Protein 3TEJ (pdb70)

Organism: Escherichia coli (strain K12) (NCBI:txid83333)

B-factor: mean 33.8, std 14.75, range [12.01, 85.2]

Radius of gyration: 27.58 Å; Cα contacts (8 Å, |Δi|>4): 1176; chains: 2; bounding box: 66×70×68 Å

Foldseek 3Di:
DAAAQDPDQLVLLQVLLCVQLPHRGHQFDFSLLSPHALSLLLSQLVVCVVVVHRGHSLQCQQQRGSNSSSVCVVDDVVVCVCRNQDQKHFNFAAQAAEEEEEDALLQGDSLCNLLVNFADRRYTYIYGGAHPDPGCLNVPPAVLSNLVVVLVVVCVVPVADDYHYAYAALGLQSQLQSLQVCVVVVGHDLAREYQAYFQLVVVLVPALDDVVVVVVLVVVVCSSCVSPDDPDDSSSVSSVSSNRSSVVRSNRGDADAREDEYEYEHAVVADDPPDDRCNRCVRHYPHYHYDYFPHDSVCSSPSVSCVPVSNVVNVSPPD/DDAADPDQLVVLQVLLCVLLVHRGRDQFDFSLLSPHAVSLQVSQVVVCVVLVHRGHSLLCQQQRGSNSSSCVSPDDPDPCRQQDQKGFRFAAQAEEEEEEDALLFGPSLCSLLSNFADRRYTYMYGGAHPPPGCLNPPPALLSNLVVVLVVVCVVPVADDYHYEYAALGLQSLLSNQQVCVVVVGHDLAREYQAYFFLVVPVVSVVSSVVSNVSSVVRSNPDGHAAHAEEYEYEHAPVQHVDRCVRCVVHYNHYHYHYFPHDSVCSSPSVVCVPVNNVVNVSPPD

CATH classification: 3.40.50.1820

Secondary structure (DSSP, 8-state):
----PPTTHHHHHHHHHIIIII---STT-BTTTTT---HHHHHHHHHHHHHTS---HHHHHH--BHHHHHHHHHS-TTSSTTTTSSSEEEEE--SS-EEEEE--TTS--GGGGGGGGTS-TT-EEEEE---TTTSHHHH-SSHHHHHHHHHHHHHHH-SSS-EEEEEETHHHHHHHHHHHHHHHTT--EEEEEEES---THHHHT-----THHHHHHHHHHHHHHTT---S--HHHHHHHHHHHHHHHHHTT-----EEEEEEEEEEGGGPPTT--HHHHHTTTEEEEEEEEESS-GGGGGSTTTHHHHHHHHHHHH--/-PPPPTTHHHHHHHHHHHHHTS----TT-BTTTTT---HHHHHHHHHHHHSSS---HHHHHH--BHHHHHHHHH------TT-SSEEEEE--SS-EEEEE--TTS--GGGGGGGGTS-TT-EEEEE---TTTSHHHH-SSHHHHHHHHHHHHHHH-SSS-EEEEEETHHHHHHHHHHHHHHHTT--EEEEEEES---TT---HHHHHHHHHHHHHHHHHTT-----EEEEEEEEEEGGG---HHHHHGGGEEEEEEEEESS-GGGTTSHHHHHHHHHHHHHHH--

Sequence (604 aa):
PGRAPKAGSETIIAAAFSSLLGCVQDADADFFALGGHLLAMKLAAQLSRQVARQVTPGQVMVASTVAKLATIIDAEEDSTRRMGFETILPLREGNGPTLFCFHPASGFAWQFSVLSRYLDPQWSIIGIQSPRPNGPMQTAANLDEVCEAHLATLLEQQPHGPYYLLGYSLGGTLAQGIAARLRARGEQVAFLGLLDTWPPETQNWQGLDPEVLAEINREREAFLAAQQGSTSTELFTTIEGNYADAVRLLTTAHSVPFDGKATLFVAERTLQEGMSPERAWSPWIAELDIYRQDCAHVDIISPGTFEKIGPIIRATLNRGRAPKAGSETIIAAAFSSLLGCDVQDADADFFALGGHLLAMKLAAQLSRQVARQVTPGQVMVASTVAKLATIIDADSTRRMGFETILPLREGNGPTLFCFHPASGFAWQFSVLSRYLDPQWSIIGIQSPRPNGPMQTAANLDEVCEAHLATLLEQQPHGPYYLLGYSLGGTLAQGIAARLRARGEQVAFLGLLDTWPPETQTELFTTIEGNYADAVRLLTTAHSVPFDGKATLFVAERTLMSPERAWSPWIAELDIYRQDCAHVDIISPGTFEKIGPIIRATLNR

Nearest PDB structures (foldseek):
  3tej-assembly2_B  TM=1.004E+00  e=1.186E-63  Escherichia coli K-12
  3tej-assembly1_A  TM=9.853E-01  e=1.242E-55  Escherichia coli K-12
  5ja1-assembly1_A  TM=7.014E-01  e=6.648E-45  Escherichia coli K-12
  5ja2-assembly1_A  TM=6.973E-01  e=3.999E-43  Escherichia coli K-12
  4zxi-assembly1_A  TM=6.394E-01  e=4.876E-19  Acinetobacter baumannii AB307-0294

Solvent-accessible surface area: 24828 Å² total

InterPro domains:
  IPR000873 AMP-dependent synthetase/ligase domain [PF00501] (462-814)
  IPR001031 Thioesterase [PF00975] (1067-1284)
  IPR001242 Condensation domain [PF00668] (2-442)
  IPR006162 Phosphopantetheine attachment site [PS00012] (1001-1016)
  IPR009081 Phosphopantetheine binding ACP domain [PF00550] (980-1040)
  IPR009081 Phosphopantetheine binding ACP domain [PS50075] (971-1046)
  IPR010071 Amino acid adenylation domain [TIGR01733] (482-886)
  IPR020802 Thioesterase TesA-like [SM00824] (1069-1245)
  IPR020806 Polyketide synthase-like, phosphopantetheine-binding domain [SM00823] (977-1046)
  IPR020845 AMP-binding, conserved site [PS00455] (600-611)
  IPR023213 Chloramphenicol acetyltransferase-like domain superfamily [G3DSA:3.30.559.10] (7-205)
  IPR029058 Alpha/Beta hydrolase fold [G3DSA:3.40.50.1820] (966-1293)
  IPR029058 Alpha/Beta hydrolase fold [SSF53474] (1050-1291)
  IPR036736 ACP-like superfamily [SSF47336] (971-1042)
  IPR045851 AMP-binding enzyme domain superfamily [G3DSA:3.30.300.30] (857-965)

Structure (mmCIF, N/CA/C/O backbone):
data_3TEJ
#
_entry.id   3TEJ
#
_cell.length_a   69.400
_cell.length_b   90.360
_cell.length_c   97.530
_cell.angle_alpha   90.000
_cell.angle_beta   90.000
_cell.angle_gamma   90.000
#
_symmetry.space_group_name_H-M   'P 21 21 21'
#
loop_
_entity.id
_entity.type
_entity.pdbx_description
1 polymer 'Enterobactin synthase component F'
2 water water
#
loop_
_atom_site.group_PDB
_atom_site.id
_atom_site.type_symbol
_atom_site.label_atom_id
_atom_site.label_alt_id
_atom_site.label_comp_id
_atom_site.label_asym_id
_atom_site.label_entity_id
_atom_site.label_seq_id
_atom_site.pdbx_PDB_ins_code
_atom_site.Cartn_x
_atom_site.Cartn_y
_atom_site.Cartn_z
_atom_site.occupancy
_atom_site.B_iso_or_equiv
_atom_site.auth_seq_id
_atom_site.auth_comp_id
_atom_site.auth_asym_id
_atom_site.auth_atom_id
_atom_site.pdbx_PDB_model_num
ATOM 1 N N . PRO A 1 4 ? 31.304 96.596 62.949 1.00 71.10 968 PRO A N 1
ATOM 2 C CA . PRO A 1 4 ? 32.755 96.808 63.223 1.00 70.97 968 PRO A CA 1
ATOM 3 C C . PRO A 1 4 ? 33.530 96.950 61.918 1.00 70.77 968 PRO A C 1
ATOM 4 O O . PRO A 1 4 ? 32.943 96.945 60.835 1.00 70.84 968 PRO A O 1
ATOM 6 N N . GLY A 1 5 ? 34.850 97.075 62.030 1.00 70.36 969 GLY A N 1
ATOM 7 C CA . GLY A 1 5 ? 35.684 97.221 60.851 1.00 69.68 969 GLY A CA 1
ATOM 8 C C . GLY A 1 5 ? 35.221 98.370 59.977 1.00 69.22 969 GLY A C 1
ATOM 9 O O . GLY A 1 5 ? 34.517 99.268 60.444 1.00 69.50 969 GLY A O 1
ATOM 10 N N . ARG A 1 6 ? 35.610 98.345 58.706 1.00 68.36 970 ARG A N 1
ATOM 11 C CA . ARG A 1 6 ? 35.227 99.393 57.766 1.00 66.92 970 ARG A CA 1
ATOM 12 C C . ARG A 1 6 ? 34.334 98.826 56.674 1.00 65.36 970 ARG A C 1
ATOM 13 O O . ARG A 1 6 ? 33.799 97.727 56.793 1.00 65.83 970 ARG A O 1
ATOM 21 N N . ALA A 1 7 ? 34.187 99.599 55.606 1.00 63.72 971 ALA A N 1
ATOM 22 C CA . ALA A 1 7 ? 33.406 99.192 54.449 1.00 61.55 971 ALA A CA 1
ATOM 23 C C . ALA A 1 7 ? 34.417 99.127 53.316 1.00 60.44 971 ALA A C 1
ATOM 24 O O . ALA A 1 7 ? 35.464 99.774 53.379 1.00 59.49 971 ALA A O 1
ATOM 26 N N . PRO A 1 8 ? 34.132 98.338 52.270 1.00 59.81 972 PRO A N 1
ATOM 27 C CA . PRO A 1 8 ? 35.069 98.235 51.148 1.00 59.13 972 PRO A CA 1
ATOM 28 C C . PRO A 1 8 ? 35.579 99.600 50.684 1.00 58.12 972 PRO A C 1
ATOM 29 O O . PRO A 1 8 ? 34.818 100.561 50.595 1.00 58.43 972 PRO A O 1
ATOM 33 N N . LYS A 1 9 ? 36.875 99.680 50.405 1.00 57.32 973 LYS A N 1
ATOM 34 C CA . LYS A 1 9 ? 37.477 100.923 49.945 1.00 56.33 973 LYS A CA 1
ATOM 35 C C . LYS A 1 9 ? 37.338 101.000 48.431 1.00 55.31 973 LYS A C 1
ATOM 36 O O . LYS A 1 9 ? 37.057 99.996 47.773 1.00 54.42 973 LYS A O 1
ATOM 42 N N . ALA A 1 10 ? 37.538 102.192 47.881 1.00 53.88 974 ALA A N 1
ATOM 43 C CA . ALA A 1 10 ? 37.439 102.387 46.441 1.00 52.81 974 ALA A CA 1
ATOM 44 C C . ALA A 1 10 ? 38.457 101.510 45.725 1.00 51.96 974 ALA A C 1
ATOM 45 O O . ALA A 1 10 ? 39.555 101.280 46.233 1.00 51.66 974 ALA A O 1
ATOM 47 N N . GLY A 1 11 ? 38.084 101.013 44.549 1.00 50.79 975 GLY A N 1
ATOM 48 C CA . GLY A 1 11 ? 38.993 100.187 43.775 1.00 49.91 975 GLY A CA 1
ATOM 49 C C . GLY A 1 11 ? 38.965 98.697 44.056 1.00 48.79 975 GLY A C 1
ATOM 50 O O . GLY A 1 11 ? 37.913 98.058 43.986 1.00 48.53 975 GLY A O 1
ATOM 51 N N . SER A 1 12 ? 40.136 98.147 44.368 1.00 48.18 976 SER A N 1
ATOM 52 C CA . SER A 1 12 ? 40.290 96.722 44.649 1.00 47.77 976 SER A CA 1
ATOM 53 C C . SER A 1 12 ? 39.265 96.146 45.624 1.00 46.44 976 SER A C 1
ATOM 54 O O . SER A 1 12 ? 38.555 95.197 45.283 1.00 45.09 976 SER A O 1
ATOM 57 N N . GLU A 1 13 ? 39.183 96.708 46.828 1.00 45.12 977 GLU A N 1
ATOM 58 C CA . GLU A 1 13 ? 38.229 96.210 47.817 1.00 45.25 977 GLU A CA 1
ATOM 59 C C . GLU A 1 13 ? 36.787 96.245 47.330 1.00 44.59 977 GLU A C 1
ATOM 60 O O . GLU A 1 13 ? 36.019 95.320 47.595 1.00 43.24 977 GLU A O 1
ATOM 66 N N . THR A 1 14 ? 36.420 97.310 46.620 1.00 44.06 978 THR A N 1
ATOM 67 C CA . THR A 1 14 ? 35.066 97.440 46.090 1.00 44.09 978 THR A CA 1
ATOM 68 C C . THR A 1 14 ? 34.819 96.359 45.042 1.00 44.02 978 THR A C 1
ATOM 69 O O . THR A 1 14 ? 33.755 95.738 45.011 1.00 43.78 978 THR A O 1
ATOM 73 N N . ILE A 1 15 ? 35.810 96.141 44.184 1.00 43.52 979 ILE A N 1
ATOM 74 C CA . ILE A 1 15 ? 35.710 95.125 43.144 1.00 43.95 979 ILE A CA 1
ATOM 75 C C . ILE A 1 15 ? 35.597 93.736 43.770 1.00 42.85 979 ILE A C 1
ATOM 76 O O . ILE A 1 15 ? 34.873 92.879 43.259 1.00 43.06 979 ILE A O 1
ATOM 81 N N . ILE A 1 16 ? 36.311 93.522 44.875 1.00 41.64 980 ILE A N 1
ATOM 82 C CA . ILE A 1 16 ? 36.291 92.235 45.575 1.00 40.49 980 ILE A CA 1
ATOM 83 C C . ILE A 1 16 ? 34.946 91.996 46.254 1.00 39.43 980 ILE A C 1
ATOM 84 O O . ILE A 1 16 ? 34.403 90.889 46.201 1.00 36.42 980 ILE A O 1
ATOM 89 N N . ALA A 1 17 ? 34.425 93.033 46.907 1.00 38.54 981 ALA A N 1
ATOM 90 C CA . ALA A 1 17 ? 33.142 92.942 47.595 1.00 39.58 981 ALA A CA 1
ATOM 91 C C . ALA A 1 17 ? 32.027 92.618 46.590 1.00 39.06 981 ALA A C 1
ATOM 92 O O . ALA A 1 17 ? 31.172 91.761 46.842 1.00 39.04 981 ALA A O 1
ATOM 94 N N . ALA A 1 18 ? 32.044 93.292 45.445 1.00 39.15 982 ALA A N 1
ATOM 95 C CA . ALA A 1 18 ? 31.032 93.047 44.416 1.00 40.23 982 ALA A CA 1
ATOM 96 C C . ALA A 1 18 ? 31.104 91.589 43.958 1.00 41.44 982 ALA A C 1
ATOM 97 O O . ALA A 1 18 ? 30.079 90.954 43.710 1.00 42.71 982 ALA A O 1
ATOM 99 N N . ALA A 1 19 ? 32.320 91.064 43.848 1.00 41.82 983 ALA A N 1
ATOM 100 C CA . ALA A 1 19 ? 32.519 89.681 43.434 1.00 41.36 983 ALA A CA 1
ATOM 101 C C . ALA A 1 19 ? 31.910 88.753 44.480 1.00 41.06 983 ALA A C 1
ATOM 102 O O . ALA A 1 19 ? 31.202 87.801 44.143 1.00 41.94 983 ALA A O 1
ATOM 104 N N . PHE A 1 20 ? 32.197 89.033 45.750 1.00 39.84 984 PHE A N 1
ATOM 105 C CA . PHE A 1 20 ? 31.661 88.241 46.856 1.00 40.13 984 PHE A CA 1
ATOM 106 C C . PHE A 1 20 ? 30.141 88.196 46.750 1.00 40.41 984 PHE A C 1
ATOM 107 O O . PHE A 1 20 ? 29.544 87.126 46.658 1.00 38.71 984 PHE A O 1
ATOM 115 N N . SER A 1 21 ? 29.532 89.375 46.765 1.00 43.06 985 SER A N 1
ATOM 116 C CA . SER A 1 21 ? 28.079 89.518 46.682 1.00 45.31 985 SER A CA 1
ATOM 117 C C . SER A 1 21 ? 27.475 88.649 45.584 1.00 46.98 985 SER A C 1
ATOM 118 O O . SER A 1 21 ? 26.495 87.933 45.808 1.00 46.10 985 SER A O 1
ATOM 121 N N . SER A 1 22 ? 28.073 88.721 44.398 1.00 48.92 986 SER A N 1
ATOM 122 C CA . SER A 1 22 ? 27.614 87.959 43.244 1.00 52.05 986 SER A CA 1
ATOM 123 C C . SER A 1 22 ? 27.598 86.458 43.504 1.00 53.78 986 SER A C 1
ATOM 124 O O . SER A 1 22 ? 26.691 85.756 43.057 1.00 54.52 986 SER A O 1
ATOM 127 N N . LEU A 1 23 ? 28.599 85.974 44.233 1.00 55.04 987 LEU A N 1
ATOM 128 C CA . LEU A 1 23 ? 28.715 84.551 44.526 1.00 55.79 987 LEU A CA 1
ATOM 129 C C . LEU A 1 23 ? 27.953 84.079 45.764 1.00 56.77 987 LEU A C 1
ATOM 130 O O . LEU A 1 23 ? 27.091 83.208 45.663 1.00 57.39 987 LEU A O 1
ATOM 135 N N . LEU A 1 24 ? 28.268 84.643 46.926 1.00 58.71 988 LEU A N 1
ATOM 136 C CA . LEU A 1 24 ? 27.605 84.256 48.174 1.00 60.36 988 LEU A CA 1
ATOM 137 C C . LEU A 1 24 ? 26.152 84.702 48.262 1.00 61.05 988 LEU A C 1
ATOM 138 O O . LEU A 1 24 ? 25.362 84.118 49.006 1.00 60.15 988 LEU A O 1
ATOM 143 N N . GLY A 1 25 ? 25.810 85.748 47.518 1.00 62.88 989 GLY A N 1
ATOM 144 C CA . GLY A 1 25 ? 24.449 86.250 47.528 1.00 64.59 989 GLY A CA 1
ATOM 145 C C . GLY A 1 25 ? 24.151 87.209 48.666 1.00 65.72 989 GLY A C 1
ATOM 146 O O . GLY A 1 25 ? 23.325 86.912 49.531 1.00 66.56 989 GLY A O 1
ATOM 147 N N . CYS A 1 26 ? 24.822 88.358 48.668 1.00 66.23 990 CYS A N 1
ATOM 148 C CA . CYS A 1 26 ? 24.623 89.374 49.701 1.00 66.98 990 CYS A CA 1
ATOM 149 C C . CYS A 1 26 ? 25.588 90.540 49.524 1.00 66.45 990 CYS A C 1
ATOM 150 O O . CYS A 1 26 ? 26.798 90.384 49.673 1.00 66.27 990 CYS A O 1
ATOM 153 N N . VAL A 1 28 ? 29.177 91.467 49.960 1.00 66.56 992 VAL A N 1
ATOM 154 C CA . VAL A 1 28 ? 30.045 92.005 51.000 1.00 66.98 992 VAL A CA 1
ATOM 155 C C . VAL A 1 28 ? 29.573 93.384 51.449 1.00 67.08 992 VAL A C 1
ATOM 156 O O . VAL A 1 28 ? 29.280 94.252 50.627 1.00 66.90 992 VAL A O 1
ATOM 158 N N . GLN A 1 29 ? 29.501 93.573 52.762 1.00 67.26 993 GLN A N 1
ATOM 159 C CA . GLN A 1 29 ? 29.076 94.839 53.342 1.00 67.28 993 GLN A CA 1
ATOM 160 C C . GLN A 1 29 ? 30.248 95.553 54.021 1.00 67.23 993 GLN A C 1
ATOM 161 O O . GLN A 1 29 ? 30.278 96.784 54.097 1.00 66.98 993 GLN A O 1
ATOM 167 N N . ASP A 1 30 ? 31.209 94.776 54.516 1.00 66.20 994 ASP A N 1
ATOM 168 C CA . ASP A 1 30 ? 32.383 95.346 55.170 1.00 65.01 994 ASP A CA 1
ATOM 169 C C . ASP A 1 30 ? 33.659 94.632 54.727 1.00 63.21 994 ASP A C 1
ATOM 170 O O . ASP A 1 30 ? 33.621 93.493 54.259 1.00 62.79 994 ASP A O 1
ATOM 175 N N . ALA A 1 31 ? 34.788 95.316 54.880 1.00 61.23 995 ALA A N 1
ATOM 176 C CA . ALA A 1 31 ? 36.086 94.785 54.480 1.00 59.55 995 ALA A CA 1
ATOM 177 C C . ALA A 1 31 ? 36.545 93.552 55.258 1.00 58.32 995 ALA A C 1
ATOM 178 O O . ALA A 1 31 ? 37.458 92.851 54.823 1.00 57.87 995 ALA A O 1
ATOM 180 N N . ASP A 1 32 ? 35.912 93.283 56.397 1.00 56.79 996 ASP A N 1
ATOM 181 C CA . ASP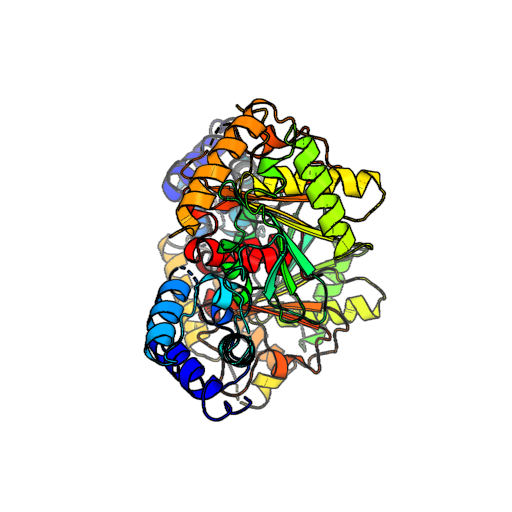 A 1 32 ? 36.294 92.147 57.227 1.00 55.39 996 ASP A CA 1
ATOM 182 C C . ASP A 1 32 ? 35.394 90.923 57.080 1.00 55.42 996 ASP A C 1
ATOM 183 O O . ASP A 1 32 ? 35.353 90.067 57.968 1.00 55.60 996 ASP A O 1
ATOM 185 N N . ALA A 1 33 ? 34.676 90.832 55.966 1.00 53.83 997 ALA A N 1
ATOM 186 C CA . ALA A 1 33 ? 33.786 89.696 55.731 1.00 52.66 997 ALA A CA 1
ATOM 187 C C . ALA A 1 33 ? 34.581 88.460 55.309 1.00 50.76 997 ALA A C 1
ATOM 188 O O . ALA A 1 33 ? 35.335 88.509 54.337 1.00 51.16 997 ALA A O 1
ATOM 190 N N . ASP A 1 34 ? 34.410 87.358 56.039 1.00 48.93 998 ASP A N 1
ATOM 191 C CA . ASP A 1 34 ? 35.121 86.115 55.730 1.00 47.07 998 ASP A CA 1
ATOM 192 C C . ASP A 1 34 ? 34.379 85.251 54.708 1.00 44.46 998 ASP A C 1
ATOM 193 O O . ASP A 1 34 ? 33.278 84.767 54.967 1.00 44.07 998 ASP A O 1
ATOM 198 N N . PHE A 1 35 ? 34.970 85.010 53.563 1.00 41.81 999 PHE A N 1
ATOM 199 C CA . PHE A 1 35 ? 34.415 84.237 52.456 1.00 38.80 999 PHE A CA 1
ATOM 200 C C . PHE A 1 35 ? 33.891 82.856 52.874 1.00 37.72 999 PHE A C 1
ATOM 201 O O . PHE A 1 35 ? 32.796 82.454 52.479 1.00 37.91 999 PHE A O 1
ATOM 209 N N . PHE A 1 36 ? 34.666 82.140 53.683 1.00 36.28 1000 PHE A N 1
ATOM 210 C CA . PHE A 1 36 ? 34.291 80.795 54.114 1.00 37.53 1000 PHE A CA 1
ATOM 211 C C . PHE A 1 36 ? 33.330 80.693 55.290 1.00 40.16 1000 PHE A C 1
ATOM 212 O O . PHE A 1 36 ? 32.427 79.851 55.287 1.00 40.19 1000 PHE A O 1
ATOM 220 N N . ALA A 1 37 ? 33.486 81.521 56.280 1.00 42.12 1001 ALA A N 1
ATOM 221 C CA . ALA A 1 37 ? 32.593 81.461 57.429 1.00 43.51 1001 ALA A CA 1
ATOM 222 C C . ALA A 1 37 ? 31.145 81.698 56.989 1.00 44.24 1001 ALA A C 1
ATOM 223 O O . ALA A 1 37 ? 30.203 81.205 57.616 1.00 44.71 1001 ALA A O 1
ATOM 225 N N . LEU A 1 38 ? 30.977 82.443 55.900 1.00 44.46 1002 LEU A N 1
ATOM 226 C CA . LEU A 1 38 ? 29.649 82.752 55.375 1.00 44.73 1002 LEU A CA 1
ATOM 227 C C . LEU A 1 38 ? 29.034 81.649 54.510 1.00 44.58 1002 LEU A C 1
ATOM 228 O O . LEU A 1 38 ? 27.827 81.654 54.265 1.00 45.90 1002 LEU A O 1
ATOM 233 N N . GLY A 1 39 ? 29.854 80.716 54.037 1.00 42.08 1003 GLY A N 1
ATOM 234 C CA . GLY A 1 39 ? 29.325 79.641 53.215 1.00 37.82 1003 GLY A CA 1
ATOM 235 C C . GLY A 1 39 ? 30.160 79.311 51.993 1.00 35.56 1003 GLY A C 1
ATOM 236 O O . GLY A 1 39 ? 29.875 78.344 51.284 1.00 35.91 1003 GLY A O 1
ATOM 237 N N . GLY A 1 40 ? 31.193 80.107 51.738 1.00 31.62 1004 GLY A N 1
ATOM 238 C CA . GLY A 1 40 ? 32.041 79.853 50.587 1.00 29.63 1004 GLY A CA 1
ATOM 239 C C . GLY A 1 40 ? 32.874 78.590 50.735 1.00 27.47 1004 GLY A C 1
ATOM 240 O O . GLY A 1 40 ? 32.957 78.019 51.818 1.00 24.74 1004 GLY A O 1
ATOM 241 N N . HIS A 1 41 ? 33.470 78.154 49.638 1.00 26.76 1005 HIS A N 1
ATOM 242 C CA . HIS A 1 41 ? 34.330 76.973 49.619 1.00 25.06 1005 HIS A CA 1
ATOM 243 C C . HIS A 1 41 ? 35.276 77.083 48.420 1.00 25.22 1005 HIS A C 1
ATOM 244 O O . HIS A 1 41 ? 35.108 77.966 47.572 1.00 23.10 1005 HIS A O 1
ATOM 282 N N . LEU A 1 43 ? 35.602 75.681 45.539 1.00 25.42 1007 LEU A N 1
ATOM 283 C CA . LEU A 1 43 ? 35.071 75.782 44.180 1.00 28.85 1007 LEU A CA 1
ATOM 284 C C . LEU A 1 43 ? 34.531 77.181 43.937 1.00 28.26 1007 LEU A C 1
ATOM 285 O O . LEU A 1 43 ? 34.744 77.760 42.875 1.00 30.54 1007 LEU A O 1
ATOM 290 N N . LEU A 1 44 ? 33.826 77.729 44.926 1.00 27.62 1008 LEU A N 1
ATOM 291 C CA . LEU A 1 44 ? 33.268 79.065 44.792 1.00 29.20 1008 LEU A CA 1
ATOM 292 C C . LEU A 1 44 ? 34.414 80.080 44.737 1.00 31.05 1008 LEU A C 1
ATOM 293 O O . LEU A 1 44 ? 34.241 81.202 44.257 1.00 31.45 1008 LEU A O 1
ATOM 298 N N . ALA A 1 45 ? 35.585 79.670 45.221 1.00 29.61 1009 ALA A N 1
ATOM 299 C CA . ALA A 1 45 ? 36.766 80.528 45.218 1.00 32.00 1009 ALA A CA 1
ATOM 300 C C . ALA A 1 45 ? 37.421 80.482 43.840 1.00 34.12 1009 ALA A C 1
ATOM 301 O O . ALA A 1 45 ? 37.996 81.473 43.380 1.00 34.74 1009 ALA A O 1
ATOM 303 N N . MET A 1 46 ? 37.312 79.330 43.162 1.00 34.93 1010 MET A N 1
ATOM 304 C CA . MET A 1 46 ? 37.891 79.176 41.834 1.00 37.88 1010 MET A CA 1
ATOM 305 C C . MET A 1 46 ? 37.153 80.104 40.887 1.00 38.41 1010 MET A C 1
ATOM 306 O O . MET A 1 46 ? 37.724 80.603 39.913 1.00 39.61 1010 MET A O 1
ATOM 311 N N . LYS A 1 47 ? 35.880 80.341 41.193 1.00 38.19 1011 LYS A N 1
ATOM 312 C CA . LYS A 1 47 ? 35.042 81.215 40.382 1.00 38.71 1011 LYS A CA 1
ATOM 313 C C . LYS A 1 47 ? 35.439 82.659 40.635 1.00 38.54 1011 LYS A C 1
ATOM 314 O O . LYS A 1 47 ? 35.541 83.458 39.706 1.00 39.23 1011 LYS A O 1
ATOM 316 N N . LEU A 1 48 ? 35.656 82.985 41.905 1.00 37.49 1012 LEU A N 1
ATOM 317 C CA . LEU A 1 48 ? 36.051 84.327 42.306 1.00 36.46 1012 LEU A CA 1
ATOM 318 C C . LEU A 1 48 ? 37.366 84.692 41.619 1.00 36.68 1012 LEU A C 1
ATOM 319 O O . LEU A 1 48 ? 37.461 85.711 40.935 1.00 35.47 1012 LEU A O 1
ATOM 324 N N . ALA A 1 49 ? 38.372 83.841 41.789 1.00 35.89 1013 ALA A N 1
ATOM 325 C CA . ALA A 1 49 ? 39.688 84.073 41.196 1.00 37.81 1013 ALA A CA 1
ATOM 326 C C . ALA A 1 49 ? 39.636 84.297 39.684 1.00 38.21 1013 ALA A C 1
ATOM 327 O O . ALA A 1 49 ? 40.241 85.239 39.171 1.00 38.30 1013 ALA A O 1
ATOM 329 N N . ALA A 1 50 ? 38.954 83.435 39.002 1.00 39.37 1014 ALA A N 1
ATOM 330 C CA . ALA A 1 50 ? 38.859 83.589 37.556 1.00 40.05 1014 ALA A CA 1
ATOM 331 C C . ALA A 1 50 ? 38.078 84.858 37.220 1.00 39.80 1014 ALA A C 1
ATOM 332 O O . ALA A 1 50 ? 38.405 85.559 36.259 1.00 40.72 1014 ALA A O 1
ATOM 334 N N . GLN A 1 51 ? 37.053 85.153 38.017 1.00 38.95 1015 GLN A N 1
ATOM 335 C CA . GLN A 1 51 ? 36.238 86.342 37.807 1.00 38.94 1015 GLN A CA 1
ATOM 336 C C . GLN A 1 51 ? 37.095 87.597 37.914 1.00 39.22 1015 GLN A C 1
ATOM 337 O O . GLN A 1 51 ? 37.228 88.354 36.949 1.00 40.33 1015 GLN A O 1
ATOM 343 N N . LEU A 1 52 ? 37.678 87.810 39.091 1.00 39.63 1016 LEU A N 1
ATOM 344 C CA . LEU A 1 52 ? 38.526 88.972 39.336 1.00 38.88 1016 LEU A CA 1
ATOM 345 C C . LEU A 1 52 ? 39.683 89.054 38.338 1.00 40.24 1016 LEU A C 1
ATOM 346 O O . LEU A 1 52 ? 40.045 90.144 37.896 1.00 40.54 1016 LEU A O 1
ATOM 351 N N . SER A 1 53 ? 40.259 87.904 37.988 1.00 41.44 1017 SER A N 1
ATOM 352 C CA . SER A 1 53 ? 41.366 87.852 37.031 1.00 42.89 1017 SER A CA 1
ATOM 353 C C . SER A 1 53 ? 40.999 88.549 35.721 1.00 44.58 1017 SER A C 1
ATOM 354 O O . SER A 1 53 ? 41.714 89.444 35.264 1.00 45.29 1017 SER A O 1
ATOM 357 N N . ARG A 1 54 ? 39.889 88.131 35.118 1.00 45.94 1018 ARG A N 1
ATOM 358 C CA . ARG A 1 54 ? 39.423 88.726 33.867 1.00 47.25 1018 ARG A CA 1
ATOM 359 C C . ARG A 1 54 ? 38.997 90.169 34.096 1.00 47.70 1018 ARG A C 1
ATOM 360 O O . ARG A 1 54 ? 38.979 90.976 33.168 1.00 46.80 1018 ARG A O 1
ATOM 368 N N . GLN A 1 55 ? 38.659 90.484 35.342 1.00 48.98 1019 GLN A N 1
ATOM 369 C CA . GLN A 1 55 ? 38.188 91.814 35.709 1.00 50.04 1019 GLN A CA 1
ATOM 370 C C . GLN A 1 55 ? 39.281 92.863 35.920 1.00 50.86 1019 GLN A C 1
ATOM 371 O O . GLN A 1 55 ? 39.140 94.001 35.469 1.00 50.99 1019 GLN A O 1
ATOM 377 N N . VAL A 1 56 ? 40.360 92.496 36.606 1.00 50.01 1020 VAL A N 1
ATOM 378 C CA . VAL A 1 56 ? 41.445 93.447 36.851 1.00 49.39 1020 VAL A CA 1
ATOM 379 C C . VAL A 1 56 ? 42.673 93.203 35.977 1.00 48.85 1020 VAL A C 1
ATOM 380 O O . VAL A 1 56 ? 43.712 93.835 36.164 1.00 48.71 1020 VAL A O 1
ATOM 384 N N . ALA A 1 57 ? 42.546 92.287 35.021 1.00 48.87 1021 ALA A N 1
ATOM 385 C CA . ALA A 1 57 ? 43.644 91.968 34.114 1.00 48.57 1021 ALA A CA 1
ATOM 386 C C . ALA A 1 57 ? 44.899 91.567 34.883 1.00 47.74 1021 ALA A C 1
ATOM 387 O O . ALA A 1 57 ? 45.987 92.091 34.639 1.00 47.81 1021 ALA A O 1
ATOM 389 N N . ARG A 1 58 ? 44.741 90.639 35.817 1.00 47.17 1022 ARG A N 1
ATOM 390 C CA . ARG A 1 58 ? 45.860 90.164 36.618 1.00 46.54 1022 ARG A CA 1
ATOM 391 C C . ARG A 1 58 ? 45.603 88.730 37.053 1.00 46.61 1022 ARG A C 1
ATOM 392 O O . ARG A 1 58 ? 44.453 88.318 37.219 1.00 46.24 1022 ARG A O 1
ATOM 394 N N . GLN A 1 59 ? 46.679 87.970 37.230 1.00 45.88 1023 GLN A N 1
ATOM 395 C CA . GLN A 1 59 ? 46.560 86.582 37.650 1.00 46.05 1023 GLN A CA 1
ATOM 396 C C . GLN A 1 59 ? 46.141 86.470 39.113 1.00 44.52 1023 GLN A C 1
ATOM 397 O O . GLN A 1 59 ? 46.946 86.667 40.024 1.00 44.98 1023 GLN A O 1
ATOM 403 N N . VAL A 1 60 ? 44.865 86.175 39.326 1.00 42.99 1024 VAL A N 1
ATOM 404 C CA . VAL A 1 60 ? 44.331 85.996 40.667 1.00 41.56 1024 VAL A CA 1
ATOM 405 C C . VAL A 1 60 ? 44.117 84.493 40.777 1.00 41.27 1024 VAL A C 1
ATOM 406 O O . VAL A 1 60 ? 43.521 83.884 39.889 1.00 40.89 1024 VAL A O 1
ATOM 410 N N . THR A 1 61 ? 44.615 83.891 41.852 1.00 40.17 1025 THR A N 1
ATOM 411 C CA . THR A 1 61 ? 44.483 82.454 42.022 1.00 38.66 1025 THR A CA 1
ATOM 412 C C . THR A 1 61 ? 43.517 82.071 43.135 1.00 37.89 1025 THR A C 1
ATOM 413 O O . THR A 1 61 ? 43.275 82.850 44.060 1.00 37.60 1025 THR A O 1
ATOM 417 N N . PRO A 1 62 ? 42.930 80.867 43.044 1.00 36.54 1026 PRO A N 1
ATOM 418 C CA . PRO A 1 62 ? 41.992 80.396 44.067 1.00 34.47 1026 PRO A CA 1
ATOM 419 C C . PRO A 1 62 ? 42.774 80.288 45.373 1.00 31.32 1026 PRO A C 1
ATOM 420 O O . PRO A 1 62 ? 42.242 80.504 46.459 1.00 31.98 1026 PRO A O 1
ATOM 424 N N . GLY A 1 63 ? 44.049 79.937 45.240 1.00 29.44 1027 GLY A N 1
ATOM 425 C CA . GLY A 1 63 ? 44.913 79.806 46.394 1.00 27.97 1027 GLY A CA 1
ATOM 426 C C . GLY A 1 63 ? 45.000 81.107 47.166 1.00 27.36 1027 GLY A C 1
ATOM 427 O O . GLY A 1 63 ? 45.089 81.105 48.392 1.00 24.46 1027 GLY A O 1
ATOM 428 N N . GLN A 1 64 ? 44.976 82.227 46.452 1.00 26.25 1028 GLN A N 1
ATOM 429 C CA . GLN A 1 64 ? 45.047 83.526 47.104 1.00 27.70 1028 GLN A CA 1
ATOM 430 C C . GLN A 1 64 ? 43.804 83.747 47.960 1.00 27.41 1028 GLN A C 1
ATOM 431 O O . GLN A 1 64 ? 43.871 84.341 49.039 1.00 25.86 1028 GLN A O 1
ATOM 437 N N . VAL A 1 65 ? 42.667 83.250 47.489 1.00 24.92 1029 VAL A N 1
ATOM 438 C CA . VAL A 1 65 ? 41.424 83.402 48.238 1.00 23.25 1029 VAL A CA 1
ATOM 439 C C . VAL A 1 65 ? 41.423 82.512 49.483 1.00 22.55 1029 VAL A C 1
ATOM 440 O O . VAL A 1 65 ? 40.890 82.877 50.534 1.00 21.26 1029 VAL A O 1
ATOM 444 N N . MET A 1 66 ? 42.013 81.332 49.351 1.00 21.92 1030 MET A N 1
ATOM 445 C CA . MET A 1 66 ? 42.060 80.401 50.460 1.00 21.20 1030 MET A CA 1
ATOM 446 C C . MET A 1 66 ? 42.810 80.997 51.643 1.00 21.86 1030 MET A C 1
ATOM 447 O O . MET A 1 66 ? 42.427 80.787 52.791 1.00 19.84 1030 MET A O 1
ATOM 452 N N . VAL A 1 67 ? 43.872 81.748 51.370 1.00 22.30 1031 VAL A N 1
ATOM 453 C CA . VAL A 1 67 ? 44.661 82.321 52.456 1.00 23.73 1031 VAL A CA 1
ATOM 454 C C . VAL A 1 67 ? 44.348 83.777 52.778 1.00 25.40 1031 VAL A C 1
ATOM 455 O O . VAL A 1 67 ? 44.884 84.338 53.727 1.00 25.35 1031 VAL A O 1
ATOM 459 N N . ALA A 1 68 ? 43.468 84.387 51.996 1.00 27.68 1032 ALA A N 1
ATOM 460 C CA . ALA A 1 68 ? 43.083 85.775 52.228 1.00 31.00 1032 ALA A CA 1
ATOM 461 C C . ALA A 1 68 ? 41.575 85.823 52.064 1.00 32.53 1032 ALA A C 1
ATOM 462 O O . ALA A 1 68 ? 41.056 86.508 51.189 1.00 36.65 1032 ALA A O 1
ATOM 464 N N . SER A 1 69 ? 40.886 85.082 52.922 1.00 33.85 1033 SER A N 1
ATOM 465 C CA . SER A 1 69 ? 39.435 84.963 52.886 1.00 36.37 1033 SER A CA 1
ATOM 466 C C . SER A 1 69 ? 38.661 86.246 53.164 1.00 36.60 1033 SER A C 1
ATOM 467 O O . SER A 1 69 ? 37.428 86.251 53.139 1.00 35.81 1033 SER A O 1
ATOM 470 N N . THR A 1 70 ? 39.391 87.327 53.419 1.00 36.80 1034 THR A N 1
ATOM 471 C CA . THR A 1 70 ? 38.800 88.631 53.708 1.00 35.32 1034 THR A CA 1
ATOM 472 C C . THR A 1 70 ? 38.920 89.566 52.500 1.00 35.35 1034 THR A C 1
ATOM 473 O O . THR A 1 70 ? 39.875 89.470 51.714 1.00 34.32 1034 THR A O 1
ATOM 477 N N . VAL A 1 71 ? 37.943 90.461 52.348 1.00 35.82 1035 VAL A N 1
ATOM 478 C CA . VAL A 1 71 ? 37.962 91.436 51.262 1.00 35.36 1035 VAL A CA 1
ATOM 479 C C . VAL A 1 71 ? 39.264 92.220 51.405 1.00 33.83 1035 VAL A C 1
ATOM 480 O O . VAL A 1 71 ? 40.010 92.410 50.446 1.00 32.01 1035 VAL A O 1
ATOM 484 N N . ALA A 1 72 ? 39.532 92.654 52.631 1.00 35.05 1036 ALA A N 1
ATOM 485 C CA . ALA A 1 72 ? 40.735 93.418 52.948 1.00 36.55 1036 ALA A CA 1
ATOM 486 C C . ALA A 1 72 ? 42.005 92.677 52.542 1.00 37.19 1036 ALA A C 1
ATOM 487 O O . ALA A 1 72 ? 42.817 93.186 51.765 1.00 37.33 1036 ALA A O 1
ATOM 489 N N . LYS A 1 73 ? 42.161 91.470 53.077 1.00 38.03 1037 LYS A N 1
ATOM 490 C CA . LYS A 1 73 ? 43.328 90.642 52.809 1.00 37.55 1037 LYS A CA 1
ATOM 491 C C . LYS A 1 73 ? 43.511 90.299 51.336 1.00 37.69 1037 LYS A C 1
ATOM 492 O O . LYS A 1 73 ? 44.622 90.384 50.813 1.00 37.75 1037 LYS A O 1
ATOM 498 N N . LEU A 1 74 ? 42.429 89.913 50.662 1.00 37.08 1038 LEU A N 1
ATOM 499 C CA . LEU A 1 74 ? 42.530 89.566 49.249 1.00 37.20 1038 LEU A CA 1
ATOM 500 C C . LEU A 1 74 ? 42.858 90.805 48.422 1.00 37.55 1038 LEU A C 1
ATOM 501 O O . LEU A 1 74 ? 43.573 90.726 47.420 1.00 37.47 1038 LEU A O 1
ATOM 506 N N . ALA A 1 75 ? 42.338 91.951 48.846 1.00 38.61 1039 ALA A N 1
ATOM 507 C CA . ALA A 1 75 ? 42.597 93.209 48.144 1.00 41.77 1039 ALA A CA 1
ATOM 508 C C . ALA A 1 75 ? 44.090 93.533 48.207 1.00 42.88 1039 ALA A C 1
ATOM 509 O O . ALA A 1 75 ? 44.685 94.007 47.233 1.00 42.62 1039 ALA A O 1
ATOM 511 N N . THR A 1 76 ? 44.684 93.272 49.367 1.00 45.10 1040 THR A N 1
ATOM 512 C CA . THR A 1 76 ? 46.100 93.523 49.588 1.00 46.28 1040 THR A CA 1
ATOM 513 C C . THR A 1 76 ? 46.940 92.623 48.691 1.00 48.00 1040 THR A C 1
ATOM 514 O O . THR A 1 76 ? 47.996 93.027 48.199 1.00 47.88 1040 THR A O 1
ATOM 518 N N . ILE A 1 77 ? 46.467 91.400 48.481 1.00 48.62 1041 ILE A N 1
ATOM 519 C CA . ILE A 1 77 ? 47.178 90.443 47.641 1.00 50.43 1041 ILE A CA 1
ATOM 520 C C . ILE A 1 77 ? 47.211 90.929 46.197 1.00 51.29 1041 ILE A C 1
ATOM 521 O O . ILE A 1 77 ? 48.231 90.829 45.517 1.00 51.22 1041 ILE A O 1
ATOM 526 N N . ILE A 1 78 ? 46.083 91.455 45.739 1.00 53.19 1042 ILE A N 1
ATOM 527 C CA . ILE A 1 78 ? 45.968 91.961 44.379 1.00 56.31 1042 ILE A CA 1
ATOM 528 C C . ILE A 1 78 ? 46.742 93.271 44.218 1.00 57.95 1042 ILE A C 1
ATOM 529 O O . ILE A 1 78 ? 47.294 93.545 43.154 1.00 57.86 1042 ILE A O 1
ATOM 534 N N . ASP A 1 79 ? 46.785 94.068 45.284 1.00 60.72 1043 ASP A N 1
ATOM 535 C CA . ASP A 1 79 ? 47.487 95.352 45.265 1.00 63.30 1043 ASP A CA 1
ATOM 536 C C . ASP A 1 79 ? 49.006 95.205 45.367 1.00 64.80 1043 ASP A C 1
ATOM 537 O O . ASP A 1 79 ? 49.753 96.054 44.881 1.00 64.83 1043 ASP A O 1
ATOM 542 N N . ALA A 1 80 ? 49.459 94.129 46.001 1.00 66.37 1044 ALA A N 1
ATOM 543 C CA . ALA A 1 80 ? 50.889 93.888 46.173 1.00 67.92 1044 ALA A CA 1
ATOM 544 C C . ALA A 1 80 ? 51.552 93.403 44.889 1.00 68.90 1044 ALA A C 1
ATOM 545 O O . ALA A 1 80 ? 50.875 93.023 43.933 1.00 68.88 1044 ALA A O 1
ATOM 547 N N . GLU A 1 81 ? 52.882 93.424 44.872 1.00 70.15 1045 GLU A N 1
ATOM 548 C CA . GLU A 1 81 ? 53.632 92.962 43.712 1.00 71.59 1045 GLU A CA 1
ATOM 549 C C . GLU A 1 81 ? 53.281 91.496 43.469 1.00 71.50 1045 GLU A C 1
ATOM 550 O O . GLU A 1 81 ? 53.601 90.623 44.277 1.00 71.48 1045 GLU A O 1
ATOM 556 N N . GLU A 1 82 ? 52.615 91.242 42.347 1.00 71.38 1046 GLU A N 1
ATOM 557 C CA . GLU A 1 82 ? 52.169 89.902 41.977 1.00 71.63 1046 GLU A CA 1
ATOM 558 C C . GLU A 1 82 ? 53.287 88.868 41.882 1.00 70.79 1046 GLU A C 1
ATOM 559 O O . GLU A 1 82 ? 53.032 87.692 41.616 1.00 71.32 1046 GLU A O 1
ATOM 565 N N . ASP A 1 83 ? 54.521 89.305 42.106 1.00 69.17 1047 ASP A N 1
ATOM 566 C CA . ASP A 1 83 ? 55.668 88.408 42.048 1.00 67.67 1047 ASP A CA 1
ATOM 567 C C . ASP A 1 83 ? 55.907 87.751 43.405 1.00 66.39 1047 ASP A C 1
ATOM 568 O O . ASP A 1 83 ? 56.686 86.805 43.518 1.00 66.52 1047 ASP A O 1
ATOM 570 N N . SER A 1 84 ? 55.228 88.255 44.431 1.00 63.91 1048 SER A N 1
ATOM 571 C CA . SER A 1 84 ? 55.374 87.725 45.782 1.00 61.10 1048 SER A CA 1
ATOM 572 C C . SER A 1 84 ? 54.140 86.950 46.243 1.00 58.65 1048 SER A C 1
ATOM 573 O O . SER A 1 84 ? 54.129 86.382 47.337 1.00 58.53 1048 SER A O 1
ATOM 576 N N . THR A 1 85 ? 53.109 86.917 45.404 1.00 55.21 1049 THR A N 1
ATOM 577 C CA . THR A 1 85 ? 51.865 86.231 45.746 1.00 50.97 1049 THR A CA 1
ATOM 578 C C . THR A 1 85 ? 51.569 85.047 44.837 1.00 48.02 1049 THR A C 1
ATOM 579 O O . THR A 1 85 ? 50.515 84.422 44.949 1.00 47.00 1049 THR A O 1
ATOM 583 N N . ARG A 1 86 ? 52.500 84.736 43.942 1.00 44.62 1050 ARG A N 1
ATOM 584 C CA . ARG A 1 86 ? 52.315 83.639 42.999 1.00 42.89 1050 ARG A CA 1
ATOM 585 C C . ARG A 1 86 ? 52.059 82.266 43.629 1.00 40.40 1050 ARG A C 1
ATOM 586 O O . ARG A 1 86 ? 51.249 81.486 43.123 1.00 38.18 1050 ARG A O 1
ATOM 588 N N . ARG A 1 87 ? 52.739 81.966 44.729 1.00 38.06 1051 ARG A N 1
ATOM 589 C CA . ARG A 1 87 ? 52.577 80.661 45.363 1.00 36.66 1051 ARG A CA 1
ATOM 590 C C . ARG A 1 87 ? 51.603 80.609 46.539 1.00 34.18 1051 ARG A C 1
ATOM 591 O O . ARG A 1 87 ? 51.514 79.591 47.225 1.00 31.59 1051 ARG A O 1
ATOM 599 N N . MET A 1 88 ? 50.864 81.687 46.776 1.00 32.74 1052 MET A N 1
ATOM 600 C CA . MET A 1 88 ? 49.931 81.701 47.901 1.00 32.03 1052 MET A CA 1
ATOM 601 C C . MET A 1 88 ? 48.825 80.661 47.778 1.00 29.93 1052 MET A C 1
ATOM 602 O O . MET A 1 88 ? 48.099 80.606 46.780 1.00 28.04 1052 MET A O 1
ATOM 607 N N . GLY A 1 89 ? 48.721 79.832 48.812 1.00 28.10 1053 GLY A N 1
ATOM 608 C CA . GLY A 1 89 ? 47.732 78.774 48.834 1.00 25.36 1053 GLY A CA 1
ATOM 609 C C . GLY A 1 89 ? 48.337 77.477 48.335 1.00 24.38 1053 GLY A C 1
ATOM 610 O O . GLY A 1 89 ? 47.717 76.418 48.427 1.00 20.97 1053 GLY A O 1
ATOM 611 N N . PHE A 1 90 ? 49.564 77.560 47.820 1.00 24.28 1054 PHE A N 1
ATOM 612 C CA . PHE A 1 90 ? 50.260 76.396 47.273 1.00 23.56 1054 PHE A CA 1
ATOM 613 C C . PHE A 1 90 ? 51.515 76.023 48.047 1.00 23.77 1054 PHE A C 1
ATOM 614 O O . PHE A 1 90 ? 52.332 75.237 47.571 1.00 25.49 1054 PHE A O 1
ATOM 622 N N . GLU A 1 91 ? 51.673 76.577 49.242 1.00 22.47 1055 GLU A N 1
ATOM 623 C CA . GLU A 1 91 ? 52.855 76.292 50.029 1.00 23.08 1055 GLU A CA 1
ATOM 624 C C . GLU A 1 91 ? 52.605 75.255 51.121 1.00 23.38 1055 GLU A C 1
ATOM 625 O O . GLU A 1 91 ? 51.453 74.889 51.409 1.00 24.13 1055 GLU A O 1
ATOM 631 N N . THR A 1 92 ? 53.690 74.778 51.720 1.00 21.93 1056 THR A N 1
ATOM 632 C CA . THR A 1 92 ? 53.610 73.781 52.778 1.00 21.71 1056 THR A CA 1
ATOM 633 C C . THR A 1 92 ? 52.596 74.182 53.851 1.00 21.33 1056 THR A C 1
ATOM 634 O O . THR A 1 92 ? 51.737 73.385 54.240 1.00 19.77 1056 THR A O 1
ATOM 638 N N . ILE A 1 93 ? 52.707 75.421 54.321 1.00 19.63 1057 ILE A N 1
ATOM 639 C CA . ILE A 1 93 ? 51.809 75.960 55.345 1.00 19.62 1057 ILE A CA 1
ATOM 640 C C . ILE A 1 93 ? 50.648 76.703 54.685 1.00 19.35 1057 ILE A C 1
ATOM 641 O O . ILE A 1 93 ? 50.852 77.584 53.846 1.00 18.85 1057 ILE A O 1
ATOM 646 N N . LEU A 1 94 ? 49.429 76.346 55.070 1.00 18.69 1058 LEU A N 1
ATOM 647 C CA . LEU A 1 94 ? 48.235 76.971 54.517 1.00 18.59 1058 LEU A CA 1
ATOM 648 C C . LEU A 1 94 ? 47.461 77.623 55.654 1.00 20.13 1058 LEU A C 1
ATOM 649 O O . LEU A 1 94 ? 46.731 76.951 56.384 1.00 20.54 1058 LEU A O 1
ATOM 654 N N . PRO A 1 95 ? 47.610 78.945 55.823 1.00 21.00 1059 PRO A N 1
ATOM 655 C CA . PRO A 1 95 ? 46.905 79.649 56.894 1.00 20.19 1059 PRO A CA 1
ATOM 656 C C . PRO A 1 95 ? 45.446 79.948 56.567 1.00 22.09 1059 PRO A C 1
ATOM 657 O O . PRO A 1 95 ? 45.116 81.035 56.095 1.00 21.68 1059 PRO A O 1
ATOM 661 N N . LEU A 1 96 ? 44.576 78.971 56.813 1.00 20.13 1060 LEU A N 1
ATOM 662 C CA . LEU A 1 96 ? 43.153 79.130 56.543 1.00 22.03 1060 LEU A CA 1
ATOM 663 C C . LEU A 1 96 ? 42.541 80.177 57.461 1.00 23.20 1060 LEU A C 1
ATOM 664 O O . LEU A 1 96 ? 41.655 80.934 57.051 1.00 23.31 1060 LEU A O 1
ATOM 669 N N . ARG A 1 97 ? 43.015 80.209 58.704 1.00 22.13 1061 ARG A N 1
ATOM 670 C CA . ARG A 1 97 ? 42.536 81.176 59.678 1.00 25.37 1061 ARG A CA 1
ATOM 671 C C . ARG A 1 97 ? 43.567 81.341 60.793 1.00 26.39 1061 ARG A C 1
ATOM 672 O O . ARG A 1 97 ? 44.086 80.361 61.329 1.00 26.23 1061 ARG A O 1
ATOM 680 N N . GLU A 1 98 ? 43.871 82.586 61.132 1.00 28.41 1062 GLU A N 1
ATOM 681 C CA . GLU A 1 98 ? 44.833 82.860 62.189 1.00 31.36 1062 GLU A CA 1
ATOM 682 C C . GLU A 1 98 ? 44.084 83.341 63.431 1.00 31.02 1062 GLU A C 1
ATOM 683 O O . GLU A 1 98 ? 43.270 84.255 63.356 1.00 32.32 1062 GLU A O 1
ATOM 689 N N . GLY A 1 99 ? 44.345 82.702 64.566 1.00 30.43 1063 GLY A N 1
ATOM 690 C CA . GLY A 1 99 ? 43.694 83.092 65.804 1.00 29.51 1063 GLY A CA 1
ATOM 691 C C . GLY A 1 99 ? 44.733 83.479 66.842 1.00 29.63 1063 GLY A C 1
ATOM 692 O O . GLY A 1 99 ? 45.930 83.406 66.578 1.00 29.15 1063 GLY A O 1
ATOM 693 N N . ASN A 1 100 ? 44.288 83.884 68.025 1.00 29.98 1064 ASN A N 1
ATOM 694 C CA . ASN A 1 100 ? 45.220 84.274 69.080 1.00 31.14 1064 ASN A CA 1
ATOM 695 C C . ASN A 1 100 ? 45.188 83.250 70.201 1.00 29.32 1064 ASN A C 1
ATOM 696 O O . ASN A 1 100 ? 45.306 83.589 71.370 1.00 30.40 1064 ASN A O 1
ATOM 701 N N . GLY A 1 101 ? 45.022 81.988 69.829 1.00 27.44 1065 GLY A N 1
ATOM 702 C CA . GLY A 1 101 ? 44.981 80.926 70.811 1.00 23.86 1065 GLY A CA 1
ATOM 703 C C . GLY A 1 101 ? 45.629 79.671 70.267 1.00 21.50 1065 GLY A C 1
ATOM 704 O O . GLY A 1 101 ? 46.632 79.750 69.554 1.00 22.31 1065 GLY A O 1
ATOM 705 N N . PRO A 1 102 ? 45.078 78.491 70.579 1.00 21.76 1066 PRO A N 1
ATOM 706 C CA . PRO A 1 102 ? 45.657 77.239 70.087 1.00 20.40 1066 PRO A CA 1
ATOM 707 C C . PRO A 1 102 ? 45.519 77.096 68.579 1.00 18.04 1066 PRO A C 1
ATOM 708 O O . PRO A 1 102 ? 44.810 77.864 67.936 1.00 17.53 1066 PRO A O 1
ATOM 712 N N . THR A 1 103 ? 46.204 76.105 68.024 1.00 19.23 1067 THR A N 1
ATOM 713 C CA . THR A 1 103 ? 46.179 75.862 66.588 1.00 17.23 1067 THR A CA 1
ATOM 714 C C . THR A 1 103 ? 45.746 74.432 66.282 1.00 17.00 1067 THR A C 1
ATOM 715 O O . THR A 1 103 ? 46.192 73.486 66.932 1.00 16.07 1067 THR A O 1
ATOM 719 N N . LEU A 1 104 ? 44.859 74.282 65.306 1.00 17.77 1068 LEU A N 1
ATOM 720 C CA . LEU A 1 104 ? 44.439 72.959 64.876 1.00 15.98 1068 LEU A CA 1
ATOM 721 C C . LEU A 1 104 ? 45.166 72.735 63.558 1.00 16.43 1068 LEU A C 1
ATOM 722 O O . LEU A 1 104 ? 44.892 73.411 62.566 1.00 17.01 1068 LEU A O 1
ATOM 727 N N . PHE A 1 105 ? 46.110 71.804 63.553 1.00 15.10 1069 PHE A N 1
ATOM 728 C CA . PHE A 1 105 ? 46.846 71.504 62.338 1.00 15.22 1069 PHE A CA 1
ATOM 729 C C . PHE A 1 105 ? 46.088 70.425 61.578 1.00 13.73 1069 PHE A C 1
ATOM 730 O O . PHE A 1 105 ? 45.779 69.365 62.122 1.00 12.73 1069 PHE A O 1
ATOM 738 N N . CYS A 1 106 ? 45.791 70.713 60.315 1.00 13.87 1070 CYS A N 1
ATOM 739 C CA . CYS A 1 106 ? 45.040 69.811 59.457 1.00 13.41 1070 CYS A CA 1
ATOM 740 C C . CYS A 1 106 ? 45.908 69.265 58.335 1.00 14.84 1070 CYS A C 1
ATOM 741 O O . CYS A 1 106 ? 46.462 70.032 57.549 1.00 15.39 1070 CYS A O 1
ATOM 744 N N . PHE A 1 107 ? 45.986 67.940 58.242 1.00 13.64 1071 PHE A N 1
ATOM 745 C CA . PHE A 1 107 ? 46.813 67.294 57.230 1.00 15.23 1071 PHE A CA 1
ATOM 746 C C . PHE A 1 107 ? 46.080 66.913 55.945 1.00 15.34 1071 PHE A C 1
ATOM 747 O O . PHE A 1 107 ? 44.997 66.326 55.965 1.00 16.00 1071 PHE A O 1
ATOM 755 N N . HIS A 1 108 ? 46.713 67.255 54.827 1.00 16.17 1072 HIS A N 1
ATOM 756 C CA . HIS A 1 108 ? 46.203 67.020 53.481 1.00 15.41 1072 HIS A CA 1
ATOM 757 C C . HIS A 1 108 ? 45.923 65.569 53.104 1.00 16.12 1072 HIS A C 1
ATOM 758 O O . HIS A 1 108 ? 46.556 64.643 53.629 1.00 15.57 1072 HIS A O 1
ATOM 765 N N . PRO A 1 109 ? 44.940 65.356 52.204 1.00 15.40 1073 PRO A N 1
ATOM 766 C CA . PRO A 1 109 ? 44.581 64.021 51.715 1.00 15.38 1073 PRO A CA 1
ATOM 767 C C . PRO A 1 109 ? 45.568 63.741 50.558 1.00 16.01 1073 PRO A C 1
ATOM 768 O O . PRO A 1 109 ? 46.535 64.475 50.386 1.00 16.56 1073 PRO A O 1
ATOM 772 N N . ALA A 1 110 ? 45.315 62.716 49.757 1.00 15.04 1074 ALA A N 1
ATOM 773 C CA . ALA A 1 110 ? 46.215 62.351 48.664 1.00 18.21 1074 ALA A CA 1
ATOM 774 C C . ALA A 1 110 ? 46.547 63.453 47.651 1.00 17.26 1074 ALA A C 1
ATOM 775 O O . ALA A 1 110 ? 47.583 63.396 46.991 1.00 18.50 1074 ALA A O 1
ATOM 777 N N . SER A 1 111 ? 45.672 64.449 47.528 1.00 16.23 1075 SER A N 1
ATOM 778 C CA . SER A 1 111 ? 45.883 65.547 46.582 1.00 15.55 1075 SER A CA 1
ATOM 779 C C . SER A 1 111 ? 47.059 66.422 46.998 1.00 17.62 1075 SER A C 1
ATOM 780 O O . SER A 1 111 ? 47.642 67.122 46.170 1.00 16.17 1075 SER A O 1
ATOM 783 N N . GLY A 1 112 ? 47.404 66.377 48.281 1.00 15.06 1076 GLY A N 1
ATOM 784 C CA . GLY A 1 112 ? 48.496 67.198 48.774 1.00 16.36 1076 GLY A CA 1
ATOM 785 C C . GLY A 1 112 ? 48.043 68.597 49.178 1.00 16.07 1076 GLY A C 1
ATOM 786 O O . GLY A 1 112 ? 48.836 69.395 49.690 1.00 17.44 1076 GLY A O 1
ATOM 787 N N . PHE A 1 113 ? 46.771 68.905 48.941 1.00 14.67 1077 PHE A N 1
ATOM 788 C CA . PHE A 1 113 ? 46.209 70.208 49.302 1.00 14.36 1077 PHE A CA 1
ATOM 789 C C . PHE A 1 113 ? 45.327 70.116 50.546 1.00 15.91 1077 PHE A C 1
ATOM 790 O O . PHE A 1 113 ? 44.670 69.105 50.765 1.00 17.60 1077 PHE A O 1
ATOM 798 N N . ALA A 1 114 ? 45.305 71.169 51.357 1.00 15.04 1078 ALA A N 1
ATOM 799 C CA . ALA A 1 114 ? 44.475 71.163 52.565 1.00 15.51 1078 ALA A CA 1
ATOM 800 C C . ALA A 1 114 ? 43.345 72.196 52.484 1.00 15.79 1078 ALA A C 1
ATOM 801 O O . ALA A 1 114 ? 42.775 72.594 53.509 1.00 15.34 1078 ALA A O 1
ATOM 803 N N . TRP A 1 115 ? 43.004 72.607 51.263 1.00 15.48 1079 TRP A N 1
ATOM 804 C CA . TRP A 1 115 ? 41.952 73.606 51.043 1.00 15.45 1079 TRP A CA 1
ATOM 805 C C . TRP A 1 115 ? 40.586 73.192 51.582 1.00 16.36 1079 TRP A C 1
ATOM 806 O O . TRP A 1 115 ? 39.797 74.040 52.008 1.00 16.60 1079 TRP A O 1
ATOM 817 N N . GLN A 1 116 ? 40.302 71.895 51.549 1.00 15.56 1080 GLN A N 1
ATOM 818 C CA . GLN A 1 116 ? 39.013 71.383 52.020 1.00 16.30 1080 GLN A CA 1
ATOM 819 C C . GLN A 1 116 ? 38.747 71.636 53.495 1.00 15.35 1080 GLN A C 1
ATOM 820 O O . GLN A 1 116 ? 37.595 71.613 53.943 1.00 14.30 1080 GLN A O 1
ATOM 826 N N . PHE A 1 117 ? 39.806 71.877 54.253 1.00 13.63 1081 PHE A N 1
ATOM 827 C CA . PHE A 1 117 ? 39.633 72.148 55.677 1.00 16.09 1081 PHE A CA 1
ATOM 828 C C . PHE A 1 117 ? 39.054 73.538 55.960 1.00 16.83 1081 PHE A C 1
ATOM 829 O O . PHE A 1 117 ? 38.821 73.893 57.116 1.00 16.78 1081 PHE A O 1
ATOM 837 N N . SER A 1 118 ? 38.807 74.320 54.909 1.00 17.61 1082 SER A N 1
ATOM 838 C CA . SER A 1 118 ? 38.222 75.649 55.095 1.00 17.99 1082 SER A CA 1
ATOM 839 C C . SER A 1 118 ? 36.843 75.507 55.752 1.00 18.54 1082 SER A C 1
ATOM 840 O O . SER A 1 118 ? 36.331 76.442 56.360 1.00 19.09 1082 SER A O 1
ATOM 843 N N . VAL A 1 119 ? 36.248 74.328 55.628 1.00 18.52 1083 VAL A N 1
ATOM 844 C CA . VAL A 1 119 ? 34.931 74.069 56.207 1.00 21.17 1083 VAL A CA 1
ATOM 845 C C . VAL A 1 119 ? 34.914 74.230 57.735 1.00 21.16 1083 VAL A C 1
ATOM 846 O O . VAL A 1 119 ? 33.854 74.417 58.336 1.00 22.97 1083 VAL A O 1
ATOM 850 N N . LEU A 1 120 ? 36.088 74.178 58.359 1.00 20.54 1084 LEU A N 1
ATOM 851 C CA . LEU A 1 120 ? 36.198 74.330 59.812 1.00 19.05 1084 LEU A CA 1
ATOM 852 C C . LEU A 1 120 ? 36.019 75.776 60.281 1.00 20.17 1084 LEU A C 1
ATOM 853 O O . LEU A 1 120 ? 35.690 76.029 61.442 1.00 19.26 1084 LEU A O 1
ATOM 858 N N . SER A 1 121 ? 36.231 76.719 59.373 1.00 19.26 1085 SER A N 1
ATOM 859 C CA . SER A 1 121 ? 36.125 78.138 59.695 1.00 22.57 1085 SER A CA 1
ATOM 860 C C . SER A 1 121 ? 34.818 78.549 60.363 1.00 22.50 1085 SER A C 1
ATOM 861 O O . SER A 1 121 ? 34.819 79.381 61.269 1.00 24.04 1085 SER A O 1
ATOM 864 N N . ARG A 1 122 ? 33.710 77.971 59.916 1.00 22.25 1086 ARG A N 1
ATOM 865 C CA . ARG A 1 122 ? 32.399 78.293 60.462 1.00 23.36 1086 ARG A CA 1
ATOM 866 C C . ARG A 1 122 ? 32.097 77.660 61.821 1.00 24.54 1086 ARG A C 1
ATOM 867 O O . ARG A 1 122 ? 31.124 78.037 62.474 1.00 25.54 1086 ARG A O 1
ATOM 869 N N . TYR A 1 123 ? 32.936 76.726 62.261 1.00 21.23 1087 TYR A N 1
ATOM 870 C CA . TYR A 1 123 ? 32.688 76.021 63.517 1.00 22.26 1087 TYR A CA 1
ATOM 871 C C . TYR A 1 123 ? 33.586 76.301 64.711 1.00 22.56 1087 TYR A C 1
ATOM 872 O O . TYR A 1 123 ? 33.114 76.333 65.853 1.00 22.26 1087 TYR A O 1
ATOM 881 N N . LEU A 1 124 ? 34.877 76.483 64.466 1.00 22.63 1088 LEU A N 1
ATOM 882 C CA . LEU A 1 124 ? 35.811 76.720 65.562 1.00 22.13 1088 LEU A CA 1
ATOM 883 C C . LEU A 1 124 ? 35.721 78.109 66.156 1.00 22.63 1088 LEU A C 1
ATOM 884 O O . LEU A 1 124 ? 35.609 79.099 65.430 1.00 22.20 1088 LEU A O 1
ATOM 889 N N . ASP A 1 125 ? 35.778 78.171 67.485 1.00 23.13 1089 ASP A N 1
ATOM 890 C CA . ASP A 1 125 ? 35.732 79.440 68.195 1.00 25.74 1089 ASP A CA 1
ATOM 891 C C . ASP A 1 125 ? 36.843 80.322 67.635 1.00 25.45 1089 ASP A C 1
ATOM 892 O O . ASP A 1 125 ? 37.852 79.819 67.144 1.00 21.80 1089 ASP A O 1
ATOM 897 N N . PRO A 1 126 ? 36.667 81.648 67.702 1.00 27.24 1090 PRO A N 1
ATOM 898 C CA . PRO A 1 126 ? 37.611 82.658 67.208 1.00 27.80 1090 PRO A CA 1
ATOM 899 C C . PRO A 1 126 ? 39.084 82.500 67.579 1.00 27.11 1090 PRO A C 1
ATOM 900 O O . PRO A 1 126 ? 39.962 82.726 66.747 1.00 26.69 1090 PRO A O 1
ATOM 904 N N . GLN A 1 127 ? 39.354 82.125 68.822 1.00 25.54 1091 GLN A N 1
ATOM 905 C CA . GLN A 1 127 ? 40.731 81.987 69.279 1.00 27.09 1091 GLN A CA 1
ATOM 906 C C . GLN A 1 127 ? 41.548 80.971 68.484 1.00 25.10 1091 GLN A C 1
ATOM 907 O O . GLN A 1 127 ? 42.773 81.052 68.446 1.00 26.07 1091 GLN A O 1
ATOM 913 N N . TRP A 1 128 ? 40.874 80.021 67.845 1.00 22.74 1092 TRP A N 1
ATOM 914 C CA . TRP A 1 128 ? 41.575 78.988 67.088 1.00 20.80 1092 TRP A CA 1
ATOM 915 C C . TRP A 1 128 ? 42.149 79.353 65.730 1.00 20.26 1092 TRP A C 1
ATOM 916 O O . TRP A 1 128 ? 41.491 79.998 64.909 1.00 21.28 1092 TRP A O 1
ATOM 927 N N . SER A 1 129 ? 43.387 78.928 65.503 1.00 19.51 1093 SER A N 1
ATOM 928 C CA . SER A 1 129 ? 44.019 79.100 64.202 1.00 18.20 1093 SER A CA 1
ATOM 929 C C . SER A 1 129 ? 43.727 77.758 63.530 1.00 18.22 1093 SER A C 1
ATOM 930 O O . SER A 1 129 ? 43.666 76.716 64.196 1.00 17.06 1093 SER A O 1
ATOM 933 N N . ILE A 1 130 ? 43.497 77.796 62.226 1.00 17.88 1094 ILE A N 1
ATOM 934 C CA . ILE A 1 130 ? 43.239 76.595 61.446 1.00 17.81 1094 ILE A CA 1
ATOM 935 C C . ILE A 1 130 ? 44.351 76.621 60.408 1.00 16.80 1094 ILE A C 1
ATOM 936 O O . ILE A 1 130 ? 44.337 77.443 59.496 1.00 16.90 1094 ILE A O 1
ATOM 941 N N . ILE A 1 131 ? 45.328 75.739 60.585 1.00 17.93 1095 ILE A N 1
ATOM 942 C CA . ILE A 1 131 ? 46.493 75.681 59.708 1.00 18.92 1095 ILE A CA 1
ATOM 943 C C . ILE A 1 131 ? 46.584 74.358 58.973 1.00 18.32 1095 ILE A C 1
ATOM 944 O O . ILE A 1 131 ? 46.687 73.294 59.588 1.00 18.52 1095 ILE A O 1
ATOM 949 N N . GLY A 1 132 ? 46.551 74.433 57.649 1.00 19.58 1096 GLY A N 1
ATOM 950 C CA . GLY A 1 132 ? 46.647 73.232 56.845 1.00 17.64 1096 GLY A CA 1
ATOM 951 C C . GLY A 1 132 ? 48.094 72.934 56.515 1.00 18.39 1096 GLY A C 1
ATOM 952 O O . GLY A 1 132 ? 48.916 73.839 56.371 1.00 18.53 1096 GLY A O 1
ATOM 953 N N . ILE A 1 133 ? 48.406 71.652 56.400 1.00 17.89 1097 ILE A N 1
ATOM 954 C CA . ILE A 1 133 ? 49.750 71.214 56.069 1.00 18.35 1097 ILE A CA 1
ATOM 955 C C . ILE A 1 133 ? 49.619 70.571 54.686 1.00 17.88 1097 ILE A C 1
ATOM 956 O O . ILE A 1 133 ? 48.835 69.640 54.501 1.00 17.06 1097 ILE A O 1
ATOM 961 N N . GLN A 1 134 ? 50.376 71.087 53.722 1.00 16.52 1098 GLN A N 1
ATOM 962 C CA . GLN A 1 134 ? 50.301 70.600 52.347 1.00 17.58 1098 GLN A CA 1
ATOM 963 C C . GLN A 1 134 ? 51.614 70.013 51.837 1.00 19.30 1098 GLN A C 1
ATOM 964 O O . GLN A 1 134 ? 52.638 70.060 52.518 1.00 19.31 1098 GLN A O 1
ATOM 970 N N . SER A 1 135 ? 51.565 69.458 50.629 1.00 19.51 1099 SER A N 1
ATOM 971 C CA . SER A 1 135 ? 52.733 68.862 49.985 1.00 19.90 1099 SER A CA 1
ATOM 972 C C . SER A 1 135 ? 52.773 69.436 48.573 1.00 20.77 1099 SER A C 1
ATOM 973 O O . SER A 1 135 ? 52.213 68.869 47.631 1.00 21.74 1099 SER A O 1
ATOM 976 N N . PRO A 1 136 ? 53.420 70.588 48.412 1.00 21.55 1100 PRO A N 1
ATOM 977 C CA . PRO A 1 136 ? 53.489 71.193 47.084 1.00 22.01 1100 PRO A CA 1
ATOM 978 C C . PRO A 1 136 ? 54.440 70.456 46.148 1.00 20.56 1100 PRO A C 1
ATOM 979 O O . PRO A 1 136 ? 55.145 69.532 46.556 1.00 19.81 1100 PRO A O 1
ATOM 983 N N . ARG A 1 137 ? 54.419 70.858 44.884 1.00 21.75 1101 ARG A N 1
ATOM 984 C CA . ARG A 1 137 ? 55.294 70.292 43.866 1.00 21.58 1101 ARG A CA 1
ATOM 985 C C . ARG A 1 137 ? 55.950 71.468 43.153 1.00 23.55 1101 ARG A C 1
ATOM 986 O O . ARG A 1 137 ? 55.295 72.456 42.841 1.00 25.56 1101 ARG A O 1
ATOM 994 N N . PRO A 1 138 ? 57.258 71.376 42.892 1.00 23.96 1102 PRO A N 1
ATOM 995 C CA . PRO A 1 138 ? 58.051 70.207 43.264 1.00 25.15 1102 PRO A CA 1
ATOM 996 C C . PRO A 1 138 ? 58.580 70.321 44.692 1.00 25.86 1102 PRO A C 1
ATOM 997 O O . PRO A 1 138 ? 58.351 71.313 45.380 1.00 28.83 1102 PRO A O 1
ATOM 1001 N N . ASN A 1 139 ? 59.269 69.282 45.134 1.00 25.77 1103 ASN A N 1
ATOM 1002 C CA . ASN A 1 139 ? 59.891 69.271 46.442 1.00 25.29 1103 ASN A CA 1
ATOM 1003 C C . ASN A 1 139 ? 59.034 69.129 47.695 1.00 24.50 1103 ASN A C 1
ATOM 1004 O O . ASN A 1 139 ? 59.557 69.225 48.796 1.00 25.28 1103 ASN A O 1
ATOM 1009 N N . GLY A 1 140 ? 57.731 68.912 47.540 1.00 25.13 1104 GLY A N 1
ATOM 1010 C CA . GLY A 1 140 ? 56.900 68.683 48.714 1.00 21.76 1104 GLY A CA 1
ATOM 1011 C C . GLY A 1 140 ? 57.302 67.278 49.137 1.00 21.79 1104 GLY A C 1
ATOM 1012 O O . GLY A 1 140 ? 57.836 66.530 48.303 1.00 22.13 1104 GLY A O 1
ATOM 1013 N N . PRO A 1 141 ? 57.071 66.865 50.393 1.00 21.76 1105 PRO A N 1
ATOM 1014 C CA . PRO A 1 141 ? 57.472 65.513 50.797 1.00 21.40 1105 PRO A CA 1
ATOM 1015 C C . PRO A 1 141 ? 56.883 64.329 50.035 1.00 22.02 1105 PRO A C 1
ATOM 1016 O O . PRO A 1 141 ? 57.552 63.305 49.893 1.00 21.82 1105 PRO A O 1
ATOM 1020 N N . MET A 1 142 ? 55.648 64.451 49.553 1.00 19.77 1106 MET A N 1
ATOM 1021 C CA . MET A 1 142 ? 55.031 63.343 48.817 1.00 22.39 1106 MET A CA 1
ATOM 1022 C C . MET A 1 142 ? 55.817 63.019 47.550 1.00 21.03 1106 MET A C 1
ATOM 1023 O O . MET A 1 142 ? 55.935 61.860 47.166 1.00 21.35 1106 MET A O 1
ATOM 1028 N N . GLN A 1 143 ? 56.350 64.051 46.908 1.00 21.79 1107 GLN A N 1
ATOM 1029 C CA . GLN A 1 143 ? 57.119 63.873 45.679 1.00 24.61 1107 GLN A CA 1
ATOM 1030 C C . GLN A 1 143 ? 58.533 63.342 45.921 1.00 25.83 1107 GLN A C 1
ATOM 1031 O O . GLN A 1 143 ? 59.024 62.503 45.165 1.00 27.40 1107 GLN A O 1
ATOM 1037 N N . THR A 1 144 ? 59.184 63.826 46.976 1.00 25.79 1108 THR A N 1
ATOM 1038 C CA . THR A 1 144 ? 60.558 63.419 47.282 1.00 28.56 1108 THR A CA 1
ATOM 1039 C C . THR A 1 144 ? 60.734 62.215 48.217 1.00 28.77 1108 THR A C 1
ATOM 1040 O O . THR A 1 144 ? 61.806 61.602 48.246 1.00 28.66 1108 THR A O 1
ATOM 1044 N N . ALA A 1 145 ? 59.698 61.870 48.976 1.00 27.00 1109 ALA A N 1
ATOM 1045 C CA . ALA A 1 145 ? 59.784 60.744 49.910 1.00 28.00 1109 ALA A CA 1
ATOM 1046 C C . ALA A 1 145 ? 59.897 59.383 49.245 1.00 27.54 1109 ALA A C 1
ATOM 1047 O O . ALA A 1 145 ? 59.221 59.103 48.257 1.00 30.52 1109 ALA A O 1
ATOM 1049 N N . ALA A 1 146 ? 60.754 58.535 49.804 1.00 27.33 1110 ALA A N 1
ATOM 1050 C CA . ALA A 1 146 ? 60.941 57.186 49.296 1.00 28.06 1110 ALA A CA 1
ATOM 1051 C C . ALA A 1 146 ? 59.867 56.291 49.914 1.00 27.13 1110 ALA A C 1
ATOM 1052 O O . ALA A 1 146 ? 59.427 55.320 49.304 1.00 28.64 1110 ALA A O 1
ATOM 1054 N N . ASN A 1 147 ? 59.455 56.623 51.135 1.00 27.13 1111 ASN A N 1
ATOM 1055 C CA . ASN A 1 147 ? 58.414 55.870 51.837 1.00 25.07 1111 ASN A CA 1
ATOM 1056 C C . ASN A 1 147 ? 57.558 56.838 52.653 1.00 24.72 1111 ASN A C 1
ATOM 1057 O O . ASN A 1 147 ? 57.924 58.005 52.822 1.00 20.14 1111 ASN A O 1
ATOM 1062 N N . LEU A 1 148 ? 56.422 56.364 53.159 1.00 25.17 1112 LEU A N 1
ATOM 1063 C CA . LEU A 1 148 ? 55.526 57.236 53.910 1.00 24.74 1112 LEU A CA 1
ATOM 1064 C C . LEU A 1 148 ? 56.145 57.729 55.210 1.00 25.39 1112 LEU A C 1
ATOM 1065 O O . LEU A 1 148 ? 55.827 58.824 55.677 1.00 22.27 1112 LEU A O 1
ATOM 1070 N N . ASP A 1 149 ? 57.025 56.924 55.799 1.00 26.10 1113 ASP A N 1
ATOM 1071 C CA . ASP A 1 149 ? 57.691 57.325 57.034 1.00 26.69 1113 ASP A CA 1
ATOM 1072 C C . ASP A 1 149 ? 58.419 58.647 56.813 1.00 25.78 1113 ASP A C 1
ATOM 1073 O O . ASP A 1 149 ? 58.438 59.506 57.695 1.00 24.91 1113 ASP A O 1
ATOM 1078 N N . GLU A 1 150 ? 59.018 58.805 55.632 1.00 25.42 1114 GLU A N 1
ATOM 1079 C CA . GLU A 1 150 ? 59.741 60.028 55.309 1.00 24.86 1114 GLU A CA 1
ATOM 1080 C C . GLU A 1 150 ? 58.806 61.226 55.283 1.00 22.78 1114 GLU A C 1
ATOM 1081 O O . GLU A 1 150 ? 59.199 62.331 55.652 1.00 21.99 1114 GLU A O 1
ATOM 1087 N N . VAL A 1 151 ? 57.573 61.009 54.835 1.00 20.13 1115 VAL A N 1
ATOM 1088 C CA . VAL A 1 151 ? 56.597 62.087 54.780 1.00 17.85 1115 VAL A CA 1
ATOM 1089 C C . VAL A 1 151 ? 56.157 62.468 56.192 1.00 19.14 1115 VAL A C 1
ATOM 1090 O O . VAL A 1 151 ? 55.964 63.650 56.484 1.00 18.43 1115 VAL A O 1
ATOM 1094 N N . CYS A 1 152 ? 55.989 61.475 57.064 1.00 18.80 1116 CYS A N 1
ATOM 1095 C CA . CYS A 1 152 ? 55.589 61.756 58.443 1.00 21.13 1116 CYS A CA 1
ATOM 1096 C C . CYS A 1 152 ? 56.695 62.540 59.137 1.00 22.49 1116 CYS A C 1
ATOM 1097 O O . CYS A 1 152 ? 56.431 63.484 59.882 1.00 20.76 1116 CYS A O 1
ATOM 1100 N N . GLU A 1 153 ? 57.939 62.142 58.891 1.00 22.17 1117 GLU A N 1
ATOM 1101 C CA . GLU A 1 153 ? 59.073 62.822 59.506 1.00 24.35 1117 GLU A CA 1
ATOM 1102 C C . GLU A 1 153 ? 59.194 64.260 59.016 1.00 24.18 1117 GLU A C 1
ATOM 1103 O O . GLU A 1 153 ? 59.519 65.155 59.790 1.00 22.36 1117 GLU A O 1
ATOM 1109 N N . ALA A 1 154 ? 58.928 64.482 57.730 1.00 22.21 1118 ALA A N 1
ATOM 1110 C CA . ALA A 1 154 ? 59.020 65.823 57.167 1.00 21.21 1118 ALA A CA 1
ATOM 1111 C C . ALA A 1 154 ? 57.922 66.727 57.736 1.00 19.90 1118 ALA A C 1
ATOM 1112 O O . ALA A 1 154 ? 58.177 67.873 58.109 1.00 18.48 1118 ALA A O 1
ATOM 1114 N N . HIS A 1 155 ? 56.699 66.215 57.804 1.00 19.59 1119 HIS A N 1
ATOM 1115 C CA . HIS A 1 155 ? 55.595 67.003 58.348 1.00 18.78 1119 HIS A CA 1
ATOM 1116 C C . HIS A 1 155 ? 55.793 67.253 59.846 1.00 19.09 1119 HIS A C 1
ATOM 1117 O O . HIS A 1 155 ? 55.411 68.304 60.356 1.00 19.31 1119 HIS A O 1
ATOM 1124 N N . LEU A 1 156 ? 56.379 66.288 60.547 1.00 17.74 1120 LEU A N 1
ATOM 1125 C CA . LEU A 1 156 ? 56.636 66.452 61.983 1.00 19.64 1120 LEU A CA 1
ATOM 1126 C C . LEU A 1 156 ? 57.572 67.634 62.189 1.00 20.52 1120 LEU A C 1
ATOM 1127 O O . LEU A 1 156 ? 57.350 68.470 63.071 1.00 19.50 1120 LEU A O 1
ATOM 1132 N N . ALA A 1 157 ? 58.619 67.701 61.371 1.00 18.31 1121 ALA A N 1
ATOM 1133 C CA . ALA A 1 157 ? 59.580 68.797 61.466 1.00 19.75 1121 ALA A CA 1
ATOM 1134 C C . ALA A 1 157 ? 58.873 70.123 61.172 1.00 18.51 1121 ALA A C 1
ATOM 1135 O O . ALA A 1 157 ? 59.136 71.132 61.820 1.00 19.49 1121 ALA A O 1
ATOM 1137 N N . THR A 1 158 ? 57.985 70.121 60.183 1.00 17.21 1122 THR A N 1
ATOM 1138 C CA . THR A 1 158 ? 57.231 71.321 59.847 1.00 16.43 1122 THR A CA 1
ATOM 1139 C C . THR A 1 158 ? 56.360 71.719 61.049 1.00 18.48 1122 THR A C 1
ATOM 1140 O O . THR A 1 158 ? 56.332 72.879 61.457 1.00 18.98 1122 THR A O 1
ATOM 1144 N N . LEU A 1 159 ? 55.663 70.745 61.620 1.00 17.97 1123 LEU A N 1
ATOM 1145 C CA . LEU A 1 159 ? 54.803 70.999 62.765 1.00 18.08 1123 LEU A CA 1
ATOM 1146 C C . LEU A 1 159 ? 55.575 71.589 63.943 1.00 16.91 1123 LEU A C 1
ATOM 1147 O O . LEU A 1 159 ? 55.145 72.580 64.545 1.00 15.15 1123 LEU A O 1
ATOM 1152 N N . LEU A 1 160 ? 56.713 70.987 64.268 1.00 17.57 1124 LEU A N 1
ATOM 1153 C CA . LEU A 1 160 ? 57.526 71.459 65.388 1.00 18.62 1124 LEU A CA 1
ATOM 1154 C C . LEU A 1 160 ? 58.059 72.873 65.173 1.00 19.34 1124 LEU A C 1
ATOM 1155 O O . LEU A 1 160 ? 58.338 73.591 66.136 1.00 20.76 1124 LEU A O 1
ATOM 1160 N N . GLU A 1 161 ? 58.201 73.277 63.913 1.00 20.34 1125 GLU A N 1
ATOM 1161 C CA . GLU A 1 161 ? 58.665 74.624 63.597 1.00 19.80 1125 GLU A CA 1
ATOM 1162 C C . GLU A 1 161 ? 57.526 75.611 63.859 1.00 20.65 1125 GLU A C 1
ATOM 1163 O O . GLU A 1 161 ? 57.731 76.713 64.397 1.00 18.91 1125 GLU A O 1
ATOM 1165 N N . GLN A 1 162 ? 56.317 75.201 63.486 1.00 20.95 1126 GLN A N 1
ATOM 1166 C CA . GLN A 1 162 ? 55.124 76.034 63.660 1.00 19.45 1126 GLN A CA 1
ATOM 1167 C C . GLN A 1 162 ? 54.703 76.165 65.123 1.00 19.41 1126 GLN A C 1
ATOM 1168 O O . GLN A 1 162 ? 54.178 77.207 65.544 1.00 19.09 1126 GLN A O 1
ATOM 1174 N N . GLN A 1 163 ? 54.926 75.103 65.886 1.00 19.18 1127 GLN A N 1
ATOM 1175 C CA . GLN A 1 163 ? 54.582 75.079 67.304 1.00 19.17 1127 GLN A CA 1
ATOM 1176 C C . GLN A 1 163 ? 55.559 74.140 68.006 1.00 18.23 1127 GLN A C 1
ATOM 1177 O O . GLN A 1 163 ? 55.337 72.933 68.078 1.00 19.50 1127 GLN A O 1
ATOM 1183 N N . PRO A 1 164 ? 56.652 74.692 68.547 1.00 20.08 1128 PRO A N 1
ATOM 1184 C CA . PRO A 1 164 ? 57.674 73.906 69.239 1.00 18.54 1128 PRO A CA 1
ATOM 1185 C C . PRO A 1 164 ? 57.268 73.080 70.459 1.00 20.32 1128 PRO A C 1
ATOM 1186 O O . PRO A 1 164 ? 57.916 72.077 70.754 1.00 21.58 1128 PRO A O 1
ATOM 1190 N N . HIS A 1 165 ? 56.215 73.486 71.166 1.00 20.32 1129 HIS A N 1
ATOM 1191 C CA . HIS A 1 165 ? 55.775 72.749 72.349 1.00 24.67 1129 HIS A CA 1
ATOM 1192 C C . HIS A 1 165 ? 54.292 72.410 72.308 1.00 23.73 1129 HIS A C 1
ATOM 1193 O O . HIS A 1 165 ? 53.498 73.124 71.698 1.00 22.88 1129 HIS A O 1
ATOM 1200 N N . GLY A 1 166 ? 53.928 71.324 72.979 1.00 24.42 1130 GLY A N 1
ATOM 1201 C CA . GLY A 1 166 ? 52.538 70.910 73.022 1.00 24.94 1130 GLY A CA 1
ATOM 1202 C C . GLY A 1 166 ? 51.736 71.728 74.017 1.00 25.20 1130 GLY A C 1
ATOM 1203 O O . GLY A 1 166 ? 52.245 72.700 74.576 1.00 24.96 1130 GLY A O 1
ATOM 1204 N N . PRO A 1 167 ? 50.472 71.356 74.264 1.00 23.49 1131 PRO A N 1
ATOM 1205 C CA . PRO A 1 167 ? 49.791 70.214 73.649 1.00 21.64 1131 PRO A CA 1
ATOM 1206 C C . PRO A 1 167 ? 49.456 70.443 72.177 1.00 19.09 1131 PRO A C 1
ATOM 1207 O O . PRO A 1 167 ? 49.351 71.583 71.726 1.00 17.77 1131 PRO A O 1
ATOM 1211 N N . TYR A 1 168 ? 49.270 69.351 71.443 1.00 18.67 1132 TYR A N 1
ATOM 1212 C CA . TYR A 1 168 ? 48.960 69.431 70.023 1.00 17.16 1132 TYR A CA 1
ATOM 1213 C C . TYR A 1 168 ? 47.551 68.977 69.697 1.00 16.13 1132 TYR A C 1
ATOM 1214 O O . TYR A 1 168 ? 46.995 68.100 70.359 1.00 16.55 1132 TYR A O 1
ATOM 1223 N N . TYR A 1 169 ? 46.990 69.593 68.660 1.00 17.13 1133 TYR A N 1
ATOM 1224 C CA . TYR A 1 169 ? 45.648 69.295 68.176 1.00 16.41 1133 TYR A CA 1
ATOM 1225 C C . TYR A 1 169 ? 45.840 69.022 66.698 1.00 16.05 1133 TYR A C 1
ATOM 1226 O O . TYR A 1 169 ? 46.247 69.915 65.950 1.00 15.22 1133 TYR A O 1
ATOM 1235 N N . LEU A 1 170 ? 45.542 67.792 66.293 1.00 15.94 1134 LEU A N 1
ATOM 1236 C CA . LEU A 1 170 ? 45.744 67.346 64.916 1.00 15.42 1134 LEU A CA 1
ATOM 1237 C C . LEU A 1 170 ? 44.487 66.776 64.266 1.00 15.24 1134 LEU A C 1
ATOM 1238 O O . LEU A 1 170 ? 43.703 66.072 64.909 1.00 14.88 1134 LEU A O 1
ATOM 1243 N N . LEU A 1 171 ? 44.311 67.060 62.979 1.00 14.85 1135 LEU A N 1
ATOM 1244 C CA . LEU A 1 171 ? 43.160 66.549 62.248 1.00 13.24 1135 LEU A CA 1
ATOM 1245 C C . LEU A 1 171 ? 43.634 66.074 60.882 1.00 13.46 1135 LEU A C 1
ATOM 1246 O O . LEU A 1 171 ? 44.381 66.775 60.211 1.00 14.14 1135 LEU A O 1
ATOM 1251 N N . GLY A 1 172 ? 43.201 64.887 60.477 1.00 15.13 1136 GLY A N 1
ATOM 1252 C CA . GLY A 1 172 ? 43.616 64.360 59.189 1.00 15.14 1136 GLY A CA 1
ATOM 1253 C C . GLY A 1 172 ? 42.456 63.772 58.417 1.00 17.53 1136 GLY A C 1
ATOM 1254 O O . GLY A 1 172 ? 41.503 63.251 58.999 1.00 16.90 1136 GLY A O 1
ATOM 1255 N N . TYR A 1 173 ? 42.537 63.855 57.096 1.00 17.51 1137 TYR A N 1
ATOM 1256 C CA . TYR A 1 173 ? 41.498 63.318 56.234 1.00 19.56 1137 TYR A CA 1
ATOM 1257 C C . TYR A 1 173 ? 42.138 62.302 55.294 1.00 20.92 1137 TYR A C 1
ATOM 1258 O O . TYR A 1 173 ? 43.053 62.637 54.547 1.00 18.49 1137 TYR A O 1
ATOM 1267 N N . SER A 1 174 ? 41.663 61.062 55.366 1.00 21.48 1138 SER A N 1
ATOM 1268 C CA . SER A 1 174 ? 42.163 59.968 54.530 1.00 24.17 1138 SER A CA 1
ATOM 1269 C C . SER A 1 174 ? 43.681 59.863 54.712 1.00 22.81 1138 SER A C 1
ATOM 1270 O O . SER A 1 174 ? 44.150 59.664 55.829 1.00 24.01 1138 SER A O 1
ATOM 1273 N N . LEU A 1 175 ? 44.449 59.995 53.633 1.00 22.68 1139 LEU A N 1
ATOM 1274 C CA . LEU A 1 175 ? 45.908 59.927 53.752 1.00 22.15 1139 LEU A CA 1
ATOM 1275 C C . LEU A 1 175 ? 46.417 60.862 54.856 1.00 20.81 1139 LEU A C 1
ATOM 1276 O O . LEU A 1 175 ? 47.384 60.548 55.568 1.00 18.93 1139 LEU A O 1
ATOM 1281 N N . GLY A 1 176 ? 45.774 62.019 54.970 1.00 18.89 1140 GLY A N 1
ATOM 1282 C CA . GLY A 1 176 ? 46.150 62.977 55.997 1.00 16.52 1140 GLY A CA 1
ATOM 1283 C C . GLY A 1 176 ? 45.917 62.376 57.373 1.00 15.49 1140 GLY A C 1
ATOM 1284 O O . GLY A 1 176 ? 46.613 62.701 58.334 1.00 17.63 1140 GLY A O 1
ATOM 1285 N N . GLY A 1 177 ? 44.933 61.486 57.464 1.00 15.86 1141 GLY A N 1
ATOM 1286 C CA . GLY A 1 177 ? 44.632 60.841 58.733 1.00 15.69 1141 GLY A CA 1
ATOM 1287 C C . GLY A 1 177 ? 45.770 59.906 59.097 1.00 17.76 1141 GLY A C 1
ATOM 1288 O O . GLY A 1 177 ? 46.198 59.828 60.247 1.00 15.62 1141 GLY A O 1
ATOM 1289 N N . THR A 1 178 ? 46.268 59.192 58.097 1.00 16.84 1142 THR A N 1
ATOM 1290 C CA . THR A 1 178 ? 47.372 58.267 58.299 1.00 16.99 1142 THR A CA 1
ATOM 1291 C C . THR A 1 178 ? 48.594 59.060 58.789 1.00 16.82 1142 THR A C 1
ATOM 1292 O O . THR A 1 178 ? 49.279 58.661 59.727 1.00 16.63 1142 THR A O 1
ATOM 1296 N N . LEU A 1 179 ? 48.842 60.205 58.163 1.00 16.39 1143 LEU A N 1
ATOM 1297 C CA . LEU A 1 179 ? 49.969 61.047 58.540 1.00 17.24 1143 LEU A CA 1
ATOM 1298 C C . LEU A 1 179 ? 49.791 61.617 59.942 1.00 18.66 1143 LEU A C 1
ATOM 1299 O O . LEU A 1 179 ? 50.723 61.606 60.750 1.00 17.79 1143 LEU A O 1
ATOM 1304 N N . ALA A 1 180 ? 48.591 62.113 60.227 1.00 16.77 1144 ALA A N 1
ATOM 1305 C CA . ALA A 1 180 ? 48.313 62.691 61.532 1.00 17.70 1144 ALA A CA 1
ATOM 1306 C C . ALA A 1 180 ? 48.524 61.665 62.636 1.00 15.34 1144 ALA A C 1
ATOM 1307 O O . ALA A 1 180 ? 49.120 61.981 63.661 1.00 15.38 1144 ALA A O 1
ATOM 1309 N N . GLN A 1 181 ? 48.053 60.439 62.418 1.00 16.59 1145 GLN A N 1
ATOM 1310 C CA . GLN A 1 181 ? 48.186 59.380 63.417 1.00 18.01 1145 GLN A CA 1
ATOM 1311 C C . GLN A 1 181 ? 49.651 58.986 63.616 1.00 17.94 1145 GLN A C 1
ATOM 1312 O O . GLN A 1 181 ? 50.070 58.684 64.734 1.00 17.22 1145 GLN A O 1
ATOM 1318 N N . GLY A 1 182 ? 50.421 59.004 62.528 1.00 17.44 1146 GLY A N 1
ATOM 1319 C CA . GLY A 1 182 ? 51.833 58.670 62.599 1.00 17.08 1146 GLY A CA 1
ATOM 1320 C C . GLY A 1 182 ? 52.594 59.782 63.298 1.00 19.70 1146 GLY A C 1
ATOM 1321 O O . GLY A 1 182 ? 53.560 59.535 64.018 1.00 20.17 1146 GLY A O 1
ATOM 1322 N N . ILE A 1 183 ? 52.159 61.018 63.082 1.00 18.69 1147 ILE A N 1
ATOM 1323 C CA . ILE A 1 183 ? 52.793 62.164 63.718 1.00 20.28 1147 ILE A CA 1
ATOM 1324 C C . ILE A 1 183 ? 52.463 62.163 65.209 1.00 20.34 1147 ILE A C 1
ATOM 1325 O O . ILE A 1 183 ? 53.322 62.472 66.038 1.00 18.95 1147 ILE A O 1
ATOM 1330 N N . ALA A 1 184 ? 51.226 61.796 65.547 1.00 18.88 1148 ALA A N 1
ATOM 1331 C CA . ALA A 1 184 ? 50.805 61.741 66.947 1.00 20.95 1148 ALA A CA 1
ATOM 1332 C C . ALA A 1 184 ? 51.669 60.715 67.688 1.00 20.81 1148 ALA A C 1
ATOM 1333 O O . ALA A 1 184 ? 52.134 60.955 68.810 1.00 19.55 1148 ALA A O 1
ATOM 1335 N N . ALA A 1 185 ? 51.888 59.569 67.053 1.00 21.26 1149 ALA A N 1
ATOM 1336 C CA . ALA A 1 185 ? 52.702 58.522 67.656 1.00 22.28 1149 ALA A CA 1
ATOM 1337 C C . ALA A 1 185 ? 54.107 59.052 67.931 1.00 23.00 1149 ALA A C 1
ATOM 1338 O O . ALA A 1 185 ? 54.660 58.837 69.009 1.00 23.23 1149 ALA A O 1
ATOM 1340 N N . ARG A 1 186 ? 54.679 59.753 66.957 1.00 23.40 1150 ARG A N 1
ATOM 1341 C CA . ARG A 1 186 ? 56.012 60.320 67.112 1.00 24.62 1150 ARG A CA 1
ATOM 1342 C C . ARG A 1 186 ? 56.066 61.390 68.201 1.00 25.28 1150 ARG A C 1
ATOM 1343 O O . ARG A 1 186 ? 57.044 61.467 68.949 1.00 26.03 1150 ARG A O 1
ATOM 1351 N N . LEU A 1 187 ? 55.025 62.213 68.301 1.00 23.94 1151 LEU A N 1
ATOM 1352 C CA . LEU A 1 187 ? 55.000 63.251 69.326 1.00 24.38 1151 LEU A CA 1
ATOM 1353 C C . LEU A 1 187 ? 54.979 62.616 70.707 1.00 27.13 1151 LEU A C 1
ATOM 1354 O O . LEU A 1 187 ? 55.658 63.085 71.618 1.00 27.28 1151 LEU A O 1
ATOM 1359 N N . ARG A 1 188 ? 54.202 61.548 70.862 1.00 25.67 1152 ARG A N 1
ATOM 1360 C CA . ARG A 1 188 ? 54.122 60.866 72.147 1.00 29.92 1152 ARG A CA 1
ATOM 1361 C C . ARG A 1 188 ? 55.488 60.280 72.530 1.00 31.88 1152 ARG A C 1
ATOM 1362 O O . ARG A 1 188 ? 55.869 60.292 73.698 1.00 31.47 1152 ARG A O 1
ATOM 1370 N N . ALA A 1 189 ? 56.221 59.771 71.542 1.00 32.93 1153 ALA A N 1
ATOM 1371 C CA . ALA A 1 189 ? 57.545 59.202 71.790 1.00 35.17 1153 ALA A CA 1
ATOM 1372 C C . ALA A 1 189 ? 58.506 60.295 72.248 1.00 36.45 1153 ALA A C 1
ATOM 1373 O O . ALA A 1 189 ? 59.558 60.014 72.825 1.00 37.60 1153 ALA A O 1
ATOM 1375 N N . ARG A 1 190 ? 58.140 61.543 71.979 1.00 36.57 1154 ARG A N 1
ATOM 1376 C CA . ARG A 1 190 ? 58.952 62.685 72.377 1.00 37.98 1154 ARG A CA 1
ATOM 1377 C C . ARG A 1 190 ? 58.458 63.235 73.709 1.00 37.09 1154 ARG A C 1
ATOM 1378 O O . ARG A 1 190 ? 58.877 64.309 74.144 1.00 38.16 1154 ARG A O 1
ATOM 1386 N N . GLY A 1 191 ? 57.558 62.497 74.349 1.00 35.27 1155 GLY A N 1
ATOM 1387 C CA . GLY A 1 191 ? 57.025 62.931 75.626 1.00 33.65 1155 GLY A CA 1
ATOM 1388 C C . GLY A 1 191 ? 56.098 64.128 75.527 1.00 33.24 1155 GLY A C 1
ATOM 1389 O O . GLY A 1 191 ? 55.872 64.823 76.517 1.00 32.53 1155 GLY A O 1
ATOM 1390 N N . GLU A 1 192 ? 55.558 64.377 74.336 1.00 31.01 1156 GLU A N 1
ATOM 1391 C CA . GLU A 1 192 ? 54.648 65.501 74.143 1.00 30.08 1156 GLU A CA 1
ATOM 1392 C C . GLU A 1 192 ? 53.203 65.045 74.267 1.00 28.37 1156 GLU A C 1
ATOM 1393 O O . GLU A 1 192 ? 52.884 63.877 74.038 1.00 29.70 1156 GLU A O 1
ATOM 1399 N N . GLN A 1 193 ? 52.322 65.969 74.623 1.00 26.50 1157 GLN A N 1
ATOM 1400 C CA . GLN A 1 193 ? 50.915 65.632 74.768 1.00 24.24 1157 GLN A CA 1
ATOM 1401 C C . GLN A 1 193 ? 50.125 65.912 73.486 1.00 23.01 1157 GLN A C 1
ATOM 1402 O O . GLN A 1 193 ? 50.285 66.964 72.868 1.00 22.23 1157 GLN A O 1
ATOM 1404 N N . VAL A 1 194 ? 49.291 64.956 73.088 1.00 20.78 1158 VAL A N 1
ATOM 1405 C CA . VAL A 1 194 ? 48.434 65.124 71.917 1.00 20.99 1158 VAL A CA 1
ATOM 1406 C C . VAL A 1 194 ? 47.023 65.222 72.477 1.00 20.74 1158 VAL A C 1
ATOM 1407 O O . VAL A 1 194 ? 46.391 64.212 72.773 1.00 21.49 1158 VAL A O 1
ATOM 1411 N N . ALA A 1 195 ? 46.540 66.450 72.627 1.00 20.79 1159 ALA A N 1
ATOM 1412 C CA . ALA A 1 195 ? 45.221 66.704 73.187 1.00 20.33 1159 ALA A CA 1
ATOM 1413 C C . ALA A 1 195 ? 44.076 66.301 72.266 1.00 20.17 1159 ALA A C 1
ATOM 1414 O O . ALA A 1 195 ? 42.979 65.997 72.741 1.00 18.89 1159 ALA A O 1
ATOM 1416 N N . PHE A 1 196 ? 44.323 66.300 70.957 1.00 16.93 1160 PHE A N 1
ATOM 1417 C CA . PHE A 1 196 ? 43.289 65.927 69.996 1.00 14.85 1160 PHE A CA 1
ATOM 1418 C C . PHE A 1 196 ? 43.857 65.299 68.731 1.00 16.11 1160 PHE A C 1
ATOM 1419 O O . PHE A 1 196 ? 44.769 65.847 68.108 1.00 16.33 1160 PHE A O 1
ATOM 1427 N N . LEU A 1 197 ? 43.334 64.135 68.369 1.00 14.84 1161 LEU A N 1
ATOM 1428 C CA . LEU A 1 197 ? 43.732 63.488 67.127 1.00 16.29 1161 LEU A CA 1
ATOM 1429 C C . LEU A 1 197 ? 42.430 63.136 66.432 1.00 16.50 1161 LEU A C 1
ATOM 1430 O O . LEU A 1 197 ? 41.761 62.173 66.804 1.00 20.06 1161 LEU A O 1
ATOM 1435 N N . GLY A 1 198 ? 42.064 63.941 65.441 1.00 16.26 1162 GLY A N 1
ATOM 1436 C CA . GLY A 1 198 ? 40.836 63.704 64.708 1.00 15.85 1162 GLY A CA 1
ATOM 1437 C C . GLY A 1 198 ? 41.138 62.994 63.407 1.00 17.28 1162 GLY A C 1
ATOM 1438 O O . GLY A 1 198 ? 42.055 63.378 62.678 1.00 12.12 1162 GLY A O 1
ATOM 1439 N N . LEU A 1 199 ? 40.367 61.948 63.128 1.00 15.30 1163 LEU A N 1
ATOM 1440 C CA . LEU A 1 199 ? 40.544 61.162 61.919 1.00 17.76 1163 LEU A CA 1
ATOM 1441 C C . LEU A 1 199 ? 39.249 61.165 61.112 1.00 17.11 1163 LEU A C 1
ATOM 1442 O O . LEU A 1 199 ? 38.206 60.719 61.596 1.00 16.33 1163 LEU A O 1
ATOM 1447 N N . LEU A 1 200 ? 39.312 61.680 59.889 1.00 15.71 1164 LEU A N 1
ATOM 1448 C CA . LEU A 1 200 ? 38.134 61.717 59.030 1.00 16.92 1164 LEU A CA 1
ATOM 1449 C C . LEU A 1 200 ? 38.179 60.491 58.134 1.00 18.54 1164 LEU A C 1
ATOM 1450 O O . LEU A 1 200 ? 38.921 60.465 57.152 1.00 18.91 1164 LEU A O 1
ATOM 1455 N N . ASP A 1 201 ? 37.375 59.491 58.502 1.00 20.04 1165 ASP A N 1
ATOM 1456 C CA . ASP A 1 201 ? 37.255 58.190 57.827 1.00 21.51 1165 ASP A CA 1
ATOM 1457 C C . ASP A 1 201 ? 38.597 57.636 57.369 1.00 21.61 1165 ASP A C 1
ATOM 1458 O O . ASP A 1 201 ? 38.780 57.301 56.204 1.00 22.02 1165 ASP A O 1
ATOM 1463 N N . THR A 1 202 ? 39.527 57.533 58.313 1.00 19.69 1166 THR A N 1
ATOM 1464 C CA . THR A 1 202 ? 40.866 57.033 58.042 1.00 20.94 1166 THR A CA 1
ATOM 1465 C C . THR A 1 202 ? 40.969 55.587 58.512 1.00 20.91 1166 THR A C 1
ATOM 1466 O O . THR A 1 202 ? 40.468 55.244 59.577 1.00 21.08 1166 THR A O 1
ATOM 1470 N N . TRP A 1 203 ? 41.623 54.745 57.722 1.00 22.46 1167 TRP A N 1
ATOM 1471 C CA . TRP A 1 203 ? 41.796 53.343 58.088 1.00 23.82 1167 TRP A CA 1
ATOM 1472 C C . TRP A 1 203 ? 43.270 52.952 58.045 1.00 22.81 1167 TRP A C 1
ATOM 1473 O O . TRP A 1 203 ? 44.043 53.524 57.279 1.00 22.90 1167 TRP A O 1
ATOM 1484 N N . PRO A 1 204 ? 43.682 51.973 58.873 1.00 22.77 1168 PRO A N 1
ATOM 1485 C CA . PRO A 1 204 ? 45.091 51.556 58.857 1.00 22.40 1168 PRO A CA 1
ATOM 1486 C C . PRO A 1 204 ? 45.399 51.013 57.465 1.00 23.03 1168 PRO A C 1
ATOM 1487 O O . PRO A 1 204 ? 44.625 50.223 56.928 1.00 24.09 1168 PRO A O 1
ATOM 1491 N N . PRO A 1 205 ? 46.521 51.434 56.855 1.00 23.10 1169 PRO A N 1
ATOM 1492 C CA . PRO A 1 205 ? 46.831 50.921 55.516 1.00 25.91 1169 PRO A CA 1
ATOM 1493 C C . PRO A 1 205 ? 46.885 49.397 55.466 1.00 27.26 1169 PRO A C 1
ATOM 1494 O O . PRO A 1 205 ? 46.620 48.797 54.424 1.00 28.04 1169 PRO A O 1
ATOM 1498 N N . GLU A 1 206 ? 47.206 48.781 56.602 1.00 27.97 1170 GLU A N 1
ATOM 1499 C CA . GLU A 1 206 ? 47.285 47.328 56.699 1.00 30.68 1170 GLU A CA 1
ATOM 1500 C C . GLU A 1 206 ? 45.959 46.651 56.379 1.00 32.73 1170 GLU A C 1
ATOM 1501 O O . GLU A 1 206 ? 45.939 45.533 55.869 1.00 33.18 1170 GLU A O 1
ATOM 1507 N N . THR A 1 207 ? 44.850 47.318 56.686 1.00 34.33 1171 THR A N 1
ATOM 1508 C CA . THR A 1 207 ? 43.540 46.737 56.421 1.00 38.90 1171 THR A CA 1
ATOM 1509 C C . THR A 1 207 ? 43.125 46.985 54.976 1.00 43.01 1171 THR A C 1
ATOM 1510 O O . THR A 1 207 ? 41.977 46.758 54.603 1.00 43.87 1171 THR A O 1
ATOM 1514 N N . GLN A 1 208 ? 44.076 47.442 54.166 1.00 48.56 1172 GLN A N 1
ATOM 1515 C CA . GLN A 1 208 ? 43.818 47.724 52.759 1.00 54.30 1172 GLN A CA 1
ATOM 1516 C C . GLN A 1 208 ? 44.943 47.216 51.852 1.00 57.57 1172 GLN A C 1
ATOM 1517 O O . GLN A 1 208 ? 44.706 46.887 50.690 1.00 58.53 1172 GLN A O 1
ATOM 1523 N N . ASN A 1 209 ? 46.164 47.154 52.381 1.00 61.39 1173 ASN A N 1
ATOM 1524 C CA . ASN A 1 209 ? 47.311 46.694 51.602 1.00 64.99 1173 ASN A CA 1
ATOM 1525 C C . ASN A 1 209 ? 47.373 45.183 51.410 1.00 66.54 1173 ASN A C 1
ATOM 1526 O O . ASN A 1 209 ? 47.996 44.706 50.461 1.00 66.56 1173 ASN A O 1
ATOM 1531 N N . TRP A 1 210 ? 46.739 44.428 52.302 1.00 68.32 1174 TRP A N 1
ATOM 1532 C CA . TRP A 1 210 ? 46.760 42.974 52.184 1.00 70.40 1174 TRP A CA 1
ATOM 1533 C C . TRP A 1 210 ? 46.184 42.528 50.844 1.00 71.46 1174 TRP A C 1
ATOM 1534 O O . TRP A 1 210 ? 46.438 41.412 50.392 1.00 72.04 1174 TRP A O 1
ATOM 1545 N N . GLN A 1 211 ? 45.412 43.408 50.213 1.00 72.57 1175 GLN A N 1
ATOM 1546 C CA . GLN A 1 211 ? 44.796 43.111 48.924 1.00 73.44 1175 GLN A CA 1
ATOM 1547 C C . GLN A 1 211 ? 45.861 42.860 47.862 1.00 73.72 1175 GLN A C 1
ATOM 1548 O O . GLN A 1 211 ? 45.928 41.777 47.280 1.00 73.71 1175 GLN A O 1
ATOM 1554 N N . GLY A 1 217 ? 48.665 50.258 41.969 1.00 79.20 1181 GLY A N 1
ATOM 1555 C CA . GLY A 1 217 ? 48.502 51.104 40.802 1.00 79.08 1181 GLY A CA 1
ATOM 1556 C C . GLY A 1 217 ? 47.430 52.155 41.009 1.00 79.40 1181 GLY A C 1
ATOM 1557 O O . GLY A 1 217 ? 46.656 52.076 41.964 1.00 79.37 1181 GLY A O 1
ATOM 1558 N N . LEU A 1 218 ? 47.385 53.142 40.117 1.00 79.53 1182 LEU A N 1
ATOM 1559 C CA . LEU A 1 218 ? 46.401 54.216 40.205 1.00 79.67 1182 LEU A CA 1
ATOM 1560 C C . LEU A 1 218 ? 45.004 53.611 40.194 1.00 79.95 1182 LEU A C 1
ATOM 1561 O O . LEU A 1 218 ? 44.492 53.209 39.147 1.00 80.02 1182 LEU A O 1
ATOM 1566 N N . ASP A 1 219 ? 44.394 53.548 41.371 1.00 79.94 1183 ASP A N 1
ATOM 1567 C CA . ASP A 1 219 ? 43.058 52.992 41.517 1.00 79.83 1183 ASP A CA 1
ATOM 1568 C C . ASP A 1 219 ? 42.460 53.440 42.843 1.00 79.69 1183 ASP A C 1
ATOM 1569 O O . ASP A 1 219 ? 43.183 53.696 43.804 1.00 80.23 1183 ASP A O 1
ATOM 1571 N N . PRO A 1 220 ? 41.125 53.533 42.911 1.00 79.07 1184 PRO A N 1
ATOM 1572 C CA . PRO A 1 220 ? 40.198 53.240 41.814 1.00 78.66 1184 PRO A CA 1
ATOM 1573 C C . PRO A 1 220 ? 40.235 54.293 40.710 1.00 78.23 1184 PRO A C 1
ATOM 1574 O O . PRO 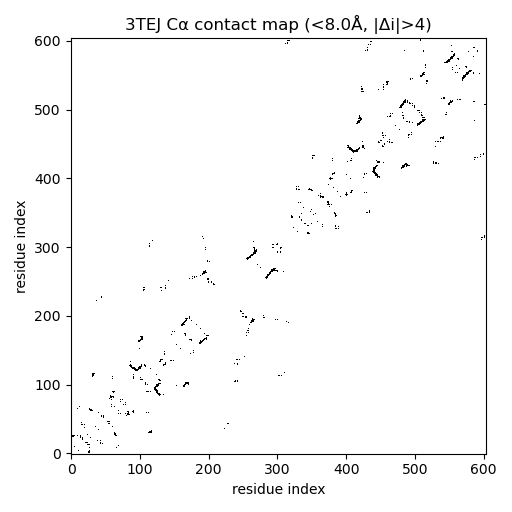A 1 220 ? 40.731 55.401 40.913 1.00 77.63 1184 PRO A O 1
ATOM 1578 N N . GLU A 1 221 ? 39.726 53.934 39.535 1.00 77.80 1185 GLU A N 1
ATOM 1579 C CA . GLU A 1 221 ? 39.685 54.868 38.420 1.00 77.15 1185 GLU A CA 1
ATOM 1580 C C . GLU A 1 221 ? 38.693 55.962 38.805 1.00 76.84 1185 GLU A C 1
ATOM 1581 O O . GLU A 1 221 ? 38.770 57.094 38.320 1.00 76.59 1185 GLU A O 1
ATOM 1583 N N . VAL A 1 222 ? 37.768 55.609 39.696 1.00 76.48 1186 VAL A N 1
ATOM 1584 C CA . VAL A 1 222 ? 36.760 56.550 40.173 1.00 75.96 1186 VAL A CA 1
ATOM 1585 C C . VAL A 1 222 ? 37.442 57.669 40.951 1.00 74.98 1186 VAL A C 1
ATOM 1586 O O . VAL A 1 222 ? 36.951 58.796 40.994 1.00 74.41 1186 VAL A O 1
ATOM 1590 N N . LEU A 1 223 ? 38.581 57.347 41.559 1.00 74.05 1187 LEU A N 1
ATOM 1591 C CA . LEU A 1 223 ? 39.346 58.321 42.331 1.00 73.04 1187 LEU A CA 1
ATOM 1592 C C . LEU A 1 223 ? 39.958 59.329 41.368 1.00 71.77 1187 LEU A C 1
ATOM 1593 O O . LEU A 1 223 ? 40.362 60.426 41.756 1.00 71.34 1187 LEU A O 1
ATOM 1598 N N . ALA A 1 224 ? 40.030 58.930 40.104 1.00 70.67 1188 ALA A N 1
ATOM 1599 C CA . ALA A 1 224 ? 40.565 59.775 39.050 1.00 69.73 1188 ALA A CA 1
ATOM 1600 C C . ALA A 1 224 ? 39.375 60.438 38.362 1.00 68.65 1188 ALA A C 1
ATOM 1601 O O . ALA A 1 224 ? 39.515 61.449 37.674 1.00 68.16 1188 ALA A O 1
ATOM 1603 N N . GLU A 1 225 ? 38.199 59.849 38.566 1.00 67.53 1189 GLU A N 1
ATOM 1604 C CA . GLU A 1 225 ? 36.960 60.353 37.986 1.00 66.71 1189 GLU A CA 1
ATOM 1605 C C . GLU A 1 225 ? 36.467 61.569 38.757 1.00 66.27 1189 GLU A C 1
ATOM 1606 O O . GLU A 1 225 ? 36.137 62.596 38.163 1.00 65.78 1189 GLU A O 1
ATOM 1608 N N . ILE A 1 226 ? 36.411 61.455 40.082 1.00 65.68 1190 ILE A N 1
ATOM 1609 C CA . ILE A 1 226 ? 35.956 62.572 40.899 1.00 65.36 1190 ILE A CA 1
ATOM 1610 C C . ILE A 1 226 ? 36.983 63.697 40.789 1.00 64.65 1190 ILE A C 1
ATOM 1611 O O . ILE A 1 226 ? 36.646 64.881 40.876 1.00 64.70 1190 ILE A O 1
ATOM 1616 N N . ASN A 1 227 ? 38.242 63.317 40.593 1.00 63.47 1191 ASN A N 1
ATOM 1617 C CA . ASN A 1 227 ? 39.304 64.298 40.449 1.00 63.34 1191 ASN A CA 1
ATOM 1618 C C . ASN A 1 227 ? 39.003 65.018 39.145 1.00 63.27 1191 ASN A C 1
ATOM 1619 O O . ASN A 1 227 ? 39.231 66.220 39.014 1.00 63.53 1191 ASN A O 1
ATOM 1621 N N . ARG A 1 228 ? 38.476 64.265 38.185 1.00 62.77 1192 ARG A N 1
ATOM 1622 C CA . ARG A 1 228 ? 38.120 64.813 36.885 1.00 62.61 1192 ARG A CA 1
ATOM 1623 C C . ARG A 1 228 ? 36.821 65.597 37.031 1.00 62.22 1192 ARG A C 1
ATOM 1624 O O . ARG A 1 228 ? 36.536 66.500 36.246 1.00 61.81 1192 ARG A O 1
ATOM 1626 N N . GLU A 1 229 ? 36.038 65.248 38.048 1.00 61.76 1193 GLU A N 1
ATOM 1627 C CA . GLU A 1 229 ? 34.776 65.930 38.292 1.00 61.73 1193 GLU A CA 1
ATOM 1628 C C . GLU A 1 229 ? 35.065 67.392 38.606 1.00 61.68 1193 GLU A C 1
ATOM 1629 O O . GLU A 1 229 ? 34.577 68.291 37.918 1.00 61.02 1193 GLU A O 1
ATOM 1631 N N . ARG A 1 230 ? 35.860 67.626 39.647 1.00 61.74 1194 ARG A N 1
ATOM 1632 C CA . ARG A 1 230 ? 36.228 68.986 40.027 1.00 62.11 1194 ARG A CA 1
ATOM 1633 C C . ARG A 1 230 ? 37.077 69.594 38.925 1.00 62.09 1194 ARG A C 1
ATOM 1634 O O . ARG A 1 230 ? 37.225 70.813 38.839 1.00 61.93 1194 ARG A O 1
ATOM 1636 N N . GLU A 1 231 ? 37.647 68.730 38.093 1.00 62.47 1195 GLU A N 1
ATOM 1637 C CA . GLU A 1 231 ? 38.465 69.169 36.973 1.00 63.02 1195 GLU A CA 1
ATOM 1638 C C . GLU A 1 231 ? 37.588 70.060 36.103 1.00 62.40 1195 GLU A C 1
ATOM 1639 O O . GLU A 1 231 ? 37.969 71.175 35.744 1.00 61.96 1195 GLU A O 1
ATOM 1645 N N . ALA A 1 232 ? 36.402 69.554 35.781 1.00 61.68 1196 ALA A N 1
ATOM 1646 C CA . ALA A 1 232 ? 35.453 70.283 34.958 1.00 62.13 1196 ALA A CA 1
ATOM 1647 C C . ALA A 1 232 ? 34.846 71.438 35.747 1.00 62.68 1196 ALA A C 1
ATOM 1648 O O . ALA A 1 232 ? 34.687 72.542 35.223 1.00 61.63 1196 ALA A O 1
ATOM 1650 N N . PHE A 1 233 ? 34.508 71.175 37.006 1.00 63.14 1197 PHE A N 1
ATOM 1651 C CA . PHE A 1 233 ? 33.922 72.193 37.869 1.00 64.34 1197 PHE A CA 1
ATOM 1652 C C . PHE A 1 233 ? 34.812 73.430 37.918 1.00 65.56 1197 PHE A C 1
ATOM 1653 O O . PHE A 1 233 ? 34.326 74.560 37.850 1.00 65.43 1197 PHE A O 1
ATOM 1655 N N . LEU A 1 234 ? 36.117 73.207 38.038 1.00 67.14 1198 LEU A N 1
ATOM 1656 C CA . LEU A 1 234 ? 37.086 74.296 38.091 1.00 69.44 1198 LEU A CA 1
ATOM 1657 C C . LEU A 1 234 ? 37.169 75.034 36.765 1.00 70.14 1198 LEU A C 1
ATOM 1658 O O . LEU A 1 234 ? 37.154 76.265 36.729 1.00 69.88 1198 LEU A O 1
ATOM 1663 N N . ALA A 1 235 ? 37.273 74.274 35.680 1.00 71.46 1199 ALA A N 1
ATOM 1664 C CA . ALA A 1 235 ? 37.369 74.853 34.348 1.00 73.54 1199 ALA A CA 1
ATOM 1665 C C . ALA A 1 235 ? 36.049 75.494 33.939 1.00 75.15 1199 ALA A C 1
ATOM 1666 O O . ALA A 1 235 ? 35.978 76.195 32.930 1.00 75.69 1199 ALA A O 1
ATOM 1668 N N . ALA A 1 236 ? 35.006 75.252 34.727 1.00 76.69 1200 ALA A N 1
ATOM 1669 C CA . ALA A 1 236 ? 33.689 75.814 34.445 1.00 78.58 1200 ALA A CA 1
ATOM 1670 C C . ALA A 1 236 ? 33.750 77.339 34.463 1.00 79.95 1200 ALA A C 1
ATOM 1671 O O . ALA A 1 236 ? 32.978 78.010 33.776 1.00 80.25 1200 ALA A O 1
ATOM 1673 N N . GLN A 1 237 ? 34.667 77.880 35.261 1.00 81.54 1201 GLN A N 1
ATOM 1674 C CA . GLN A 1 237 ? 34.845 79.325 35.360 1.00 83.03 1201 GLN A CA 1
ATOM 1675 C C . GLN A 1 237 ? 35.984 79.705 34.418 1.00 83.81 1201 GLN A C 1
ATOM 1676 O O . GLN A 1 237 ? 36.699 80.687 34.635 1.00 83.79 1201 GLN A O 1
ATOM 1682 N N . GLN A 1 238 ? 36.133 78.901 33.367 1.00 84.15 1202 GLN A N 1
ATOM 1683 C CA . GLN A 1 238 ? 37.158 79.090 32.348 1.00 84.37 1202 GLN A CA 1
ATOM 1684 C C . GLN A 1 238 ? 38.627 79.286 32.706 1.00 84.41 1202 GLN A C 1
ATOM 1685 O O . GLN A 1 238 ? 39.161 80.390 32.593 1.00 85.19 1202 GLN A O 1
ATOM 1687 N N . GLY A 1 239 ? 39.277 78.211 33.145 1.00 83.78 1203 GLY A N 1
ATOM 1688 C CA . GLY A 1 239 ? 40.667 78.294 33.497 1.00 82.28 1203 GLY A CA 1
ATOM 1689 C C . GLY A 1 239 ? 41.375 79.328 32.626 1.00 81.38 1203 GLY A C 1
ATOM 1690 O O . GLY A 1 239 ? 41.229 79.314 31.403 1.00 80.84 1203 GLY A O 1
ATOM 1691 N N . SER A 1 240 ? 42.127 80.227 33.253 1.00 80.33 1204 SER A N 1
ATOM 1692 C CA . SER A 1 240 ? 42.736 81.330 32.543 1.00 78.89 1204 SER A CA 1
ATOM 1693 C C . SER A 1 240 ? 44.262 81.114 32.542 1.00 77.98 1204 SER A C 1
ATOM 1694 O O . SER A 1 240 ? 44.967 81.609 33.422 1.00 78.57 1204 SER A O 1
ATOM 1697 N N . THR A 1 241 ? 44.746 80.363 31.556 1.00 76.13 1205 THR A N 1
ATOM 1698 C CA . THR A 1 241 ? 46.176 80.111 31.400 1.00 73.83 1205 THR A CA 1
ATOM 1699 C C . THR A 1 241 ? 46.913 79.271 32.443 1.00 71.65 1205 THR A C 1
ATOM 1700 O O . THR A 1 241 ? 48.082 78.931 32.249 1.00 71.57 1205 THR A O 1
ATOM 1704 N N . SER A 1 242 ? 46.245 78.931 33.543 1.00 68.33 1206 SER A N 1
ATOM 1705 C CA . SER A 1 242 ? 46.901 78.169 34.601 1.00 65.04 1206 SER A CA 1
ATOM 1706 C C . SER A 1 242 ? 46.296 76.774 34.735 1.00 62.71 1206 SER A C 1
ATOM 1707 O O . SER A 1 242 ? 45.081 76.589 34.637 1.00 63.03 1206 SER A O 1
ATOM 1710 N N . THR A 1 243 ? 47.172 75.799 34.962 1.00 59.29 1207 THR A N 1
ATOM 1711 C CA . THR A 1 243 ? 46.786 74.401 35.138 1.00 56.05 1207 THR A CA 1
ATOM 1712 C C . THR A 1 243 ? 47.657 73.795 36.236 1.00 52.83 1207 THR A C 1
ATOM 1713 O O . THR A 1 243 ? 47.708 72.576 36.402 1.00 51.61 1207 THR A O 1
ATOM 1717 N N . GLU A 1 244 ? 48.339 74.660 36.982 1.00 49.03 1208 GLU A N 1
ATOM 1718 C CA . GLU A 1 244 ? 49.223 74.225 38.059 1.00 45.39 1208 GLU A CA 1
ATOM 1719 C C . GLU A 1 244 ? 48.483 73.474 39.162 1.00 42.22 1208 GLU A C 1
ATOM 1720 O O . GLU A 1 244 ? 49.031 72.559 39.781 1.00 41.87 1208 GLU A O 1
ATOM 1722 N N . LEU A 1 245 ? 47.238 73.862 39.410 1.00 37.42 1209 LEU A N 1
ATOM 1723 C CA . LEU A 1 245 ? 46.457 73.217 40.450 1.00 33.91 1209 LEU A CA 1
ATOM 1724 C C . LEU A 1 245 ? 46.234 71.735 40.169 1.00 32.35 1209 LEU A C 1
ATOM 1725 O O . LEU A 1 245 ? 46.666 70.878 40.939 1.00 30.35 1209 LEU A O 1
ATOM 1730 N N . PHE A 1 246 ? 45.590 71.415 39.055 1.00 31.71 1210 PHE A N 1
ATOM 1731 C CA . PHE A 1 246 ? 45.323 70.012 38.779 1.00 32.07 1210 PHE A CA 1
ATOM 1732 C C . PHE A 1 246 ? 46.507 69.142 38.359 1.00 29.95 1210 PHE A C 1
ATOM 1733 O O . PHE A 1 246 ? 46.452 67.925 38.521 1.00 26.39 1210 PHE A O 1
ATOM 1741 N N . THR A 1 247 ? 47.583 69.739 37.842 1.00 28.01 1211 THR A N 1
ATOM 1742 C CA . THR A 1 247 ? 48.744 68.922 37.494 1.00 28.03 1211 THR A CA 1
ATOM 1743 C C . THR A 1 247 ? 49.410 68.543 38.813 1.00 25.44 1211 THR A C 1
ATOM 1744 O O . THR A 1 247 ? 49.969 67.461 38.947 1.00 26.59 1211 THR A O 1
ATOM 1748 N N . THR A 1 248 ? 49.340 69.444 39.790 1.00 24.99 1212 THR A N 1
ATOM 1749 C CA . THR A 1 248 ? 49.915 69.181 41.104 1.00 25.57 1212 THR A CA 1
ATOM 1750 C C . THR A 1 248 ? 49.118 68.061 41.762 1.00 23.83 1212 THR A C 1
ATOM 1751 O O . THR A 1 248 ? 49.688 67.131 42.323 1.00 22.59 1212 THR A O 1
ATOM 1755 N N . ILE A 1 249 ? 47.793 68.161 41.688 1.00 23.70 1213 ILE A N 1
ATOM 1756 C CA . ILE A 1 249 ? 46.919 67.149 42.277 1.00 24.23 1213 ILE A CA 1
ATOM 1757 C C . ILE A 1 249 ? 47.155 65.765 41.668 1.00 24.11 1213 ILE A C 1
ATOM 1758 O O . ILE A 1 249 ? 47.278 64.769 42.384 1.00 23.05 1213 ILE A O 1
ATOM 1763 N N . GLU A 1 250 ? 47.220 65.700 40.355 1.00 25.25 1214 GLU A N 1
ATOM 1764 C CA . GLU A 1 250 ? 47.442 64.429 39.679 1.00 25.07 1214 GLU A CA 1
ATOM 1765 C C . GLU A 1 250 ? 48.787 63.833 40.057 1.00 24.78 1214 GLU A C 1
ATOM 1766 O O . GLU A 1 250 ? 48.906 62.622 40.273 1.00 23.27 1214 GLU A O 1
ATOM 1772 N N . GLY A 1 251 ? 49.803 64.688 40.128 1.00 22.61 1215 GLY A N 1
ATOM 1773 C CA . GLY A 1 251 ? 51.135 64.223 40.476 1.00 20.17 1215 GLY A CA 1
ATOM 1774 C C . GLY A 1 251 ? 51.183 63.677 41.890 1.00 19.62 1215 GLY A C 1
ATOM 1775 O O . GLY A 1 251 ? 51.800 62.636 42.139 1.00 17.99 1215 GLY A O 1
ATOM 1776 N N . ASN A 1 252 ? 50.536 64.376 42.821 1.00 17.94 1216 ASN A N 1
ATOM 1777 C CA . ASN A 1 252 ? 50.513 63.930 44.212 1.00 18.06 1216 ASN A CA 1
ATOM 1778 C C . ASN A 1 252 ? 49.703 62.644 44.395 1.00 17.78 1216 ASN A C 1
ATOM 1779 O O . ASN A 1 252 ? 50.062 61.795 45.221 1.00 16.94 1216 ASN A O 1
ATOM 1784 N N . TYR A 1 253 ? 48.614 62.510 43.638 1.00 18.28 1217 TYR A N 1
ATOM 1785 C CA . TYR A 1 253 ? 47.774 61.316 43.709 1.00 19.60 1217 TYR A CA 1
ATOM 1786 C C . TYR A 1 253 ? 48.619 60.096 43.388 1.00 21.60 1217 TYR A C 1
ATOM 1787 O O . TYR A 1 253 ? 48.546 59.070 44.066 1.00 20.97 1217 TYR A O 1
ATOM 1796 N N . ALA A 1 254 ? 49.408 60.213 42.325 1.00 20.79 1218 ALA A N 1
ATOM 1797 C CA . ALA A 1 254 ? 50.257 59.119 41.893 1.00 20.03 1218 ALA A CA 1
ATOM 1798 C C . ALA A 1 254 ? 51.242 58.756 42.987 1.00 19.54 1218 ALA A C 1
ATOM 1799 O O . ALA A 1 254 ? 51.491 57.578 43.240 1.00 22.14 1218 ALA A O 1
ATOM 1801 N N . ASP A 1 255 ? 51.800 59.768 43.642 1.00 19.47 1219 ASP A N 1
ATOM 1802 C CA . ASP A 1 255 ? 52.754 59.515 44.710 1.00 20.06 1219 ASP A CA 1
ATOM 1803 C C . ASP A 1 255 ? 52.056 58.945 45.940 1.00 20.16 1219 ASP A C 1
ATOM 1804 O O . ASP A 1 255 ? 52.623 58.113 46.646 1.00 19.10 1219 ASP A O 1
ATOM 1809 N N . ALA A 1 256 ? 50.827 59.380 46.196 1.00 21.52 1220 ALA A N 1
ATOM 1810 C CA . ALA A 1 256 ? 50.083 58.866 47.350 1.00 21.50 1220 ALA A CA 1
ATOM 1811 C C . ALA A 1 256 ? 49.907 57.355 47.202 1.00 22.67 1220 ALA A C 1
ATOM 1812 O O . ALA A 1 256 ? 50.112 56.596 48.156 1.00 22.04 1220 ALA A O 1
ATOM 1814 N N . VAL A 1 257 ? 49.519 56.931 46.002 1.00 22.99 1221 VAL A N 1
ATOM 1815 C CA . VAL A 1 257 ? 49.319 55.515 45.703 1.00 26.27 1221 VAL A CA 1
ATOM 1816 C C . VAL A 1 257 ? 50.631 54.788 45.982 1.00 25.79 1221 VAL A C 1
ATOM 1817 O O . VAL A 1 257 ? 50.661 53.783 46.682 1.00 26.22 1221 VAL A O 1
ATOM 1821 N N . ARG A 1 258 ? 51.714 55.322 45.429 1.00 25.75 1222 ARG A N 1
ATOM 1822 C CA . ARG A 1 258 ? 53.047 54.758 45.611 1.00 26.08 1222 ARG A CA 1
ATOM 1823 C C . ARG A 1 258 ? 53.387 54.609 47.095 1.00 25.76 1222 ARG A C 1
ATOM 1824 O O . ARG A 1 258 ? 53.733 53.527 47.565 1.00 25.65 1222 ARG A O 1
ATOM 1832 N N . LEU A 1 259 ? 53.268 55.710 47.828 1.00 25.10 1223 LEU A N 1
ATOM 1833 C CA . LEU A 1 259 ? 53.588 55.733 49.250 1.00 25.86 1223 LEU A CA 1
ATOM 1834 C C . LEU A 1 259 ? 52.732 54.840 50.144 1.00 25.65 1223 LEU A C 1
ATOM 1835 O O . LEU A 1 259 ? 53.241 54.244 51.093 1.00 25.56 1223 LEU A O 1
ATOM 1840 N N . LEU A 1 260 ? 51.442 54.738 49.852 1.00 25.68 1224 LEU A N 1
ATOM 1841 C CA . LEU A 1 260 ? 50.570 53.909 50.673 1.00 28.34 1224 LEU A CA 1
ATOM 1842 C C . LEU A 1 260 ? 51.011 52.446 50.712 1.00 30.96 1224 LEU A C 1
ATOM 1843 O O . LEU A 1 260 ? 50.749 51.743 51.692 1.00 29.86 1224 LEU A O 1
ATOM 1848 N N . THR A 1 261 ? 51.689 51.990 49.661 1.00 31.69 1225 THR A N 1
ATOM 1849 C CA . THR A 1 261 ? 52.172 50.609 49.627 1.00 34.51 1225 THR A CA 1
ATOM 1850 C C . THR A 1 261 ? 53.356 50.425 50.586 1.00 35.20 1225 THR A C 1
ATOM 1851 O O . THR A 1 261 ? 53.677 49.307 50.978 1.00 37.22 1225 THR A O 1
ATOM 1855 N N . THR A 1 262 ? 54.005 51.523 50.962 1.00 35.28 1226 THR A N 1
ATOM 1856 C CA . THR A 1 262 ? 55.143 51.463 51.879 1.00 35.05 1226 THR A CA 1
ATOM 1857 C C . THR A 1 262 ? 54.697 51.793 53.306 1.00 36.48 1226 THR A C 1
ATOM 1858 O O . THR A 1 262 ? 55.502 51.787 54.239 1.00 37.03 1226 THR A O 1
ATOM 1862 N N . ALA A 1 263 ? 53.408 52.072 53.465 1.00 35.81 1227 ALA A N 1
ATOM 1863 C CA . ALA A 1 263 ? 52.845 52.460 54.752 1.00 35.70 1227 ALA A CA 1
ATOM 1864 C C . ALA A 1 263 ? 52.636 51.368 55.792 1.00 35.29 1227 ALA A C 1
ATOM 1865 O O . ALA A 1 263 ? 52.062 50.319 55.512 1.00 34.13 1227 ALA A O 1
ATOM 1867 N N . HIS A 1 264 ? 53.101 51.648 57.003 1.00 35.44 1228 HIS A N 1
ATOM 1868 C CA . HIS A 1 264 ? 52.945 50.744 58.131 1.00 37.18 1228 HIS A CA 1
ATOM 1869 C C . HIS A 1 264 ? 52.573 51.615 59.335 1.00 35.66 1228 HIS A C 1
ATOM 1870 O O . HIS A 1 264 ? 53.202 52.643 59.589 1.00 36.29 1228 HIS A O 1
ATOM 1877 N N . SER A 1 265 ? 51.536 51.212 60.062 1.00 31.38 1229 SER A N 1
ATOM 1878 C CA . SER A 1 265 ? 51.082 51.972 61.218 1.00 28.21 1229 SER A CA 1
ATOM 1879 C C . SER A 1 265 ? 51.973 51.775 62.438 1.00 27.33 1229 SER A C 1
ATOM 1880 O O . SER A 1 265 ? 52.638 50.753 62.578 1.00 26.72 1229 SER A O 1
ATOM 1883 N N . VAL A 1 266 ? 51.965 52.765 63.323 1.00 26.29 1230 VAL A N 1
ATOM 1884 C CA . VAL A 1 266 ? 52.739 52.735 64.560 1.00 27.05 1230 VAL A CA 1
ATOM 1885 C C . VAL A 1 266 ? 51.734 52.939 65.695 1.00 26.18 1230 VAL A C 1
ATOM 1886 O O . VAL A 1 266 ? 50.726 53.615 65.513 1.00 27.28 1230 VAL A O 1
ATOM 1890 N N . PRO A 1 267 ? 51.986 52.352 66.875 1.00 26.19 1231 PRO A N 1
ATOM 1891 C CA . PRO A 1 267 ? 51.044 52.525 67.989 1.00 25.95 1231 PRO A CA 1
ATOM 1892 C C . PRO A 1 267 ? 50.979 53.943 68.557 1.00 25.21 1231 PRO A C 1
ATOM 1893 O O . PRO A 1 267 ? 52.008 54.575 68.792 1.00 26.10 1231 PRO A O 1
ATOM 1897 N N . PHE A 1 268 ? 49.762 54.443 68.765 1.00 25.53 1232 PHE A N 1
ATOM 1898 C CA . PHE A 1 268 ? 49.554 55.764 69.357 1.00 24.07 1232 PHE A CA 1
ATOM 1899 C C . PHE A 1 268 ? 48.888 55.522 70.703 1.00 24.69 1232 PHE A C 1
ATOM 1900 O O . PHE A 1 268 ? 47.747 55.058 70.760 1.00 21.18 1232 PHE A O 1
ATOM 1908 N N . ASP A 1 269 ? 49.607 55.804 71.785 1.00 26.42 1233 ASP A N 1
ATOM 1909 C CA . ASP A 1 269 ? 49.045 55.596 73.111 1.00 29.88 1233 ASP A CA 1
ATOM 1910 C C . ASP A 1 269 ? 48.318 56.870 73.524 1.00 30.20 1233 ASP A C 1
ATOM 1911 O O . ASP A 1 269 ? 48.800 57.666 74.337 1.00 34.03 1233 ASP A O 1
ATOM 1916 N N . GLY A 1 270 ? 47.154 57.065 72.925 1.00 26.84 1234 GLY A N 1
ATOM 1917 C CA . GLY A 1 270 ? 46.355 58.230 73.226 1.00 24.63 1234 GLY A CA 1
ATOM 1918 C C . GLY A 1 270 ? 44.954 57.980 72.717 1.00 23.12 1234 GLY A C 1
ATOM 1919 O O . GLY A 1 270 ? 44.647 56.884 72.252 1.00 22.66 1234 GLY A O 1
ATOM 1920 N N . LYS A 1 271 ? 44.106 58.997 72.799 1.00 22.72 1235 LYS A N 1
ATOM 1921 C CA . LYS A 1 271 ? 42.741 58.866 72.341 1.00 24.10 1235 LYS A CA 1
ATOM 1922 C C . LYS A 1 271 ? 42.554 59.560 71.008 1.00 22.17 1235 LYS A C 1
ATOM 1923 O O . LYS A 1 271 ? 43.024 60.679 70.803 1.00 23.22 1235 LYS A O 1
ATOM 1929 N N . ALA A 1 272 ? 41.862 58.885 70.105 1.00 21.20 1236 ALA A N 1
ATOM 1930 C CA . ALA A 1 272 ? 41.579 59.441 68.791 1.00 21.86 1236 ALA A CA 1
ATOM 1931 C C . ALA A 1 272 ? 40.072 59.593 68.632 1.00 21.20 1236 ALA A C 1
ATOM 1932 O O . ALA A 1 272 ? 39.288 58.842 69.228 1.00 21.09 1236 ALA A O 1
ATOM 1934 N N . THR A 1 273 ? 39.679 60.581 67.838 1.00 19.65 1237 THR A N 1
ATOM 1935 C CA . THR A 1 273 ? 38.278 60.848 67.550 1.00 20.00 1237 THR A CA 1
ATOM 1936 C C . THR A 1 273 ? 38.113 60.511 66.073 1.00 20.14 1237 THR A C 1
ATOM 1937 O O . THR A 1 273 ? 38.644 61.208 65.216 1.00 20.41 1237 THR A O 1
ATOM 1941 N N . LEU A 1 274 ? 37.386 59.437 65.786 1.00 19.96 1238 LEU A N 1
ATOM 1942 C CA . LEU A 1 274 ? 37.175 58.985 64.414 1.00 20.16 1238 LEU A CA 1
ATOM 1943 C C . LEU A 1 274 ? 35.771 59.234 63.877 1.00 20.26 1238 LEU A C 1
ATOM 1944 O O . LEU A 1 274 ? 34.768 58.902 64.515 1.00 19.14 1238 LEU A O 1
ATOM 1949 N N . PHE A 1 275 ? 35.710 59.821 62.690 1.00 19.07 1239 PHE A N 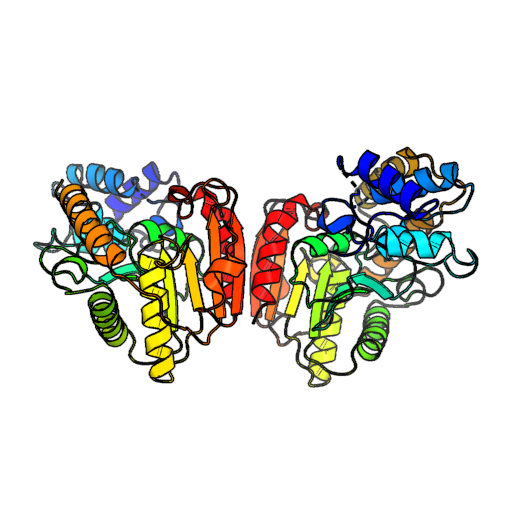1
ATOM 1950 C CA . PHE A 1 275 ? 34.435 60.091 62.048 1.00 18.65 1239 PHE A CA 1
ATOM 1951 C C . PHE A 1 275 ? 34.349 59.082 60.919 1.00 19.25 1239 PHE A C 1
ATOM 1952 O O . PHE A 1 275 ? 35.145 59.113 59.981 1.00 18.65 1239 PHE A O 1
ATOM 1960 N N . VAL A 1 276 ? 33.383 58.176 61.028 1.00 18.57 1240 VAL A N 1
ATOM 1961 C CA . VAL A 1 276 ? 33.207 57.108 60.056 1.00 19.59 1240 VAL A CA 1
ATOM 1962 C C . VAL A 1 276 ? 32.143 57.338 58.985 1.00 19.98 1240 VAL A C 1
ATOM 1963 O O . VAL A 1 276 ? 31.019 57.746 59.285 1.00 20.59 1240 VAL A O 1
ATOM 1967 N N . ALA A 1 277 ? 32.502 57.066 57.733 1.00 18.15 1241 ALA A N 1
ATOM 1968 C CA . ALA A 1 277 ? 31.555 57.200 56.632 1.00 20.66 1241 ALA A CA 1
ATOM 1969 C C . ALA A 1 277 ? 30.806 55.861 56.582 1.00 21.74 1241 ALA A C 1
ATOM 1970 O O . ALA A 1 277 ? 31.298 54.886 56.020 1.00 24.60 1241 ALA A O 1
ATOM 1972 N N . GLU A 1 278 ? 29.628 55.813 57.194 1.00 24.66 1242 GLU A N 1
ATOM 1973 C CA . GLU A 1 278 ? 28.832 54.585 57.251 1.00 28.38 1242 GLU A CA 1
ATOM 1974 C C . GLU A 1 278 ? 28.537 53.914 55.913 1.00 29.24 1242 GLU A C 1
ATOM 1975 O O . GLU A 1 278 ? 28.623 52.691 55.791 1.00 29.67 1242 GLU A O 1
ATOM 1981 N N . ARG A 1 279 ? 28.187 54.710 54.910 1.00 30.54 1243 ARG A N 1
ATOM 1982 C CA . ARG A 1 279 ? 27.839 54.168 53.603 1.00 31.92 1243 ARG A CA 1
ATOM 1983 C C . ARG A 1 279 ? 28.920 53.355 52.902 1.00 34.04 1243 ARG A C 1
ATOM 1984 O O . ARG A 1 279 ? 28.608 52.498 52.075 1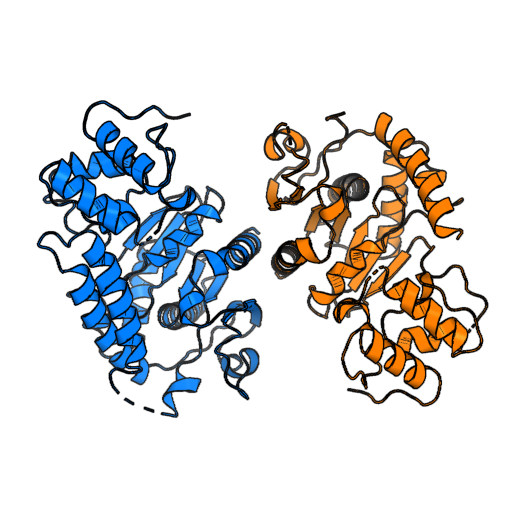.00 35.29 1243 ARG A O 1
ATOM 1992 N N . THR A 1 280 ? 30.184 53.602 53.226 1.00 34.51 1244 THR A N 1
ATOM 1993 C CA . THR A 1 280 ? 31.254 52.855 52.579 1.00 35.37 1244 THR A CA 1
ATOM 1994 C C . THR A 1 280 ? 31.987 51.883 53.505 1.00 37.46 1244 THR A C 1
ATOM 1995 O O . THR A 1 280 ? 33.117 51.482 53.229 1.00 37.89 1244 THR A O 1
ATOM 1999 N N . LEU A 1 281 ? 31.331 51.494 54.594 1.00 39.36 1245 LEU A N 1
ATOM 2000 C CA . LEU A 1 281 ? 31.911 50.552 55.547 1.00 43.16 1245 LEU A CA 1
ATOM 2001 C C . LEU A 1 281 ? 31.915 49.140 54.965 1.00 45.50 1245 LEU A C 1
ATOM 2002 O O . LEU A 1 281 ? 30.979 48.740 54.273 1.00 45.26 1245 LEU A O 1
ATOM 2007 N N . GLN A 1 282 ? 32.969 48.384 55.251 1.00 48.26 1246 GLN A N 1
ATOM 2008 C CA . GLN A 1 282 ? 33.072 47.019 54.751 1.00 51.16 1246 GLN A CA 1
ATOM 2009 C C . GLN A 1 282 ? 32.455 46.046 55.749 1.00 52.95 1246 GLN A C 1
ATOM 2010 O O . GLN A 1 282 ? 32.693 46.139 56.956 1.00 53.01 1246 GLN A O 1
ATOM 2012 N N . GLU A 1 283 ? 31.660 45.112 55.238 1.00 54.37 1247 GLU A N 1
ATOM 2013 C CA . GLU A 1 283 ? 31.008 44.116 56.079 1.00 55.31 1247 GLU A CA 1
ATOM 2014 C C . GLU A 1 283 ? 32.073 43.208 56.683 1.00 54.93 1247 GLU A C 1
ATOM 2015 O O . GLU A 1 283 ? 32.781 42.507 55.958 1.00 55.11 1247 GLU A O 1
ATOM 2021 N N . GLY A 1 284 ? 32.195 43.234 58.006 1.00 54.15 1248 GLY A N 1
ATOM 2022 C CA . GLY A 1 284 ? 33.175 42.390 58.663 1.00 53.43 1248 GLY A CA 1
ATOM 2023 C C . GLY A 1 284 ? 34.338 43.115 59.313 1.00 52.57 1248 GLY A C 1
ATOM 2024 O O . GLY A 1 284 ? 34.959 42.582 60.233 1.00 53.62 1248 GLY A O 1
ATOM 2025 N N . MET A 1 285 ? 34.642 44.322 58.842 1.00 50.75 1249 MET A N 1
ATOM 2026 C CA . MET A 1 285 ? 35.746 45.097 59.403 1.00 48.48 1249 MET A CA 1
ATOM 2027 C C . MET A 1 285 ? 35.250 46.394 60.028 1.00 46.06 1249 MET A C 1
ATOM 2028 O O . MET A 1 285 ? 35.152 47.418 59.355 1.00 46.72 1249 MET A O 1
ATOM 2033 N N . SER A 1 286 ? 34.939 46.343 61.319 1.00 43.30 1250 SER A N 1
ATOM 2034 C CA . SER A 1 286 ? 34.459 47.517 62.040 1.00 39.52 1250 SER A CA 1
ATOM 2035 C C . SER A 1 286 ? 35.635 48.446 62.321 1.00 38.12 1250 SER A C 1
ATOM 2036 O O . SER A 1 286 ? 36.792 48.027 62.287 1.00 37.80 1250 SER A O 1
ATOM 2039 N N . PRO A 1 287 ? 35.352 49.724 62.606 1.00 36.24 1251 PRO A N 1
ATOM 2040 C CA . PRO A 1 287 ? 36.427 50.679 62.890 1.00 32.99 1251 PRO A CA 1
ATOM 2041 C C . PRO A 1 287 ? 37.188 50.298 64.155 1.00 29.43 1251 PRO A C 1
ATOM 2042 O O . PRO A 1 287 ? 38.402 50.457 64.229 1.00 26.52 1251 PRO A O 1
ATOM 2046 N N . GLU A 1 288 ? 36.466 49.794 65.151 1.00 29.00 1252 GLU A N 1
ATOM 2047 C CA . GLU A 1 288 ? 37.086 49.404 66.413 1.00 28.98 1252 GLU A CA 1
ATOM 2048 C C . GLU A 1 288 ? 38.077 48.268 66.228 1.00 27.40 1252 GLU A C 1
ATOM 2049 O O . GLU A 1 288 ? 39.143 48.255 66.837 1.00 27.14 1252 GLU A O 1
ATOM 2055 N N . ARG A 1 289 ? 37.718 47.309 65.389 1.00 25.53 1253 ARG A N 1
ATOM 2056 C CA . ARG A 1 289 ? 38.583 46.166 65.142 1.00 27.93 1253 ARG A CA 1
ATOM 2057 C C . ARG A 1 289 ? 39.816 46.533 64.333 1.00 24.76 1253 ARG A C 1
ATOM 2058 O O . ARG A 1 289 ? 40.907 46.039 64.597 1.00 23.71 1253 ARG A O 1
ATOM 2066 N N . ALA A 1 290 ? 39.636 47.405 63.349 1.00 23.13 1254 ALA A N 1
ATOM 2067 C CA . ALA A 1 290 ? 40.736 47.810 62.490 1.00 19.45 1254 ALA A CA 1
ATOM 2068 C C . ALA A 1 290 ? 41.818 48.596 63.226 1.00 20.74 1254 ALA A C 1
ATOM 2069 O O . ALA A 1 290 ? 43.011 48.396 62.992 1.00 18.49 1254 ALA A O 1
ATOM 2071 N N . TRP A 1 291 ? 41.401 49.476 64.127 1.00 18.45 1255 TRP A N 1
ATOM 2072 C CA . TRP A 1 291 ? 42.341 50.327 64.855 1.00 19.01 1255 TRP A CA 1
ATOM 2073 C C . TRP A 1 291 ? 42.850 49.813 66.190 1.00 19.81 1255 TRP A C 1
ATOM 2074 O O . TRP A 1 291 ? 43.767 50.391 66.776 1.00 18.91 1255 TRP A O 1
ATOM 2085 N N . SER A 1 292 ? 42.272 48.722 66.663 1.00 20.53 1256 SER A N 1
ATOM 2086 C CA . SER A 1 292 ? 42.647 48.178 67.960 1.00 21.22 1256 SER A CA 1
ATOM 2087 C C . SER A 1 292 ? 44.153 48.115 68.266 1.00 21.02 1256 SER A C 1
ATOM 2088 O O . SER A 1 292 ? 44.585 48.533 69.337 1.00 21.98 1256 SER A O 1
ATOM 2091 N N . PRO A 1 293 ? 44.976 47.614 67.329 1.00 21.20 1257 PRO A N 1
ATOM 2092 C CA . PRO A 1 293 ? 46.418 47.532 67.596 1.00 22.61 1257 PRO A CA 1
ATOM 2093 C C . PRO A 1 293 ? 47.192 48.848 67.557 1.00 22.81 1257 PRO A C 1
ATOM 2094 O O . PRO A 1 293 ? 48.306 48.919 68.083 1.00 24.06 1257 PRO A O 1
ATOM 2098 N N . TRP A 1 294 ? 46.612 49.883 66.947 1.00 20.54 1258 TRP A N 1
ATOM 2099 C CA . TRP A 1 294 ? 47.321 51.152 66.783 1.00 19.95 1258 TRP A CA 1
ATOM 2100 C C . TRP A 1 294 ? 46.824 52.414 67.481 1.00 20.04 1258 TRP A C 1
ATOM 2101 O O . TRP A 1 294 ? 47.507 53.438 67.458 1.00 20.63 1258 TRP A O 1
ATOM 2112 N N . ILE A 1 295 ? 45.649 52.354 68.093 1.00 18.95 1259 ILE A N 1
ATOM 2113 C CA . ILE A 1 295 ? 45.124 53.497 68.829 1.00 19.47 1259 ILE A CA 1
ATOM 2114 C C . ILE A 1 295 ? 44.561 52.959 70.143 1.00 21.06 1259 ILE A C 1
ATOM 2115 O O . ILE A 1 295 ? 43.702 52.078 70.145 1.00 20.69 1259 ILE A O 1
ATOM 2120 N N . ALA A 1 296 ? 45.060 53.480 71.261 1.00 23.60 1260 ALA A N 1
ATOM 2121 C CA . ALA A 1 296 ? 44.630 53.013 72.581 1.00 24.08 1260 ALA A CA 1
ATOM 2122 C C . ALA A 1 296 ? 43.148 53.225 72.868 1.00 25.57 1260 ALA A C 1
ATOM 2123 O O . ALA A 1 296 ? 42.431 52.278 73.210 1.00 26.16 1260 ALA A O 1
ATOM 2125 N N . GLU A 1 297 ? 42.691 54.466 72.740 1.00 24.45 1261 GLU A N 1
ATOM 2126 C CA . GLU A 1 297 ? 41.295 54.792 72.995 1.00 24.61 1261 GLU A CA 1
ATOM 2127 C C . GLU A 1 297 ? 40.687 55.425 71.748 1.00 24.55 1261 GLU A C 1
ATOM 2128 O O . GLU A 1 297 ? 41.295 56.293 71.122 1.00 22.45 1261 GLU A O 1
ATOM 2130 N N . LEU A 1 298 ? 39.483 54.996 71.398 1.00 23.95 1262 LEU A N 1
ATOM 2131 C CA . LEU A 1 298 ? 38.829 55.499 70.205 1.00 26.14 1262 LEU A CA 1
ATOM 2132 C C . LEU A 1 298 ? 37.381 55.944 70.438 1.00 26.48 1262 LEU A C 1
ATOM 2133 O O . LEU A 1 298 ? 36.548 55.160 70.904 1.00 27.03 1262 LEU A O 1
ATOM 2138 N N . ASP A 1 299 ? 37.096 57.211 70.144 1.00 23.89 1263 ASP A N 1
ATOM 2139 C CA . ASP A 1 299 ? 35.739 57.743 70.248 1.00 25.18 1263 ASP A CA 1
ATOM 2140 C C . ASP A 1 299 ? 35.238 57.821 68.804 1.00 25.51 1263 ASP A C 1
ATOM 2141 O O . ASP A 1 299 ? 35.752 58.601 68.002 1.00 26.86 1263 ASP A O 1
ATOM 2146 N N . ILE A 1 300 ? 34.234 57.018 68.477 1.00 24.37 1264 ILE A N 1
ATOM 2147 C CA . ILE A 1 300 ? 33.712 56.973 67.115 1.00 24.07 1264 ILE A CA 1
ATOM 2148 C C . ILE A 1 300 ? 32.379 57.684 66.889 1.00 23.36 1264 ILE A C 1
ATOM 2149 O O . ILE A 1 300 ? 31.442 57.524 67.665 1.00 22.13 1264 ILE A O 1
ATOM 2154 N N . TYR A 1 301 ? 32.300 58.470 65.818 1.00 20.80 1265 TYR A N 1
ATOM 2155 C CA . TYR A 1 301 ? 31.068 59.167 65.463 1.00 19.22 1265 TYR A CA 1
ATOM 2156 C C . TYR A 1 301 ? 30.719 58.797 64.021 1.00 21.01 1265 TYR A C 1
ATOM 2157 O O . TYR A 1 301 ? 31.382 59.232 63.082 1.00 20.99 1265 TYR A O 1
ATOM 2166 N N . ARG A 1 302 ? 29.687 57.971 63.858 1.00 22.15 1266 ARG A N 1
ATOM 2167 C CA . ARG A 1 302 ? 29.257 57.517 62.539 1.00 22.83 1266 ARG A CA 1
ATOM 2168 C C . ARG A 1 302 ? 28.469 58.588 61.792 1.00 23.36 1266 ARG A C 1
ATOM 2169 O O . ARG A 1 302 ? 27.582 59.231 62.361 1.00 23.51 1266 ARG A O 1
ATOM 2177 N N . GLN A 1 303 ? 28.810 58.783 60.520 1.00 21.11 1267 GLN A N 1
ATOM 2178 C CA . GLN A 1 303 ? 28.142 59.772 59.677 1.00 22.45 1267 GLN A CA 1
ATOM 2179 C C . GLN A 1 303 ? 27.446 59.049 58.524 1.00 22.27 1267 GLN A C 1
ATOM 2180 O O . GLN A 1 303 ? 27.948 58.049 58.017 1.00 22.87 1267 GLN A O 1
ATOM 2186 N N . ASP A 1 304 ? 26.290 59.556 58.110 1.00 24.54 1268 ASP A N 1
ATOM 2187 C CA . ASP A 1 304 ? 25.548 58.929 57.021 1.00 25.52 1268 ASP A CA 1
ATOM 2188 C C . ASP A 1 304 ? 26.038 59.432 55.670 1.00 24.60 1268 ASP A C 1
ATOM 2189 O O . ASP A 1 304 ? 25.337 60.165 54.970 1.00 22.82 1268 ASP A O 1
ATOM 2194 N N . CYS A 1 305 ? 27.255 59.032 55.306 1.00 22.87 1269 CYS A N 1
ATOM 2195 C CA . CYS A 1 305 ? 27.847 59.455 54.042 1.00 22.13 1269 CYS A CA 1
ATOM 2196 C C . CYS A 1 305 ? 28.854 58.449 53.527 1.00 22.46 1269 CYS A C 1
ATOM 2197 O O . CYS A 1 305 ? 29.177 57.471 54.197 1.00 23.44 1269 CYS A O 1
ATOM 2200 N N . ALA A 1 306 ? 29.351 58.715 52.326 1.00 23.59 1270 ALA A N 1
ATOM 2201 C CA . ALA A 1 306 ? 30.365 57.889 51.698 1.00 24.94 1270 ALA A CA 1
ATOM 2202 C C . ALA A 1 306 ? 31.711 58.533 52.020 1.00 26.63 1270 ALA A C 1
ATOM 2203 O O . ALA A 1 306 ? 31.782 59.722 52.360 1.00 22.69 1270 ALA A O 1
ATOM 2205 N N . HIS A 1 307 ? 32.771 57.742 51.890 1.00 27.85 1271 HIS A N 1
ATOM 2206 C CA . HIS A 1 307 ? 34.136 58.190 52.156 1.00 30.12 1271 HIS A CA 1
ATOM 2207 C C . HIS A 1 307 ? 34.461 59.583 51.618 1.00 30.16 1271 HIS A C 1
ATOM 2208 O O . HIS A 1 307 ? 34.885 60.456 52.362 1.00 29.07 1271 HIS A O 1
ATOM 2215 N N . VAL A 1 308 ? 34.274 59.781 50.318 1.00 31.34 1272 VAL A N 1
ATOM 2216 C CA . VAL A 1 308 ? 34.571 61.062 49.687 1.00 33.07 1272 VAL A CA 1
ATOM 2217 C C . VAL A 1 308 ? 33.893 62.265 50.335 1.00 30.15 1272 VAL A C 1
ATOM 2218 O O . VAL A 1 308 ? 34.483 63.341 50.420 1.00 31.44 1272 VAL A O 1
ATOM 2222 N N . ASP A 1 309 ? 32.665 62.080 50.807 1.00 28.19 1273 ASP A N 1
ATOM 2223 C CA . ASP A 1 309 ? 31.913 63.174 51.419 1.00 25.49 1273 ASP A CA 1
ATOM 2224 C C . ASP A 1 309 ? 32.153 63.396 52.908 1.00 23.20 1273 ASP A C 1
ATOM 2225 O O . ASP A 1 309 ? 31.489 64.232 53.520 1.00 21.93 1273 ASP A O 1
ATOM 2230 N N . ILE A 1 310 ? 33.091 62.670 53.500 1.00 21.14 1274 ILE A N 1
ATOM 2231 C CA . ILE A 1 310 ? 33.337 62.842 54.931 1.00 18.35 1274 ILE A CA 1
ATOM 2232 C C . ILE A 1 310 ? 33.795 64.264 55.274 1.00 18.54 1274 ILE A C 1
ATOM 2233 O O . ILE A 1 310 ? 33.586 64.734 56.401 1.00 17.91 1274 ILE A O 1
ATOM 2238 N N . ILE A 1 311 ? 34.407 64.958 54.312 1.00 15.28 1275 ILE A N 1
ATOM 2239 C CA . ILE A 1 311 ? 34.879 66.314 54.571 1.00 18.08 1275 ILE A CA 1
ATOM 2240 C C . ILE A 1 311 ? 33.999 67.373 53.904 1.00 19.98 1275 ILE A C 1
ATOM 2241 O O . ILE A 1 311 ? 34.328 68.560 53.894 1.00 21.24 1275 ILE A O 1
ATOM 2246 N N . SER A 1 312 ? 32.864 66.935 53.368 1.00 20.41 1276 SER A N 1
ATOM 2247 C CA . SER A 1 312 ? 31.934 67.840 52.707 1.00 22.20 1276 SER A CA 1
ATOM 2248 C C . SER A 1 312 ? 31.220 68.759 53.700 1.00 21.40 1276 SER A C 1
ATOM 2249 O O . SER A 1 312 ? 30.960 68.373 54.838 1.00 18.74 1276 SER A O 1
ATOM 2252 N N . PRO A 1 313 ? 30.906 69.998 53.278 1.00 21.15 1277 PRO A N 1
ATOM 2253 C CA . PRO A 1 313 ? 30.212 70.966 54.139 1.00 21.12 1277 PRO A CA 1
ATOM 2254 C C . PRO A 1 313 ? 28.929 70.370 54.734 1.00 20.95 1277 PRO A C 1
ATOM 2255 O O . PRO A 1 313 ? 28.575 70.654 55.876 1.00 22.71 1277 PRO A O 1
ATOM 2259 N N . GLY A 1 314 ? 28.242 69.535 53.957 1.00 20.24 1278 GLY A N 1
ATOM 2260 C CA . GLY A 1 314 ? 27.013 68.918 54.431 1.00 19.22 1278 GLY A CA 1
ATOM 2261 C C . GLY A 1 314 ? 27.283 68.014 55.619 1.00 19.77 1278 GLY A C 1
ATOM 2262 O O . GLY A 1 314 ? 26.677 68.159 56.686 1.00 18.58 1278 GLY A O 1
ATOM 2263 N N . THR A 1 315 ? 28.198 67.069 55.433 1.00 16.49 1279 THR A N 1
ATOM 2264 C CA . THR A 1 315 ? 28.566 66.164 56.511 1.00 17.61 1279 THR A CA 1
ATOM 2265 C C . THR A 1 315 ? 29.047 66.968 57.714 1.00 16.68 1279 THR A C 1
ATOM 2266 O O . THR A 1 315 ? 28.756 66.616 58.860 1.00 16.93 1279 THR A O 1
ATOM 2270 N N . PHE A 1 316 ? 29.775 68.055 57.455 1.00 15.99 1280 PHE A N 1
ATOM 2271 C CA . PHE A 1 316 ? 30.308 68.869 58.536 1.00 17.77 1280 PHE A CA 1
ATOM 2272 C C . PHE A 1 316 ? 29.295 69.641 59.350 1.00 19.39 1280 PHE A C 1
ATOM 2273 O O . PHE A 1 316 ? 29.657 70.256 60.352 1.00 18.47 1280 PHE A O 1
ATOM 2281 N N . GLU A 1 317 ? 28.034 69.635 58.927 1.00 19.13 1281 GLU A N 1
ATOM 2282 C CA . GLU A 1 317 ? 27.023 70.328 59.711 1.00 20.37 1281 GLU A CA 1
ATOM 2283 C C . GLU A 1 317 ? 26.903 69.580 61.037 1.00 19.20 1281 GLU A C 1
ATOM 2284 O O . GLU A 1 317 ? 26.430 70.128 62.029 1.00 20.28 1281 GLU A O 1
ATOM 2290 N N . LYS A 1 318 ? 27.352 68.325 61.051 1.00 20.22 1282 LYS A N 1
ATOM 2291 C CA . LYS A 1 318 ? 27.334 67.515 62.270 1.00 18.81 1282 LYS A CA 1
ATOM 2292 C C . LYS A 1 318 ? 28.744 67.293 62.815 1.00 18.54 1282 LYS A C 1
ATOM 2293 O O . LYS A 1 318 ? 28.967 67.378 64.022 1.00 20.50 1282 LYS A O 1
ATOM 2299 N N . ILE A 1 319 ? 29.696 67.019 61.927 1.00 16.83 1283 ILE A N 1
ATOM 2300 C CA . ILE A 1 319 ? 31.075 66.819 62.348 1.00 15.65 1283 ILE A CA 1
ATOM 2301 C C . ILE A 1 319 ? 31.670 68.100 62.953 1.00 15.99 1283 ILE A C 1
ATOM 2302 O O . ILE A 1 319 ? 32.348 68.054 63.980 1.00 17.94 1283 ILE A O 1
ATOM 2307 N N . GLY A 1 320 ? 31.420 69.237 62.309 1.00 15.87 1284 GLY A N 1
ATOM 2308 C CA . GLY A 1 320 ? 31.955 70.503 62.789 1.00 16.89 1284 GLY A CA 1
ATOM 2309 C C . GLY A 1 320 ? 31.660 70.777 64.253 1.00 16.13 1284 GLY A C 1
ATOM 2310 O O . GLY A 1 320 ? 32.572 71.084 65.025 1.00 15.51 1284 GLY A O 1
ATOM 2311 N N . PRO A 1 321 ? 30.387 70.689 64.671 1.00 17.66 1285 PRO A N 1
ATOM 2312 C CA . PRO A 1 321 ? 30.060 70.942 66.076 1.00 17.03 1285 PRO A CA 1
ATOM 2313 C C . PRO A 1 321 ? 30.686 69.924 67.026 1.00 16.67 1285 PRO A C 1
ATOM 2314 O O . PRO A 1 321 ? 31.074 70.278 68.137 1.00 17.03 1285 PRO A O 1
ATOM 2318 N N . ILE A 1 322 ? 30.778 68.663 66.601 1.00 17.80 1286 ILE A N 1
ATOM 2319 C CA . ILE A 1 322 ? 31.383 67.631 67.448 1.00 18.11 1286 ILE A CA 1
ATOM 2320 C C . ILE A 1 322 ? 32.865 67.934 67.668 1.00 19.27 1286 ILE A C 1
ATOM 2321 O O . ILE A 1 322 ? 33.389 67.772 68.776 1.00 20.42 1286 ILE A O 1
ATOM 2326 N N . ILE A 1 323 ? 33.547 68.364 66.613 1.00 18.05 1287 ILE A N 1
ATOM 2327 C CA . ILE A 1 323 ? 34.962 68.718 66.730 1.00 15.34 1287 ILE A CA 1
ATOM 2328 C C . ILE A 1 323 ? 35.111 69.926 67.660 1.00 16.40 1287 ILE A C 1
ATOM 2329 O O . ILE A 1 323 ? 35.984 69.939 68.543 1.00 16.32 1287 ILE A O 1
ATOM 2334 N N . ARG A 1 324 ? 34.259 70.935 67.487 1.00 16.79 1288 ARG A N 1
ATOM 2335 C CA . ARG A 1 324 ? 34.350 72.106 68.347 1.00 17.92 1288 ARG A CA 1
ATOM 2336 C C . ARG A 1 324 ? 34.152 71.705 69.796 1.00 17.97 1288 ARG A C 1
ATOM 2337 O O . ARG A 1 324 ? 34.892 72.153 70.678 1.00 18.21 1288 ARG A O 1
ATOM 2345 N N . ALA A 1 325 ? 33.143 70.869 70.039 1.00 17.77 1289 ALA A N 1
ATOM 2346 C CA . ALA A 1 325 ? 32.837 70.407 71.387 1.00 17.95 1289 ALA A CA 1
ATOM 2347 C C . ALA A 1 325 ? 34.007 69.620 71.965 1.00 17.76 1289 ALA A C 1
ATOM 2348 O O . ALA A 1 325 ? 34.338 69.756 73.143 1.00 16.84 1289 ALA A O 1
ATOM 2350 N N . THR A 1 326 ? 34.631 68.793 71.131 1.00 16.68 1290 THR A N 1
ATOM 2351 C CA . THR A 1 326 ? 35.762 67.994 71.576 1.00 18.71 1290 THR A CA 1
ATOM 2352 C C . THR A 1 326 ? 36.958 68.889 71.913 1.00 19.72 1290 THR A C 1
ATOM 2353 O O . THR A 1 326 ? 37.639 68.670 72.915 1.00 19.89 1290 THR A O 1
ATOM 2357 N N . LEU A 1 327 ? 37.198 69.903 71.088 1.00 20.96 1291 LEU A N 1
ATOM 2358 C CA . LEU A 1 327 ? 38.321 70.807 71.308 1.00 23.63 1291 LEU A CA 1
ATOM 2359 C C . LEU A 1 327 ? 38.154 71.733 72.511 1.00 27.96 1291 LEU A C 1
ATOM 2360 O O . LEU A 1 327 ? 39.136 72.082 73.165 1.00 27.89 1291 LEU A O 1
ATOM 2365 N N . ASN A 1 328 ? 36.921 72.131 72.806 1.00 32.24 1292 ASN A N 1
ATOM 2366 C CA . ASN A 1 328 ? 36.672 73.023 73.933 1.00 39.13 1292 ASN A CA 1
ATOM 2367 C C . ASN A 1 328 ? 36.754 72.273 75.262 1.00 42.96 1292 ASN A C 1
ATOM 2368 O O . ASN A 1 328 ? 35.875 71.485 75.601 1.00 43.53 1292 ASN A O 1
ATOM 2373 N N . ARG A 1 329 ? 37.833 72.520 76.000 1.00 48.86 1293 ARG A N 1
ATOM 2374 C CA . ARG A 1 329 ? 38.076 71.886 77.296 1.00 53.13 1293 ARG A CA 1
ATOM 2375 C C . ARG A 1 329 ? 39.490 72.177 77.787 1.00 55.19 1293 ARG A C 1
ATOM 2376 O O . ARG A 1 329 ? 40.265 72.777 77.011 1.00 57.05 1293 ARG A O 1
ATOM 2385 N N . GLY B 1 5 ? 21.484 38.727 72.098 1.00 32.03 969 GLY B N 1
ATOM 2386 C CA . GLY B 1 5 ? 21.762 38.801 73.561 1.00 30.95 969 GLY B CA 1
ATOM 2387 C C . GLY B 1 5 ? 21.046 37.715 74.364 1.00 29.36 969 GLY B C 1
ATOM 2388 O O . GLY B 1 5 ? 20.737 36.656 73.832 1.00 30.57 969 GLY B O 1
ATOM 2389 N N . ARG B 1 6 ? 20.781 37.981 75.643 1.00 27.90 970 ARG B N 1
ATOM 2390 C CA . ARG B 1 6 ? 20.124 36.993 76.501 1.00 25.35 970 ARG B CA 1
ATOM 2391 C C . ARG B 1 6 ? 18.654 36.785 76.162 1.00 23.46 970 ARG B C 1
ATOM 2392 O O . ARG B 1 6 ? 17.872 37.735 76.135 1.00 23.87 970 ARG B O 1
ATOM 2400 N N . ALA B 1 7 ? 18.282 35.532 75.921 1.00 19.61 971 ALA B N 1
ATOM 2401 C CA . ALA B 1 7 ? 16.907 35.191 75.574 1.00 19.39 971 ALA B CA 1
ATOM 2402 C C . ALA B 1 7 ? 15.929 35.553 76.691 1.00 20.42 971 ALA B C 1
ATOM 2403 O O . ALA B 1 7 ? 16.197 35.312 77.870 1.00 19.46 971 ALA B O 1
ATOM 2405 N N . PRO B 1 8 ? 14.785 36.159 76.328 1.00 19.67 972 PRO B N 1
ATOM 2406 C CA . PRO B 1 8 ? 13.759 36.554 77.300 1.00 18.90 972 PRO B CA 1
ATOM 2407 C C . PRO B 1 8 ? 13.192 35.344 78.038 1.00 18.56 972 PRO B C 1
ATOM 2408 O O . PRO B 1 8 ? 12.999 34.277 77.445 1.00 18.44 972 PRO B O 1
ATOM 2412 N N . LYS B 1 9 ? 12.921 35.510 79.327 1.00 19.21 973 LYS B N 1
ATOM 2413 C CA . LYS B 1 9 ? 12.339 34.425 80.103 1.00 18.99 973 LYS B CA 1
ATOM 2414 C C . LYS B 1 9 ? 10.909 34.234 79.621 1.00 20.14 973 LYS B C 1
ATOM 2415 O O . LYS B 1 9 ? 10.341 35.110 78.958 1.00 19.36 973 LYS B O 1
ATOM 2421 N N . ALA B 1 10 ? 10.327 33.086 79.944 1.00 20.97 974 ALA B N 1
ATOM 2422 C CA . ALA B 1 10 ? 8.954 32.819 79.552 1.00 21.30 974 ALA B CA 1
ATOM 2423 C C . ALA B 1 10 ? 8.079 33.787 80.335 1.00 20.72 974 ALA B C 1
ATOM 2424 O O . ALA B 1 10 ? 8.484 34.278 81.390 1.00 20.45 974 ALA B O 1
ATOM 2426 N N . GLY B 1 11 ? 6.889 34.074 79.815 1.00 20.89 975 GLY B N 1
ATOM 2427 C CA . GLY B 1 11 ? 5.991 34.974 80.510 1.00 22.19 975 GLY B CA 1
ATOM 2428 C C . GLY B 1 11 ? 6.186 36.449 80.193 1.00 22.75 975 GLY B C 1
ATOM 2429 O O . GLY B 1 11 ? 6.222 36.845 79.024 1.00 22.19 975 GLY B O 1
ATOM 2430 N N . SER B 1 12 ? 6.330 37.255 81.241 1.00 22.65 976 SER B N 1
ATOM 2431 C CA . SER B 1 12 ? 6.487 38.700 81.098 1.00 23.58 976 SER B CA 1
ATOM 2432 C C . SER B 1 12 ? 7.594 39.201 80.179 1.00 22.49 976 SER B C 1
ATOM 2433 O O . SER B 1 12 ? 7.341 40.060 79.339 1.00 21.01 976 SER B O 1
ATOM 2436 N N . GLU B 1 13 ? 8.816 38.693 80.328 1.00 21.95 977 GLU B N 1
ATOM 2437 C CA . GLU B 1 13 ? 9.901 39.149 79.459 1.00 21.02 977 GLU B CA 1
ATOM 2438 C C . GLU B 1 13 ? 9.575 38.878 77.996 1.00 21.23 977 GLU B C 1
ATOM 2439 O O . GLU B 1 13 ? 9.845 39.714 77.129 1.00 22.19 977 GLU B O 1
ATOM 2445 N N . THR B 1 14 ? 8.985 37.717 77.719 1.00 19.43 978 THR B N 1
ATOM 2446 C CA . THR B 1 14 ? 8.626 37.359 76.348 1.00 18.52 978 THR B CA 1
ATOM 2447 C C . THR B 1 14 ? 7.516 38.265 75.787 1.00 19.51 978 THR B C 1
ATOM 2448 O O . THR B 1 14 ? 7.583 38.700 74.639 1.00 20.28 978 THR B O 1
ATOM 2452 N N . ILE B 1 15 ? 6.501 38.547 76.601 1.00 19.26 979 ILE B N 1
ATOM 2453 C CA . ILE B 1 15 ? 5.391 39.398 76.181 1.00 21.25 979 ILE B CA 1
ATOM 2454 C C . ILE B 1 15 ? 5.885 40.822 75.948 1.00 22.22 979 ILE B C 1
ATOM 2455 O O . ILE B 1 15 ? 5.509 41.476 74.973 1.00 22.53 979 ILE B O 1
ATOM 2460 N N . ILE B 1 16 ? 6.728 41.297 76.855 1.00 20.56 980 ILE B N 1
ATOM 2461 C CA . ILE B 1 16 ? 7.281 42.640 76.752 1.00 21.65 980 ILE B CA 1
ATOM 2462 C C . ILE B 1 16 ? 8.178 42.757 75.512 1.00 21.86 980 ILE B C 1
ATOM 2463 O O . ILE B 1 16 ? 8.086 43.734 74.761 1.00 21.59 980 ILE B O 1
ATOM 2468 N N . ALA B 1 17 ? 9.030 41.759 75.287 1.00 20.16 981 ALA B N 1
ATOM 2469 C CA . ALA B 1 17 ? 9.922 41.776 74.128 1.00 21.06 981 ALA B CA 1
ATOM 2470 C C . ALA B 1 17 ? 9.127 41.850 72.827 1.00 21.40 981 ALA B C 1
ATOM 2471 O O . ALA B 1 17 ? 9.533 42.531 71.881 1.00 23.70 981 ALA B O 1
ATOM 2473 N N . ALA B 1 18 ? 7.997 41.148 72.779 1.00 21.59 982 ALA B N 1
ATOM 2474 C CA . ALA B 1 18 ? 7.144 41.144 71.585 1.00 22.38 982 ALA B CA 1
ATOM 2475 C C . ALA B 1 18 ? 6.494 42.516 71.386 1.00 23.17 982 ALA B C 1
ATOM 2476 O O . ALA B 1 18 ? 6.317 42.969 70.253 1.00 24.39 982 ALA B O 1
ATOM 2478 N N . ALA B 1 19 ? 6.126 43.167 72.488 1.00 23.17 983 ALA B N 1
ATOM 2479 C CA . ALA B 1 19 ? 5.517 44.492 72.419 1.00 24.89 983 ALA B CA 1
ATOM 2480 C C . ALA B 1 19 ? 6.578 45.502 71.963 1.00 25.47 983 ALA B C 1
ATOM 2481 O O . ALA B 1 19 ? 6.285 46.412 71.183 1.00 25.60 983 ALA B O 1
ATOM 2483 N N . PHE B 1 20 ? 7.807 45.338 72.449 1.00 23.18 984 PHE B N 1
ATOM 2484 C CA . PHE B 1 20 ? 8.918 46.208 72.055 1.00 23.33 984 PHE B CA 1
ATOM 2485 C C . PHE B 1 20 ? 9.118 46.070 70.551 1.00 24.48 984 PHE B C 1
ATOM 2486 O O . PHE B 1 20 ? 9.310 47.058 69.842 1.00 26.75 984 PHE B O 1
ATOM 2494 N N . SER B 1 21 ? 9.071 44.828 70.082 1.00 25.34 985 SER B N 1
ATOM 2495 C CA . SER B 1 21 ? 9.272 44.502 68.672 1.00 27.85 985 SER B CA 1
ATOM 2496 C C . SER B 1 21 ? 8.310 45.172 67.696 1.00 28.70 985 SER B C 1
ATOM 2497 O O . SER B 1 21 ? 8.735 45.682 66.660 1.00 29.36 985 SER B O 1
ATOM 2500 N N . SER B 1 22 ? 7.020 45.166 68.013 1.00 28.86 986 SER B N 1
ATOM 2501 C CA . SER B 1 22 ? 6.040 45.774 67.123 1.00 31.36 986 SER B CA 1
ATOM 2502 C C . SER B 1 22 ? 6.101 47.298 67.144 1.00 31.48 986 SER B C 1
ATOM 2503 O O . SER B 1 22 ? 6.071 47.940 66.093 1.00 31.49 986 SER B O 1
ATOM 2506 N N . LEU B 1 23 ? 6.191 47.875 68.338 1.00 29.75 987 LEU B N 1
ATOM 2507 C CA . LEU B 1 23 ? 6.246 49.328 68.479 1.00 30.27 987 LEU B CA 1
ATOM 2508 C C . LEU B 1 23 ? 7.553 49.945 67.990 1.00 30.12 987 LEU B C 1
ATOM 2509 O O . LEU B 1 23 ? 7.552 51.033 67.407 1.00 28.09 987 LEU B O 1
ATOM 2514 N N . LEU B 1 24 ? 8.665 49.256 68.225 1.00 28.81 988 LEU B N 1
ATOM 2515 C CA . LEU B 1 24 ? 9.967 49.767 67.812 1.00 29.93 988 LEU B CA 1
ATOM 2516 C C . LEU B 1 24 ? 10.361 49.375 66.389 1.00 32.13 988 LEU B C 1
ATOM 2517 O O . LEU B 1 24 ? 11.255 49.980 65.804 1.00 31.99 988 LEU B O 1
ATOM 2522 N N . GLY B 1 25 ? 9.703 48.363 65.833 1.00 33.01 989 GLY B N 1
ATOM 2523 C CA . GLY B 1 25 ? 10.022 47.950 64.477 1.00 32.83 989 GLY B CA 1
ATOM 2524 C C . GLY B 1 25 ? 11.292 47.133 64.303 1.00 34.71 989 GLY B C 1
ATOM 2525 O O . GLY B 1 25 ? 12.030 47.319 63.333 1.00 34.24 989 GLY B O 1
ATOM 2526 N N . CYS B 1 26 ? 11.557 46.228 65.236 1.00 34.82 990 CYS B N 1
ATOM 2527 C CA . CYS B 1 26 ? 12.734 45.370 65.149 1.00 37.33 990 CYS B CA 1
ATOM 2528 C C . CYS B 1 26 ? 12.484 44.109 65.956 1.00 35.95 990 CYS B C 1
ATOM 2529 O O . CYS B 1 26 ? 11.635 44.096 66.844 1.00 35.99 990 CYS B O 1
ATOM 2532 N N . ASP B 1 27 ? 13.215 43.045 65.644 1.00 35.67 991 ASP B N 1
ATOM 2533 C CA . ASP B 1 27 ? 13.042 41.784 66.349 1.00 35.46 991 ASP B CA 1
ATOM 2534 C C . ASP B 1 27 ? 13.841 41.753 67.649 1.00 34.11 991 ASP B C 1
ATOM 2535 O O . ASP B 1 27 ? 15.043 41.478 67.653 1.00 35.41 991 ASP B O 1
ATOM 2540 N N . VAL B 1 28 ? 13.156 42.026 68.753 1.00 30.73 992 VAL B N 1
ATOM 2541 C CA . VAL B 1 28 ? 13.790 42.054 70.063 1.00 28.82 992 VAL B CA 1
ATOM 2542 C C . VAL B 1 28 ? 13.818 40.689 70.748 1.00 28.58 992 VAL B C 1
ATOM 2543 O O . VAL B 1 28 ? 12.779 40.145 71.114 1.00 29.86 992 VAL B O 1
ATOM 2547 N N . GLN B 1 29 ? 15.017 40.141 70.915 1.00 28.61 993 GLN B N 1
ATOM 2548 C CA . GLN B 1 29 ? 15.199 38.847 71.576 1.00 29.12 993 GLN B CA 1
ATOM 2549 C C . GLN B 1 29 ? 16.282 39.019 72.630 1.00 28.92 993 GLN B C 1
ATOM 2550 O O . GLN B 1 29 ? 16.945 38.060 73.026 1.00 29.60 993 GLN B O 1
ATOM 2556 N N . ASP B 1 30 ? 16.444 40.260 73.075 1.00 26.84 994 ASP B N 1
ATOM 2557 C CA . ASP B 1 30 ? 17.453 40.633 74.058 1.00 25.70 994 ASP B CA 1
ATOM 2558 C C . ASP B 1 30 ? 16.776 41.148 75.328 1.00 23.77 994 ASP B C 1
ATOM 2559 O O . ASP B 1 30 ? 16.165 42.216 75.313 1.00 22.53 994 ASP B O 1
ATOM 2564 N N . ALA B 1 31 ? 16.893 40.389 76.419 1.00 21.51 995 ALA B N 1
ATOM 2565 C CA . ALA B 1 31 ? 16.281 40.758 77.698 1.00 21.33 995 ALA B CA 1
ATOM 2566 C C . ALA B 1 31 ? 16.797 42.090 78.241 1.00 22.79 995 ALA B C 1
ATOM 2567 O O . ALA B 1 31 ? 16.183 42.692 79.126 1.00 21.22 995 ALA B O 1
ATOM 2569 N N . ASP B 1 32 ? 17.924 42.556 77.717 1.00 20.51 996 ASP B N 1
ATOM 2570 C CA . ASP B 1 32 ? 18.457 43.836 78.172 1.00 22.39 996 ASP B CA 1
ATOM 2571 C C . ASP B 1 32 ? 18.177 44.960 77.185 1.00 19.85 996 ASP B C 1
ATOM 2572 O O . ASP B 1 32 ? 18.653 46.081 77.360 1.00 20.50 996 ASP B O 1
ATOM 2577 N N . ALA B 1 33 ? 17.403 44.660 76.146 1.00 20.48 997 ALA B N 1
ATOM 2578 C CA . ALA B 1 33 ? 17.044 45.670 75.150 1.00 19.56 997 ALA B CA 1
ATOM 2579 C C . ALA B 1 33 ? 16.429 46.868 75.873 1.00 19.56 997 ALA B C 1
ATOM 2580 O O . ALA B 1 33 ? 15.571 46.702 76.740 1.00 20.42 997 ALA B O 1
ATOM 2582 N N . ASP B 1 34 ? 16.875 48.069 75.515 1.00 19.65 998 ASP B N 1
ATOM 2583 C CA . ASP B 1 34 ? 16.403 49.302 76.139 1.00 19.16 998 ASP B CA 1
ATOM 2584 C C . ASP B 1 34 ? 15.443 50.056 75.222 1.00 20.59 998 ASP B C 1
ATOM 2585 O O . ASP B 1 34 ? 15.811 50.465 74.126 1.00 19.24 998 ASP B O 1
ATOM 2590 N N . PHE B 1 35 ? 14.212 50.240 75.695 1.00 18.19 999 PHE B N 1
ATOM 2591 C CA . PHE B 1 35 ? 13.154 50.905 74.938 1.00 19.87 999 PHE B CA 1
ATOM 2592 C C . PHE B 1 35 ? 13.542 52.256 74.340 1.00 19.66 999 PHE B C 1
ATOM 2593 O O . PHE B 1 35 ? 13.256 52.541 73.172 1.00 20.47 999 PHE B O 1
ATOM 2601 N N . PHE B 1 36 ? 14.190 53.087 75.145 1.00 18.57 1000 PHE B N 1
ATOM 2602 C CA . PHE B 1 36 ? 14.588 54.412 74.698 1.00 18.56 1000 PHE B CA 1
ATOM 2603 C C . PHE B 1 36 ? 15.853 54.450 73.856 1.00 19.18 1000 PHE B C 1
ATOM 2604 O O . PHE B 1 36 ? 15.940 55.232 72.913 1.00 19.34 1000 PHE B O 1
ATOM 2612 N N . ALA B 1 37 ? 16.844 53.604 74.168 1.00 19.93 1001 ALA B N 1
ATOM 2613 C CA . ALA B 1 37 ? 18.070 53.594 73.371 1.00 21.06 1001 ALA B CA 1
ATOM 2614 C C . ALA B 1 37 ? 17.715 53.130 71.962 1.00 23.45 1001 ALA B C 1
ATOM 2615 O O . ALA B 1 37 ? 18.378 53.496 70.986 1.00 23.41 1001 ALA B O 1
ATOM 2617 N N . LEU B 1 38 ? 16.654 52.346 71.843 1.00 22.13 1002 LEU B N 1
ATOM 2618 C CA . LEU B 1 38 ? 16.214 51.831 70.554 1.00 22.45 1002 LEU B CA 1
ATOM 2619 C C . LEU B 1 38 ? 15.243 52.748 69.803 1.00 23.19 1002 LEU B C 1
ATOM 2620 O O . LEU B 1 38 ? 14.716 52.368 68.761 1.00 24.68 1002 LEU B O 1
ATOM 2625 N N . GLY B 1 39 ? 14.995 53.961 70.287 1.00 21.93 1003 GLY B N 1
ATOM 2626 C CA . GLY B 1 39 ? 14.114 54.871 69.575 1.00 23.66 1003 GLY B CA 1
ATOM 2627 C C . GLY B 1 39 ? 12.783 55.207 70.221 1.00 24.08 1003 GLY B C 1
ATOM 2628 O O . GLY B 1 39 ? 12.052 56.074 69.733 1.00 23.99 1003 GLY B O 1
ATOM 2629 N N . GLY B 1 40 ? 12.451 54.527 71.310 1.00 23.59 1004 GLY B N 1
ATOM 2630 C CA . GLY B 1 40 ? 11.202 54.814 71.981 1.00 23.65 1004 GLY B CA 1
ATOM 2631 C C . GLY B 1 40 ? 11.238 56.183 72.630 1.00 24.58 1004 GLY B C 1
ATOM 2632 O O . GLY B 1 40 ? 12.291 56.819 72.694 1.00 23.49 1004 GLY B O 1
ATOM 2633 N N . HIS B 1 41 ? 10.079 56.637 73.099 1.00 26.50 1005 HIS B N 1
ATOM 2634 C CA . HIS B 1 41 ? 9.938 57.924 73.779 1.00 26.89 1005 HIS B CA 1
ATOM 2635 C C . HIS B 1 41 ? 8.702 57.873 74.686 1.00 26.78 1005 HIS B C 1
ATOM 2636 O O . HIS B 1 41 ? 7.922 56.922 74.614 1.00 26.81 1005 HIS B O 1
ATOM 2674 N N . LEU B 1 43 ? 5.801 59.143 74.631 1.00 29.97 1007 LEU B N 1
ATOM 2675 C CA . LEU B 1 43 ? 4.516 58.925 73.976 1.00 31.00 1007 LEU B CA 1
ATOM 2676 C C . LEU B 1 43 ? 4.385 57.463 73.570 1.00 29.76 1007 LEU B C 1
ATOM 2677 O O . LEU B 1 43 ? 3.334 56.857 73.750 1.00 32.16 1007 LEU B O 1
ATOM 2682 N N . LEU B 1 44 ? 5.452 56.893 73.022 1.00 29.14 1008 LEU B N 1
ATOM 2683 C CA . LEU B 1 44 ? 5.420 55.491 72.620 1.00 28.68 1008 LEU B CA 1
ATOM 2684 C C . LEU B 1 44 ? 5.324 54.623 73.883 1.00 28.10 1008 LEU B C 1
ATOM 2685 O O . LEU B 1 44 ? 4.827 53.502 73.843 1.00 28.78 1008 LEU B O 1
ATOM 2690 N N . ALA B 1 45 ? 5.803 55.152 75.003 1.00 26.71 1009 ALA B N 1
ATOM 2691 C CA . ALA B 1 45 ? 5.750 54.429 76.266 1.00 27.62 1009 ALA B CA 1
ATOM 2692 C C . ALA B 1 45 ? 4.298 54.354 76.731 1.00 28.97 1009 ALA B C 1
ATOM 2693 O O . ALA B 1 45 ? 3.885 53.375 77.353 1.00 28.52 1009 ALA B O 1
ATOM 2695 N N . MET B 1 46 ? 3.520 55.392 76.395 1.00 29.34 1010 MET B N 1
ATOM 2696 C CA . MET B 1 46 ? 2.115 55.420 76.778 1.00 31.74 1010 MET B CA 1
ATOM 2697 C C . MET B 1 46 ? 1.370 54.352 75.982 1.00 30.65 1010 MET B C 1
ATOM 2698 O O . MET B 1 46 ? 0.443 53.731 76.489 1.00 30.99 1010 MET B O 1
ATOM 2703 N N . LYS B 1 47 ? 1.786 54.137 74.737 1.00 30.87 1011 LYS B N 1
ATOM 2704 C CA . LYS B 1 47 ? 1.164 53.128 73.889 1.00 30.11 1011 LYS B CA 1
ATOM 2705 C C . LYS B 1 47 ? 1.605 51.738 74.361 1.00 31.40 1011 LYS B C 1
ATOM 2706 O O . LYS B 1 47 ? 0.812 50.794 74.375 1.00 30.83 1011 LYS B O 1
ATOM 2708 N N . LEU B 1 48 ? 2.873 51.620 74.747 1.00 29.96 1012 LEU B N 1
ATOM 2709 C CA . LEU B 1 48 ? 3.401 50.351 75.232 1.00 31.18 1012 LEU B CA 1
ATOM 2710 C C . LEU B 1 48 ? 2.634 49.890 76.470 1.00 31.42 1012 LEU B C 1
ATOM 2711 O O . LEU B 1 48 ? 2.181 48.745 76.543 1.00 30.63 1012 LEU B O 1
ATOM 2716 N N . ALA B 1 49 ? 2.474 50.798 77.463 1.00 31.45 1013 ALA B N 1
ATOM 2717 C CA . ALA B 1 49 ? 1.762 50.481 78.700 1.00 32.76 1013 ALA B CA 1
ATOM 2718 C C . ALA B 1 49 ? 0.301 50.145 78.414 1.00 34.25 1013 ALA B C 1
ATOM 2719 O O . ALA B 1 49 ? -0.293 49.301 79.088 1.00 33.82 1013 ALA B O 1
ATOM 2721 N N . ALA B 1 50 ? -0.270 50.813 77.414 1.00 34.46 1014 ALA B N 1
ATOM 2722 C CA . ALA B 1 50 ? -1.655 50.589 77.023 1.00 35.58 1014 ALA B CA 1
ATOM 2723 C C . ALA B 1 50 ? -1.819 49.178 76.468 1.00 36.88 1014 ALA B C 1
ATOM 2724 O O . ALA B 1 50 ? -2.809 48.500 76.747 1.00 37.11 1014 ALA B O 1
ATOM 2726 N N . GLN B 1 51 ? -0.841 48.740 75.682 1.00 36.87 1015 GLN B N 1
ATOM 2727 C CA . GLN B 1 51 ? -0.866 47.410 75.089 1.00 37.15 1015 GLN B CA 1
ATOM 2728 C C . GLN B 1 51 ? -0.594 46.329 76.144 1.00 36.73 1015 GLN B C 1
ATOM 2729 O O . GLN B 1 51 ? -1.260 45.294 76.167 1.00 37.20 1015 GLN B O 1
ATOM 2735 N N . LEU B 1 52 ? 0.382 46.573 77.014 1.00 34.98 1016 LEU B N 1
ATOM 2736 C CA . LEU B 1 52 ? 0.728 45.612 78.059 1.00 34.59 1016 LEU B CA 1
ATOM 2737 C C . LEU B 1 52 ? -0.395 45.445 79.076 1.00 36.26 1016 LEU B C 1
ATOM 2738 O O . LEU B 1 52 ? -0.621 44.346 79.584 1.00 35.87 1016 LEU B O 1
ATOM 2743 N N . SER B 1 53 ? -1.093 46.536 79.377 1.00 37.66 1017 SER B N 1
ATOM 2744 C CA . SER B 1 53 ? -2.191 46.492 80.337 1.00 40.32 1017 SER B CA 1
ATOM 2745 C C . SER B 1 53 ? -3.232 45.462 79.922 1.00 41.35 1017 SER B C 1
ATOM 2746 O O . SER B 1 53 ? -3.867 44.835 80.766 1.00 42.17 1017 SER B O 1
ATOM 2749 N N . ARG B 1 54 ? -3.394 45.288 78.615 1.00 43.07 1018 ARG B N 1
ATOM 2750 C CA . ARG B 1 54 ? -4.358 44.339 78.079 1.00 45.66 1018 ARG B CA 1
ATOM 2751 C C . ARG B 1 54 ? -3.799 42.915 77.978 1.00 47.29 1018 ARG B C 1
ATOM 2752 O O . ARG B 1 54 ? -4.548 41.943 78.072 1.00 48.21 1018 ARG B O 1
ATOM 2760 N N . GLN B 1 55 ? -2.486 42.790 77.809 1.00 47.52 1019 GLN B N 1
ATOM 2761 C CA . GLN B 1 55 ? -1.866 41.474 77.665 1.00 47.78 1019 GLN B CA 1
ATOM 2762 C C . GLN B 1 55 ? -1.431 40.803 78.966 1.00 47.81 1019 GLN B C 1
ATOM 2763 O O . GLN B 1 55 ? -1.312 39.579 79.023 1.00 48.04 1019 GLN B O 1
ATOM 2769 N N . VAL B 1 56 ? -1.189 41.593 80.008 1.00 47.63 1020 VAL B N 1
ATOM 2770 C CA . VAL B 1 56 ? -0.772 41.030 81.289 1.00 47.59 1020 VAL B CA 1
ATOM 2771 C C . VAL B 1 56 ? -1.897 41.044 82.324 1.00 48.19 1020 VAL B C 1
ATOM 2772 O O . VAL B 1 56 ? -1.667 40.761 83.499 1.00 49.40 1020 VAL B O 1
ATOM 2776 N N . ALA B 1 57 ? -3.106 41.383 81.885 1.00 48.80 1021 ALA B N 1
ATOM 2777 C CA . ALA B 1 57 ? -4.276 41.422 82.765 1.00 49.81 1021 ALA B CA 1
ATOM 2778 C C . ALA B 1 57 ? -4.063 42.264 84.023 1.00 50.06 1021 ALA B C 1
ATOM 2779 O O . ALA B 1 57 ? -4.693 42.027 85.059 1.00 50.72 1021 ALA B O 1
ATOM 2781 N N . ARG B 1 58 ? -3.173 43.243 83.926 1.00 48.60 1022 ARG B N 1
ATOM 2782 C CA . ARG B 1 58 ? -2.863 44.138 85.034 1.00 47.55 1022 ARG B CA 1
ATOM 2783 C C . ARG B 1 58 ? -2.501 45.489 84.432 1.00 46.75 1022 ARG B C 1
ATOM 2784 O O . ARG B 1 58 ? -1.956 45.550 83.328 1.00 47.01 1022 ARG B O 1
ATOM 2792 N N . GLN B 1 59 ? -2.807 46.570 85.141 1.00 44.92 1023 GLN B N 1
ATOM 2793 C CA . GLN B 1 59 ? -2.505 47.890 84.612 1.00 43.71 1023 GLN B CA 1
ATOM 2794 C C . GLN B 1 59 ? -1.017 48.225 84.665 1.00 40.68 1023 GLN B C 1
ATOM 2795 O O . GLN B 1 59 ? -0.363 48.097 85.705 1.00 40.11 1023 GLN B O 1
ATOM 2801 N N . VAL B 1 60 ? -0.494 48.635 83.516 1.00 36.82 1024 VAL B N 1
ATOM 2802 C CA . VAL B 1 60 ? 0.902 49.028 83.370 1.00 33.15 1024 VAL B CA 1
ATOM 2803 C C . VAL B 1 60 ? 0.843 50.496 82.961 1.00 32.68 1024 VAL B C 1
ATOM 2804 O O . VAL B 1 60 ? 0.022 50.877 82.126 1.00 32.25 1024 VAL B O 1
ATOM 2808 N N . THR B 1 61 ? 1.693 51.326 83.551 1.00 31.58 1025 THR B N 1
ATOM 2809 C CA . THR B 1 61 ? 1.668 52.746 83.225 1.00 31.50 1025 THR B CA 1
ATOM 2810 C C . THR B 1 61 ? 2.930 53.243 82.535 1.00 30.99 1025 THR B C 1
ATOM 2811 O O . THR B 1 61 ? 3.975 52.595 82.583 1.00 27.01 1025 THR B O 1
ATOM 2815 N N . PRO B 1 62 ? 2.839 54.408 81.872 1.00 31.27 1026 PRO B N 1
ATOM 2816 C CA . PRO B 1 62 ? 3.983 55.003 81.173 1.00 31.33 1026 PRO B CA 1
ATOM 2817 C C . PRO B 1 62 ? 5.096 55.271 82.174 1.00 29.55 1026 PRO B C 1
ATOM 2818 O O . PRO B 1 62 ? 6.274 55.089 81.876 1.00 30.51 1026 PRO B O 1
ATOM 2822 N N . GLY B 1 63 ? 4.702 55.704 83.368 1.00 28.80 1027 GLY B N 1
ATOM 2823 C CA . GLY B 1 63 ? 5.666 55.992 84.415 1.00 27.04 1027 GLY B CA 1
ATOM 2824 C C . GLY B 1 63 ? 6.551 54.801 84.722 1.00 26.13 1027 GLY B C 1
ATOM 2825 O O . GLY B 1 63 ? 7.753 54.955 84.943 1.00 27.03 1027 GLY B O 1
ATOM 2826 N N . GLN B 1 64 ? 5.958 53.610 84.745 1.00 26.13 1028 GLN B N 1
ATOM 2827 C CA . GLN B 1 64 ? 6.712 52.395 85.022 1.00 24.51 1028 GLN B CA 1
ATOM 2828 C C . GLN B 1 64 ? 7.702 52.135 83.885 1.00 24.13 1028 GLN B C 1
ATOM 2829 O O . GLN B 1 64 ? 8.834 51.723 84.120 1.00 24.56 1028 GLN B O 1
ATOM 2835 N N . VAL B 1 65 ? 7.278 52.386 82.653 1.00 23.79 1029 VAL B N 1
ATOM 2836 C CA . VAL B 1 65 ? 8.166 52.187 81.512 1.00 22.49 1029 VAL B CA 1
ATOM 2837 C C . VAL B 1 65 ? 9.346 53.157 81.598 1.00 23.35 1029 VAL B C 1
ATOM 2838 O O . VAL B 1 65 ? 10.482 52.773 81.336 1.00 22.41 1029 VAL B O 1
ATOM 2842 N N . MET B 1 66 ? 9.074 54.408 81.971 1.00 22.76 1030 MET B N 1
ATOM 2843 C CA . MET B 1 66 ? 10.121 55.424 82.071 1.00 23.30 1030 MET B CA 1
ATOM 2844 C C . MET B 1 66 ? 11.266 55.024 82.996 1.00 23.92 1030 MET B C 1
ATOM 2845 O O . MET B 1 66 ? 12.431 55.285 82.688 1.00 24.63 1030 MET B O 1
ATOM 2850 N N . VAL B 1 67 ? 10.946 54.381 84.118 1.00 22.71 1031 VAL B N 1
ATOM 2851 C CA . VAL B 1 67 ? 11.974 53.975 85.073 1.00 22.42 1031 VAL B CA 1
ATOM 2852 C C . VAL B 1 67 ? 12.397 52.506 84.952 1.00 21.94 1031 VAL B C 1
ATOM 2853 O O . VAL B 1 67 ? 13.202 52.018 85.751 1.00 21.59 1031 VAL B O 1
ATOM 2857 N N . ALA B 1 68 ? 11.854 51.809 83.957 1.00 20.67 1032 ALA B N 1
ATOM 2858 C CA . ALA B 1 68 ? 12.184 50.403 83.715 1.00 23.38 1032 ALA B CA 1
ATOM 2859 C C . ALA B 1 68 ? 12.247 50.217 82.203 1.00 23.50 1032 ALA B C 1
ATOM 2860 O O . ALA B 1 68 ? 11.484 49.449 81.618 1.00 22.54 1032 ALA B O 1
ATOM 2862 N N . SER B 1 69 ? 13.176 50.937 81.582 1.00 23.68 1033 SER B N 1
ATOM 2863 C CA . SER B 1 69 ? 13.346 50.917 80.135 1.00 22.77 1033 SER B CA 1
ATOM 2864 C C . SER B 1 69 ? 13.749 49.599 79.473 1.00 22.24 1033 SER B C 1
ATOM 2865 O O . SER B 1 69 ? 13.589 49.456 78.265 1.00 22.94 1033 SER B O 1
ATOM 2868 N N . THR B 1 70 ? 14.280 48.639 80.225 1.00 21.03 1034 THR B N 1
ATOM 2869 C CA . THR B 1 70 ? 14.669 47.380 79.590 1.00 18.99 1034 THR B CA 1
ATOM 2870 C C . THR B 1 70 ? 13.613 46.292 79.779 1.00 18.39 1034 THR B C 1
ATOM 2871 O O . THR B 1 70 ? 12.846 46.318 80.743 1.00 18.24 1034 THR B O 1
ATOM 2875 N N . VAL B 1 71 ? 13.568 45.345 78.844 1.00 18.72 1035 VAL B N 1
ATOM 2876 C CA . VAL B 1 71 ? 12.619 44.237 78.923 1.00 19.25 1035 VAL B CA 1
ATOM 2877 C C . VAL B 1 71 ? 12.674 43.604 80.321 1.00 20.67 1035 VAL B C 1
ATOM 2878 O O . VAL B 1 71 ? 11.649 43.444 80.994 1.00 19.75 1035 VAL B O 1
ATOM 2882 N N . ALA B 1 72 ? 13.879 43.260 80.760 1.00 20.61 1036 ALA B N 1
ATOM 2883 C CA . ALA B 1 72 ? 14.059 42.637 82.067 1.00 21.94 1036 ALA B CA 1
ATOM 2884 C C . ALA B 1 72 ? 13.549 43.509 83.223 1.00 22.88 1036 ALA B C 1
ATOM 2885 O O . ALA B 1 72 ? 12.851 43.021 84.114 1.00 22.19 1036 ALA B O 1
ATOM 2887 N N . LYS B 1 73 ? 13.897 44.795 83.211 1.00 23.52 1037 LYS B N 1
ATOM 2888 C CA . LYS B 1 73 ? 13.466 45.711 84.266 1.00 24.28 1037 LYS B CA 1
ATOM 2889 C C . LYS B 1 73 ? 11.954 45.887 84.324 1.00 23.10 1037 LYS B C 1
ATOM 2890 O O . LYS B 1 73 ? 11.368 45.899 85.408 1.00 23.76 1037 LYS B O 1
ATOM 2896 N N . LEU B 1 74 ? 11.326 46.032 83.160 1.00 20.99 1038 LEU B N 1
ATOM 2897 C CA . LEU B 1 74 ? 9.879 46.214 83.098 1.00 21.77 1038 LEU B CA 1
ATOM 2898 C C . LEU B 1 74 ? 9.176 44.934 83.549 1.00 22.34 1038 LEU B C 1
ATOM 2899 O O . LEU B 1 74 ? 8.160 44.990 84.237 1.00 21.82 1038 LEU B O 1
ATOM 2904 N N . ALA B 1 75 ? 9.720 43.785 83.158 1.00 21.37 1039 ALA B N 1
ATOM 2905 C CA . ALA B 1 75 ? 9.149 42.502 83.553 1.00 22.56 1039 ALA B CA 1
ATOM 2906 C C . ALA B 1 75 ? 9.149 42.395 85.079 1.00 24.68 1039 ALA B C 1
ATOM 2907 O O . ALA B 1 75 ? 8.176 41.932 85.675 1.00 26.76 1039 ALA B O 1
ATOM 2909 N N . THR B 1 76 ? 10.238 42.824 85.713 1.00 26.26 1040 THR B N 1
ATOM 2910 C CA . THR B 1 76 ? 10.318 42.774 87.170 1.00 28.33 1040 THR B CA 1
ATOM 2911 C C . THR B 1 76 ? 9.190 43.600 87.780 1.00 30.76 1040 THR B C 1
ATOM 2912 O O . THR B 1 76 ? 8.521 43.156 88.717 1.00 29.77 1040 THR B O 1
ATOM 2916 N N . ILE B 1 77 ? 8.986 44.800 87.245 1.00 31.46 1041 ILE B N 1
ATOM 2917 C CA . ILE B 1 77 ? 7.930 45.694 87.714 1.00 34.57 1041 ILE B CA 1
ATOM 2918 C C . ILE B 1 77 ? 6.549 45.048 87.563 1.00 36.05 1041 ILE B C 1
ATOM 2919 O O . ILE B 1 77 ? 5.762 45.008 88.510 1.00 37.29 1041 ILE B O 1
ATOM 2924 N N . ILE B 1 78 ? 6.261 44.548 86.366 1.00 36.27 1042 ILE B N 1
ATOM 2925 C CA . ILE B 1 78 ? 4.976 43.921 86.071 1.00 37.99 1042 ILE B CA 1
ATOM 2926 C C . ILE B 1 78 ? 4.661 42.669 86.897 1.00 38.68 1042 ILE B C 1
ATOM 2927 O O . ILE B 1 78 ? 3.497 42.393 87.186 1.00 39.30 1042 ILE B O 1
ATOM 2932 N N . ASP B 1 79 ? 5.688 41.921 87.286 1.00 39.03 1043 ASP B N 1
ATOM 2933 C CA . ASP B 1 79 ? 5.476 40.707 88.068 1.00 39.53 1043 ASP B CA 1
ATOM 2934 C C . ASP B 1 79 ? 5.501 40.929 89.579 1.00 40.76 1043 ASP B C 1
ATOM 2935 O O . ASP B 1 79 ? 5.173 40.020 90.342 1.00 41.73 1043 ASP B O 1
ATOM 2940 N N . ALA B 1 80 ? 5.885 42.127 90.010 1.00 39.66 1044 ALA B N 1
ATOM 2941 C CA . ALA B 1 80 ? 5.954 42.441 91.436 1.00 40.00 1044 ALA B CA 1
ATOM 2942 C C . ALA B 1 80 ? 4.584 42.337 92.102 1.00 39.97 1044 ALA B C 1
ATOM 2943 O O . ALA B 1 80 ? 3.604 42.911 91.625 1.00 41.05 1044 ALA B O 1
ATOM 2945 N N . ASP B 1 83 ? 4.866 45.763 94.417 1.00 70.13 1047 ASP B N 1
ATOM 2946 C CA . ASP B 1 83 ? 3.676 45.093 93.906 1.00 70.18 1047 ASP B CA 1
ATOM 2947 C C . ASP B 1 83 ? 2.562 46.115 93.708 1.00 70.20 1047 ASP B C 1
ATOM 2948 O O . ASP B 1 83 ? 1.884 46.125 92.680 1.00 69.95 1047 ASP B O 1
ATOM 2953 N N . SER B 1 84 ? 2.378 46.968 94.711 1.00 69.88 1048 SER B N 1
ATOM 2954 C CA . SER B 1 84 ? 1.363 48.012 94.666 1.00 69.13 1048 SER B CA 1
ATOM 2955 C C . SER B 1 84 ? 2.066 49.327 94.354 1.00 68.55 1048 SER B C 1
ATOM 2956 O O . SER B 1 84 ? 2.201 50.189 95.223 1.00 68.67 1048 SER B O 1
ATOM 2959 N N . THR B 1 85 ? 2.518 49.474 93.111 1.00 67.60 1049 THR B N 1
ATOM 2960 C CA . THR B 1 85 ? 3.226 50.683 92.706 1.00 65.93 1049 THR B CA 1
ATOM 2961 C C . THR B 1 85 ? 2.660 51.375 91.472 1.00 64.41 1049 THR B C 1
ATOM 2962 O O . THR B 1 85 ? 2.826 50.909 90.345 1.00 65.12 1049 THR B O 1
ATOM 2966 N N . ARG B 1 86 ? 1.987 52.496 91.704 1.00 62.27 1050 ARG B N 1
ATOM 2967 C CA . ARG B 1 86 ? 1.413 53.295 90.631 1.00 58.85 1050 ARG B CA 1
ATOM 2968 C C . ARG B 1 86 ? 2.054 54.671 90.765 1.00 56.07 1050 ARG B C 1
ATOM 2969 O O . ARG B 1 86 ? 1.594 55.653 90.182 1.00 56.66 1050 ARG B O 1
ATOM 2971 N N . ARG B 1 87 ? 3.128 54.712 91.551 1.00 51.91 1051 ARG B N 1
ATOM 2972 C CA . ARG B 1 87 ? 3.890 55.929 91.820 1.00 47.28 1051 ARG B CA 1
ATOM 2973 C C . ARG B 1 87 ? 5.136 55.992 90.940 1.00 43.36 1051 ARG B C 1
ATOM 2974 O O . ARG B 1 87 ? 5.802 57.022 90.862 1.00 40.47 1051 ARG B O 1
ATOM 2982 N N . MET B 1 88 ? 5.444 54.874 90.292 1.00 38.81 1052 MET B N 1
ATOM 2983 C CA . MET B 1 88 ? 6.609 54.766 89.422 1.00 35.79 1052 MET B CA 1
ATOM 2984 C C . MET B 1 88 ? 6.696 55.870 88.379 1.00 33.11 1052 MET B C 1
ATOM 2985 O O . MET B 1 88 ? 5.746 56.107 87.630 1.00 29.74 1052 MET B O 1
ATOM 2990 N N . GLY B 1 89 ? 7.845 56.541 88.340 1.00 33.62 1053 GLY B N 1
ATOM 2991 C CA . GLY B 1 89 ? 8.054 57.609 87.378 1.00 33.32 1053 GLY B CA 1
ATOM 2992 C C . GLY B 1 89 ? 7.481 58.946 87.810 1.00 34.02 1053 GLY B C 1
ATOM 2993 O O . GLY B 1 89 ? 7.518 59.919 87.049 1.00 32.24 1053 GLY B O 1
ATOM 2994 N N . PHE B 1 90 ? 6.957 58.995 89.033 1.00 32.58 1054 PHE B N 1
ATOM 2995 C CA . PHE B 1 90 ? 6.364 60.211 89.583 1.00 33.75 1054 PHE B CA 1
ATOM 2996 C C . PHE B 1 90 ? 7.095 60.648 90.842 1.00 33.36 1054 PHE B C 1
ATOM 2997 O O . PHE B 1 90 ? 6.618 61.509 91.579 1.00 35.50 1054 PHE B O 1
ATOM 3005 N N . GLU B 1 91 ? 8.252 60.051 91.090 1.00 33.16 1055 GLU B N 1
ATOM 3006 C CA . GLU B 1 91 ? 9.038 60.366 92.274 1.00 34.05 1055 GLU B CA 1
ATOM 3007 C C . GLU B 1 91 ? 10.176 61.338 91.974 1.00 34.37 1055 GLU B C 1
ATOM 3008 O O . GLU B 1 91 ? 10.508 61.574 90.814 1.00 33.98 1055 GLU B O 1
ATOM 3014 N N . THR B 1 92 ? 10.768 61.896 93.027 1.00 33.95 1056 THR B N 1
ATOM 3015 C CA . THR B 1 92 ? 11.862 62.849 92.880 1.00 34.42 1056 THR B CA 1
ATOM 3016 C C . THR B 1 92 ? 12.937 62.330 91.933 1.00 32.82 1056 THR B C 1
ATOM 3017 O O . THR B 1 92 ? 13.414 63.057 91.065 1.00 32.18 1056 THR B O 1
ATOM 3021 N N . ILE B 1 93 ? 13.318 61.070 92.110 1.00 31.63 1057 ILE B N 1
ATOM 3022 C CA . ILE B 1 93 ? 14.345 60.471 91.271 1.00 30.63 1057 ILE B CA 1
ATOM 3023 C C . ILE B 1 93 ? 13.738 59.696 90.111 1.00 29.95 1057 ILE B C 1
ATOM 3024 O O . ILE B 1 93 ? 12.828 58.883 90.304 1.00 28.94 1057 ILE B O 1
ATOM 3029 N N . LEU B 1 94 ? 14.244 59.963 88.906 1.00 27.72 1058 LEU B N 1
ATOM 3030 C CA . LEU B 1 94 ? 13.780 59.291 87.697 1.00 26.36 1058 LEU B CA 1
ATOM 3031 C C . LEU B 1 94 ? 14.952 58.579 87.028 1.00 27.15 1058 LEU B C 1
ATOM 3032 O O . LEU B 1 94 ? 15.668 59.175 86.225 1.00 25.58 1058 LEU B O 1
ATOM 3037 N N . PRO B 1 95 ? 15.183 57.303 87.368 1.00 27.27 1059 PRO B N 1
ATOM 3038 C CA . PRO B 1 95 ? 16.299 56.601 86.731 1.00 27.43 1059 PRO B CA 1
ATOM 3039 C C . PRO B 1 95 ? 15.910 56.166 85.321 1.00 28.59 1059 PRO B C 1
ATOM 3040 O O . PRO B 1 95 ? 15.176 55.190 85.132 1.00 28.83 1059 PRO B O 1
ATOM 3044 N N . LEU B 1 96 ? 16.402 56.909 84.336 1.00 25.29 1060 LEU B N 1
ATOM 3045 C CA . LEU B 1 96 ? 16.111 56.625 82.939 1.00 22.85 1060 LEU B CA 1
ATOM 3046 C C . LEU B 1 96 ? 17.032 55.558 82.359 1.00 22.22 1060 LEU B C 1
ATOM 3047 O O . LEU B 1 96 ? 16.617 54.773 81.508 1.00 21.88 1060 LEU B O 1
ATOM 3052 N N . ARG B 1 97 ? 18.282 55.535 82.810 1.00 23.02 1061 ARG B N 1
ATOM 3053 C CA . ARG B 1 97 ? 19.246 54.547 82.320 1.00 24.67 1061 ARG B CA 1
ATOM 3054 C C . ARG B 1 97 ? 20.369 54.371 83.333 1.00 25.46 1061 ARG B C 1
ATOM 3055 O O . ARG B 1 97 ? 20.884 55.347 83.881 1.00 22.94 1061 ARG B O 1
ATOM 3063 N N . GLU B 1 98 ? 20.749 53.120 83.572 1.00 26.66 1062 GLU B N 1
ATOM 3064 C CA . GLU B 1 98 ? 21.805 52.813 84.527 1.00 29.64 1062 GLU B CA 1
ATOM 3065 C C . GLU B 1 98 ? 23.101 52.399 83.836 1.00 30.90 1062 GLU B C 1
ATOM 3066 O O . GLU B 1 98 ? 23.086 51.610 82.888 1.00 32.86 1062 GLU B O 1
ATOM 3068 N N . GLY B 1 99 ? 24.217 52.944 84.319 1.00 31.39 1063 GLY B N 1
ATOM 3069 C CA . GLY B 1 99 ? 25.527 52.633 83.765 1.00 33.65 1063 GLY B CA 1
ATOM 3070 C C . GLY B 1 99 ? 26.524 52.390 84.887 1.00 34.84 1063 GLY B C 1
ATOM 3071 O O . GLY B 1 99 ? 26.227 52.683 86.041 1.00 35.33 1063 GLY B O 1
ATOM 3072 N N . ASN B 1 100 ? 27.707 51.867 84.568 1.00 35.95 1064 ASN B N 1
ATOM 3073 C CA . ASN B 1 100 ? 28.707 51.590 85.604 1.00 36.79 1064 ASN B CA 1
ATOM 3074 C C . ASN B 1 100 ? 29.726 52.716 85.785 1.00 35.64 1064 ASN B C 1
ATOM 3075 O O . ASN B 1 100 ? 30.703 52.577 86.533 1.00 34.55 1064 ASN B O 1
ATOM 3080 N N . GLY B 1 101 ? 29.486 53.837 85.113 1.00 33.26 1065 GLY B N 1
ATOM 3081 C CA . GLY B 1 101 ? 30.393 54.966 85.214 1.00 31.82 1065 GLY B CA 1
ATOM 3082 C C . GLY B 1 101 ? 29.766 56.192 85.848 1.00 30.78 1065 GLY B C 1
ATOM 3083 O O . GLY B 1 101 ? 28.990 56.082 86.803 1.00 31.52 1065 GLY B O 1
ATOM 3084 N N . PRO B 1 102 ? 30.079 57.388 85.330 1.00 28.77 1066 PRO B N 1
ATOM 3085 C CA . PRO B 1 102 ? 29.531 58.632 85.871 1.00 26.92 1066 PRO B CA 1
ATOM 3086 C C . PRO B 1 102 ? 28.035 58.778 85.628 1.00 25.13 1066 PRO B C 1
ATOM 3087 O O . PRO B 1 102 ? 27.428 57.991 84.900 1.00 22.65 1066 PRO B O 1
ATOM 3091 N N . THR B 1 103 ? 27.453 59.802 86.240 1.00 23.65 1067 THR B N 1
ATOM 3092 C CA . THR B 1 103 ? 26.029 60.066 86.121 1.00 24.01 1067 THR B CA 1
ATOM 3093 C C . THR B 1 103 ? 25.735 61.475 85.614 1.00 23.05 1067 THR B C 1
ATOM 3094 O O . THR B 1 103 ? 26.326 62.455 86.075 1.00 22.74 1067 THR B O 1
ATOM 3098 N N . LEU B 1 104 ? 24.818 61.567 84.660 1.00 22.25 1068 LEU B N 1
ATOM 3099 C CA . LEU B 1 104 ? 24.394 62.858 84.139 1.00 21.42 1068 LEU B CA 1
ATOM 3100 C C . LEU B 1 104 ? 23.038 63.126 84.785 1.00 21.46 1068 LEU B C 1
ATOM 3101 O O . LEU B 1 104 ? 22.078 62.399 84.524 1.00 22.60 1068 LEU B O 1
ATOM 3106 N N . PHE B 1 105 ? 22.961 64.135 85.651 1.00 21.78 1069 PHE B N 1
ATOM 3107 C CA . PHE B 1 105 ? 21.695 64.476 86.294 1.00 22.49 1069 PHE B CA 1
ATOM 3108 C C . PHE B 1 105 ? 20.961 65.484 85.427 1.00 21.92 1069 PHE B C 1
ATOM 3109 O O . PHE B 1 105 ? 21.525 66.509 85.047 1.00 21.65 1069 PHE B O 1
ATOM 3117 N N . CYS B 1 106 ? 19.705 65.177 85.114 1.00 19.86 1070 CYS B N 1
ATOM 3118 C CA . CYS B 1 106 ? 18.877 66.013 84.249 1.00 20.59 1070 CYS B CA 1
ATOM 3119 C C . CYS B 1 106 ? 17.714 66.654 85.001 1.00 23.04 1070 CYS B C 1
ATOM 3120 O O . CYS B 1 106 ? 16.846 65.957 85.530 1.00 24.06 1070 CYS B O 1
ATOM 3123 N N . PHE B 1 107 ? 17.695 67.983 85.024 1.00 22.31 1071 PHE B N 1
ATOM 3124 C CA . PHE B 1 107 ? 16.665 68.732 85.735 1.00 23.00 1071 PHE B CA 1
ATOM 3125 C C . PHE B 1 107 ? 15.429 69.085 84.916 1.00 22.67 1071 PHE B C 1
ATOM 3126 O O . PHE B 1 107 ? 15.512 69.623 83.817 1.00 21.66 1071 PHE B O 1
ATOM 3134 N N . HIS B 1 108 ? 14.280 68.753 85.495 1.00 21.96 1072 HIS B N 1
ATOM 3135 C CA . HIS B 1 108 ? 12.957 68.955 84.924 1.00 20.94 1072 HIS B CA 1
ATOM 3136 C C . HIS B 1 108 ? 12.625 70.375 84.488 1.00 22.12 1072 HIS B C 1
ATOM 3137 O O . HIS B 1 108 ? 13.149 71.353 85.031 1.00 23.02 1072 HIS B O 1
ATOM 3144 N N . PRO B 1 109 ? 11.744 70.502 83.490 1.00 22.01 1073 PRO B N 1
ATOM 3145 C CA . PRO B 1 109 ? 11.321 71.813 82.998 1.00 23.13 1073 PRO B CA 1
ATOM 3146 C C . PRO B 1 109 ? 10.169 72.249 83.923 1.00 25.92 1073 PRO B C 1
ATOM 3147 O O . PRO B 1 109 ? 10.086 71.780 85.059 1.00 26.03 1073 PRO B O 1
ATOM 3151 N N . ALA B 1 110 ? 9.280 73.112 83.443 1.00 26.70 1074 ALA B N 1
ATOM 3152 C CA . ALA B 1 110 ? 8.166 73.604 84.260 1.00 29.82 1074 ALA B CA 1
ATOM 3153 C C . ALA B 1 110 ? 7.182 72.526 84.715 1.00 29.81 1074 ALA B C 1
ATOM 3154 O O . ALA B 1 110 ? 6.668 72.583 85.833 1.00 29.69 1074 ALA B O 1
ATOM 3156 N N . SER B 1 111 ? 6.924 71.552 83.846 1.00 30.39 1075 SER B N 1
ATOM 3157 C CA . SER B 1 111 ? 6.005 70.448 84.139 1.00 29.20 1075 SER B CA 1
ATOM 3158 C C . SER B 1 111 ? 6.386 69.682 85.406 1.00 28.95 1075 SER B C 1
ATOM 3159 O O . SER B 1 111 ? 5.530 69.077 86.057 1.00 30.03 1075 SER B O 1
ATOM 3162 N N . GLY B 1 112 ? 7.671 69.703 85.746 1.00 26.87 1076 GLY B N 1
ATOM 3163 C CA . GLY B 1 112 ? 8.141 69.007 86.927 1.00 26.12 1076 GLY B CA 1
ATOM 3164 C C . GLY B 1 112 ? 8.603 67.586 86.655 1.00 25.24 1076 GLY B C 1
ATOM 3165 O O . GLY B 1 112 ? 9.130 66.931 87.553 1.00 24.69 1076 GLY B O 1
ATOM 3166 N N . PHE B 1 113 ? 8.407 67.112 85.424 1.00 25.18 1077 PHE B N 1
ATOM 3167 C CA . PHE B 1 113 ? 8.813 65.758 85.027 1.00 24.57 1077 PHE B CA 1
ATOM 3168 C C . PHE B 1 113 ? 10.070 65.781 84.158 1.00 24.94 1077 PHE B C 1
ATOM 3169 O O . PHE B 1 113 ? 10.260 66.697 83.352 1.00 23.71 1077 PHE B O 1
ATOM 3177 N N . ALA B 1 114 ? 10.914 64.765 84.311 1.00 22.06 1078 ALA B N 1
ATOM 3178 C CA . ALA B 1 114 ? 12.151 64.683 83.545 1.00 22.22 1078 ALA B CA 1
ATOM 3179 C C . ALA B 1 114 ? 12.106 63.581 82.485 1.00 22.90 1078 ALA B C 1
ATOM 3180 O O . ALA B 1 114 ? 13.147 63.134 82.002 1.00 23.15 1078 ALA B O 1
ATOM 3182 N N . TRP B 1 115 ? 10.895 63.165 82.118 1.00 21.82 1079 TRP B N 1
ATOM 3183 C CA . TRP B 1 115 ? 10.690 62.107 81.130 1.00 21.64 1079 TRP B CA 1
ATOM 3184 C C . TRP B 1 115 ? 11.321 62.387 79.767 1.00 21.26 1079 TRP B C 1
ATOM 3185 O O . TRP B 1 115 ? 11.847 61.481 79.116 1.00 20.08 1079 TRP B O 1
ATOM 3196 N N . GLN B 1 116 ? 11.263 63.642 79.336 1.00 20.82 1080 GLN B N 1
ATOM 3197 C CA . GLN B 1 116 ? 11.794 64.021 78.032 1.00 21.49 1080 GLN B CA 1
ATOM 3198 C C . GLN B 1 116 ? 13.281 63.751 77.851 1.00 20.79 1080 GLN B C 1
ATOM 3199 O O . GLN B 1 116 ? 13.774 63.699 76.725 1.00 20.97 1080 GLN B O 1
ATOM 3205 N N . PHE B 1 117 ? 13.998 63.584 78.955 1.00 20.21 1081 PHE B N 1
ATOM 3206 C CA . PHE B 1 117 ? 15.422 63.310 78.881 1.00 19.79 1081 PHE B CA 1
ATOM 3207 C C . PHE B 1 117 ? 15.729 61.877 78.432 1.00 19.76 1081 PHE B C 1
ATOM 3208 O O . PHE B 1 117 ? 16.893 61.491 78.307 1.00 17.95 1081 PHE B O 1
ATOM 3216 N N . SER B 1 118 ? 14.685 61.090 78.180 1.00 18.79 1082 SER B N 1
ATOM 3217 C CA . SER B 1 118 ? 14.891 59.722 77.710 1.00 19.14 1082 SER B CA 1
ATOM 3218 C C . SER B 1 118 ? 15.575 59.786 76.335 1.00 17.47 1082 SER B C 1
ATOM 3219 O O . SER B 1 118 ? 16.195 58.823 75.886 1.00 18.56 1082 SER B O 1
ATOM 3222 N N . VAL B 1 119 ? 15.464 60.934 75.674 1.00 18.05 1083 VAL B N 1
ATOM 3223 C CA . VAL B 1 119 ? 16.073 61.112 74.353 1.00 18.70 1083 VAL B CA 1
ATOM 3224 C C . VAL B 1 119 ? 17.598 60.894 74.393 1.00 19.98 1083 VAL B C 1
ATOM 3225 O O . VAL B 1 119 ? 18.213 60.532 73.387 1.00 19.48 1083 VAL B O 1
ATOM 3229 N N . LEU B 1 120 ? 18.201 61.081 75.564 1.00 18.60 1084 LEU B N 1
ATOM 3230 C CA . LEU B 1 120 ? 19.647 60.914 75.715 1.00 18.64 1084 LEU B CA 1
ATOM 3231 C C . LEU B 1 120 ? 20.139 59.472 75.701 1.00 18.11 1084 LEU B C 1
ATOM 3232 O O . LEU B 1 120 ? 21.301 59.225 75.396 1.00 19.17 1084 LEU B O 1
ATOM 3237 N N . SER B 1 121 ? 19.270 58.526 76.049 1.00 18.00 1085 SER B N 1
ATOM 3238 C CA . SER B 1 121 ? 19.658 57.121 76.112 1.00 18.75 1085 SER B CA 1
ATOM 3239 C C . SER B 1 121 ? 20.283 56.547 74.848 1.00 19.11 1085 SER B C 1
ATOM 3240 O O . SER B 1 121 ? 21.147 55.678 74.915 1.00 18.54 1085 SER B O 1
ATOM 3243 N N . ARG B 1 122 ? 19.840 57.021 73.692 1.00 19.60 1086 ARG B N 1
ATOM 3244 C CA . ARG B 1 122 ? 20.377 56.521 72.434 1.00 21.63 1086 ARG B CA 1
ATOM 3245 C C . ARG B 1 122 ? 21.726 57.146 72.083 1.00 22.12 1086 ARG B C 1
ATOM 3246 O O . ARG B 1 122 ? 22.404 56.676 71.166 1.00 21.92 1086 ARG B O 1
ATOM 3254 N N . TYR B 1 123 ? 22.122 58.187 72.817 1.00 19.50 1087 TYR B N 1
ATOM 3255 C CA . TYR B 1 123 ? 23.373 58.898 72.538 1.00 19.22 1087 TYR B CA 1
ATOM 3256 C C . TYR B 1 123 ? 24.562 58.732 73.476 1.00 20.70 1087 TYR B C 1
ATOM 3257 O O . TYR B 1 123 ? 25.695 58.598 73.008 1.00 21.31 1087 TYR B O 1
ATOM 3266 N N . LEU B 1 124 ? 24.333 58.759 74.785 1.00 19.47 1088 LEU B N 1
ATOM 3267 C CA . LEU B 1 124 ? 25.461 58.650 75.703 1.00 21.56 1088 LEU B CA 1
ATOM 3268 C C . LEU B 1 124 ? 26.120 57.278 75.723 1.00 22.77 1088 LEU B C 1
ATOM 3269 O O . LEU B 1 124 ? 25.446 56.246 75.636 1.00 19.74 1088 LEU B O 1
ATOM 3274 N N . ASP B 1 125 ? 27.448 57.274 75.824 1.00 24.48 1089 ASP B N 1
ATOM 3275 C CA . ASP B 1 125 ? 28.198 56.027 75.884 1.00 26.95 1089 ASP B CA 1
ATOM 3276 C C . ASP B 1 125 ? 27.584 55.184 77.000 1.00 26.46 1089 ASP B C 1
ATOM 3277 O O . ASP B 1 125 ? 27.077 55.721 77.983 1.00 26.56 1089 ASP B O 1
ATOM 3282 N N . PRO B 1 126 ? 27.638 53.851 76.868 1.00 27.44 1090 PRO B N 1
ATOM 3283 C CA . PRO B 1 126 ? 27.075 52.911 77.846 1.00 27.54 1090 PRO B CA 1
ATOM 3284 C C . PRO B 1 126 ? 27.398 53.050 79.335 1.00 27.06 1090 PRO B C 1
ATOM 3285 O O . PRO B 1 126 ? 26.560 52.738 80.181 1.00 27.28 1090 PRO B O 1
ATOM 3289 N N . GLN B 1 127 ? 28.594 53.510 79.674 1.00 28.07 1091 GLN B N 1
ATOM 3290 C CA . GLN B 1 127 ? 28.945 53.621 81.087 1.00 28.11 1091 GLN B CA 1
ATOM 3291 C C . GLN B 1 127 ? 28.137 54.679 81.825 1.00 26.47 1091 GLN B C 1
ATOM 3292 O O . GLN B 1 127 ? 28.060 54.661 83.055 1.00 28.32 1091 GLN B O 1
ATOM 3298 N N . TRP B 1 128 ? 27.529 55.596 81.078 1.00 25.29 1092 TRP B N 1
ATOM 3299 C CA . TRP B 1 128 ? 26.765 56.675 81.693 1.00 24.39 1092 TRP B CA 1
ATOM 3300 C C . TRP B 1 128 ? 25.383 56.325 82.205 1.00 23.83 1092 TRP B C 1
ATOM 3301 O O . TRP B 1 128 ? 24.622 55.617 81.557 1.00 23.31 1092 TRP B O 1
ATOM 3312 N N . SER B 1 129 ? 25.065 56.839 83.385 1.00 23.40 1093 SER B N 1
ATOM 3313 C CA . SER B 1 129 ? 23.746 56.656 83.943 1.00 23.52 1093 SER B CA 1
ATOM 3314 C C . SER B 1 129 ? 23.059 57.970 83.605 1.00 23.71 1093 SER B C 1
ATOM 3315 O O . SER B 1 129 ? 23.710 59.017 83.535 1.00 23.65 1093 SER B O 1
ATOM 3318 N N . ILE B 1 130 ? 21.758 57.914 83.358 1.00 22.14 1094 ILE B N 1
ATOM 3319 C CA . ILE B 1 130 ? 20.999 59.114 83.056 1.00 22.61 1094 ILE B CA 1
ATOM 3320 C C . ILE B 1 130 ? 19.937 59.187 84.137 1.00 23.20 1094 ILE B C 1
ATOM 3321 O O . ILE B 1 130 ? 19.007 58.375 84.162 1.00 22.83 1094 ILE B O 1
ATOM 3326 N N . ILE B 1 131 ? 20.086 60.147 85.041 1.00 23.23 1095 ILE B N 1
ATOM 3327 C CA . ILE B 1 131 ? 19.139 60.283 86.142 1.00 23.08 1095 ILE B CA 1
ATOM 3328 C C . ILE B 1 131 ? 18.454 61.640 86.181 1.00 23.16 1095 ILE B C 1
ATOM 3329 O O . ILE B 1 131 ? 19.106 62.670 86.337 1.00 21.37 1095 ILE B O 1
ATOM 3334 N N . GLY B 1 132 ? 17.133 61.623 86.038 1.00 21.23 1096 GLY B N 1
ATOM 3335 C CA . GLY B 1 132 ? 16.373 62.854 86.062 1.00 23.64 1096 GLY B CA 1
ATOM 3336 C C . GLY B 1 132 ? 15.934 63.220 87.468 1.00 25.71 1096 GLY B C 1
ATOM 3337 O O . GLY B 1 132 ? 15.704 62.347 88.309 1.00 25.00 1096 GLY B O 1
ATOM 3338 N N . ILE B 1 133 ? 15.846 64.519 87.726 1.00 24.75 1097 ILE B N 1
ATOM 3339 C CA . ILE B 1 133 ? 15.405 65.031 89.018 1.00 25.94 1097 ILE B CA 1
ATOM 3340 C C . ILE B 1 133 ? 14.063 65.685 88.733 1.00 26.43 1097 ILE B C 1
ATOM 3341 O O . ILE B 1 133 ? 13.964 66.534 87.843 1.00 27.52 1097 ILE B O 1
ATOM 3346 N N . GLN B 1 134 ? 13.032 65.295 89.478 1.00 25.85 1098 GLN B N 1
ATOM 3347 C CA . GLN B 1 134 ? 11.699 65.843 89.261 1.00 25.63 1098 GLN B CA 1
ATOM 3348 C C . GLN B 1 134 ? 11.135 66.551 90.490 1.00 27.89 1098 GLN B C 1
ATOM 3349 O O . GLN B 1 134 ? 11.746 66.560 91.556 1.00 26.07 1098 GLN B O 1
ATOM 3355 N N . SER B 1 135 ? 9.962 67.145 90.313 1.00 29.84 1099 SER B N 1
ATOM 3356 C CA . SER B 1 135 ? 9.263 67.852 91.376 1.00 33.64 1099 SER B CA 1
ATOM 3357 C C . SER B 1 135 ? 7.853 67.274 91.472 1.00 33.58 1099 SER B C 1
ATOM 3358 O O . SER B 1 135 ? 6.913 67.783 90.862 1.00 32.48 1099 SER B O 1
ATOM 3361 N N . PRO B 1 136 ? 7.692 66.182 92.229 1.00 35.44 1100 PRO B N 1
ATOM 3362 C CA . PRO B 1 136 ? 6.371 65.567 92.370 1.00 37.24 1100 PRO B CA 1
ATOM 3363 C C . PRO B 1 136 ? 5.420 66.448 93.182 1.00 38.81 1100 PRO B C 1
ATOM 3364 O O . PRO B 1 136 ? 5.844 67.416 93.812 1.00 37.48 1100 PRO B O 1
ATOM 3368 N N . ARG B 1 137 ? 4.135 66.114 93.150 1.00 40.54 1101 ARG B N 1
ATOM 3369 C CA . ARG B 1 137 ? 3.129 66.861 93.895 1.00 43.43 1101 ARG B CA 1
ATOM 3370 C C . ARG B 1 137 ? 2.350 65.890 94.781 1.00 45.44 1101 ARG B C 1
ATOM 3371 O O . ARG B 1 137 ? 2.187 64.720 94.436 1.00 45.03 1101 ARG B O 1
ATOM 3379 N N . PRO B 1 138 ? 1.855 66.367 95.933 1.00 46.84 1102 PRO B N 1
ATOM 3380 C CA . PRO B 1 138 ? 2.000 67.743 96.415 1.00 47.13 1102 PRO B CA 1
ATOM 3381 C C . PRO B 1 138 ? 3.179 67.924 97.367 1.00 47.32 1102 PRO B C 1
ATOM 3382 O O . PRO B 1 138 ? 3.194 68.859 98.167 1.00 48.97 1102 PRO B O 1
ATOM 3386 N N . ASN B 1 139 ? 4.167 67.040 97.278 1.00 47.01 1103 ASN B N 1
ATOM 3387 C CA . ASN B 1 139 ? 5.324 67.114 98.164 1.00 47.35 1103 ASN B CA 1
ATOM 3388 C C . ASN B 1 139 ? 6.643 67.543 97.516 1.00 47.21 1103 ASN B C 1
ATOM 3389 O O . ASN B 1 139 ? 7.689 67.526 98.166 1.00 47.26 1103 ASN B O 1
ATOM 3394 N N . GLY B 1 140 ? 6.600 67.931 96.246 1.00 46.41 1104 GLY B N 1
ATOM 3395 C CA . GLY B 1 140 ? 7.817 68.349 95.569 1.00 46.44 1104 GLY B CA 1
ATOM 3396 C C . GLY B 1 140 ? 8.236 69.779 95.872 1.00 45.71 1104 GLY B C 1
ATOM 3397 O O . GLY B 1 140 ? 7.420 70.577 96.338 1.00 46.22 1104 GLY B O 1
ATOM 3398 N N . PRO B 1 141 ? 9.505 70.137 95.605 1.00 45.08 1105 PRO B N 1
ATOM 3399 C CA . PRO B 1 141 ? 10.074 71.471 95.838 1.00 43.89 1105 PRO B CA 1
ATOM 3400 C C . PRO B 1 141 ? 9.286 72.618 95.214 1.00 43.17 1105 PRO B C 1
ATOM 3401 O O . PRO B 1 141 ? 9.088 73.655 95.843 1.00 43.58 1105 PRO B O 1
ATOM 3405 N N . MET B 1 142 ? 8.846 72.443 93.974 1.00 43.10 1106 MET B N 1
ATOM 3406 C CA . MET B 1 142 ? 8.088 73.490 93.299 1.00 43.92 1106 MET B CA 1
ATOM 3407 C C . MET B 1 142 ? 6.817 73.795 94.079 1.00 45.43 1106 MET B C 1
ATOM 3408 O O . MET B 1 142 ? 6.271 74.896 94.002 1.00 44.36 1106 MET B O 1
ATOM 3413 N N . GLN B 1 143 ? 6.362 72.803 94.837 1.00 47.10 1107 GLN B N 1
ATOM 3414 C CA . GLN B 1 143 ? 5.146 72.910 95.632 1.00 48.94 1107 GLN B CA 1
ATOM 3415 C C . GLN B 1 143 ? 5.351 73.568 96.995 1.00 49.53 1107 GLN B C 1
ATOM 3416 O O . GLN B 1 143 ? 4.583 74.445 97.389 1.00 50.26 1107 GLN B O 1
ATOM 3422 N N . THR B 1 144 ? 6.388 73.143 97.710 1.00 50.39 1108 THR B N 1
ATOM 3423 C CA . THR B 1 144 ? 6.660 73.657 99.048 1.00 51.88 1108 THR B CA 1
ATOM 3424 C C . THR B 1 144 ? 7.606 74.851 99.161 1.00 52.75 1108 THR B C 1
ATOM 3425 O O . THR B 1 144 ? 7.437 75.694 100.044 1.00 54.11 1108 THR B O 1
ATOM 3429 N N . ALA B 1 145 ? 8.598 74.922 98.278 1.00 51.93 1109 ALA B N 1
ATOM 3430 C CA . ALA B 1 145 ? 9.584 76.003 98.305 1.00 50.75 1109 ALA B CA 1
ATOM 3431 C C . ALA B 1 145 ? 8.999 77.414 98.346 1.00 49.71 1109 ALA B C 1
ATOM 3432 O O . ALA B 1 145 ? 8.003 77.710 97.684 1.00 48.21 1109 ALA B O 1
ATOM 3434 N N . ALA B 1 146 ? 9.633 78.283 99.128 1.00 48.72 1110 ALA B N 1
ATOM 3435 C CA . ALA B 1 146 ? 9.191 79.667 99.250 1.00 49.20 1110 ALA B CA 1
ATOM 3436 C C . ALA B 1 146 ? 9.542 80.405 97.961 1.00 49.39 1110 ALA B C 1
ATOM 3437 O O . ALA B 1 146 ? 8.724 81.141 97.401 1.00 49.34 1110 ALA B O 1
ATOM 3439 N N . ASN B 1 147 ? 10.768 80.196 97.495 1.00 48.60 1111 ASN B N 1
ATOM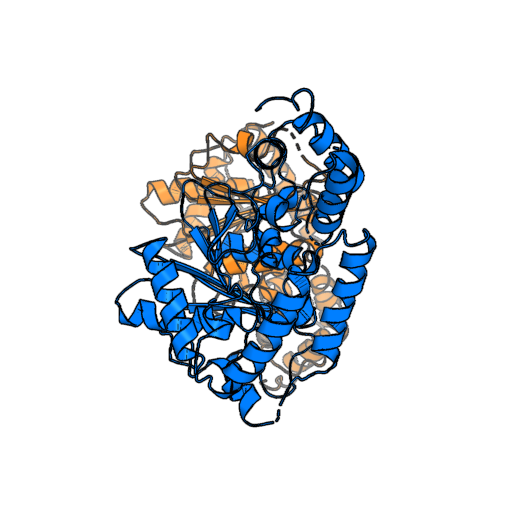 3440 C CA . ASN B 1 147 ? 11.244 80.822 96.269 1.00 47.57 1111 ASN B CA 1
ATOM 3441 C C . ASN B 1 147 ? 12.128 79.854 95.492 1.00 47.24 1111 ASN B C 1
ATOM 3442 O O . ASN B 1 147 ? 12.524 78.806 96.014 1.00 45.61 1111 ASN B O 1
ATOM 3447 N N . LEU B 1 148 ? 12.439 80.213 94.248 1.00 46.09 1112 LEU B N 1
ATOM 3448 C CA . LEU B 1 148 ? 13.264 79.370 93.393 1.00 44.51 1112 LEU B CA 1
ATOM 3449 C C . LEU B 1 148 ? 14.572 78.987 94.079 1.00 43.85 1112 LEU B C 1
ATOM 3450 O O . LEU B 1 148 ? 15.095 77.894 93.867 1.00 43.28 1112 LEU B O 1
ATOM 3455 N N . ASP B 1 149 ? 15.100 79.885 94.906 1.00 43.95 1113 ASP B N 1
ATOM 3456 C CA . ASP B 1 149 ? 16.346 79.609 95.613 1.00 44.76 1113 ASP B CA 1
ATOM 3457 C C . ASP B 1 149 ? 16.157 78.404 96.524 1.00 44.64 1113 ASP B C 1
ATOM 3458 O O . ASP B 1 149 ? 17.078 77.608 96.722 1.00 43.61 1113 ASP B O 1
ATOM 3463 N N . GLU B 1 150 ? 14.952 78.278 97.073 1.00 44.74 1114 GLU B N 1
ATOM 3464 C CA . GLU B 1 150 ? 14.621 77.172 97.961 1.00 44.76 1114 GLU B CA 1
ATOM 3465 C C . GLU B 1 150 ? 14.598 75.873 97.170 1.00 44.68 1114 GLU B C 1
ATOM 3466 O O . GLU B 1 150 ? 15.030 74.828 97.661 1.00 45.54 1114 GLU B O 1
ATOM 3468 N N . VAL B 1 151 ? 14.090 75.944 95.944 1.00 43.09 1115 VAL B N 1
ATOM 3469 C CA . VAL B 1 151 ? 14.020 74.770 95.085 1.00 41.77 1115 VAL B CA 1
ATOM 3470 C C . VAL B 1 151 ? 15.429 74.283 94.768 1.00 40.83 1115 VAL B C 1
ATOM 3471 O O . VAL B 1 151 ? 15.698 73.080 94.785 1.00 40.03 1115 VAL B O 1
ATOM 3475 N N . CYS B 1 152 ? 16.329 75.219 94.479 1.00 39.59 1116 CYS B N 1
ATOM 3476 C CA . CYS B 1 152 ? 17.709 74.860 94.180 1.00 39.57 1116 CYS B CA 1
ATOM 3477 C C . CYS B 1 152 ? 18.308 74.145 95.378 1.00 38.49 1116 CYS B C 1
ATOM 3478 O O . CYS B 1 152 ? 18.980 73.126 95.232 1.00 37.77 1116 CYS B O 1
ATOM 3481 N N . GLU B 1 153 ? 18.067 74.686 96.567 1.00 37.61 1117 GLU B N 1
ATOM 3482 C CA . GLU B 1 153 ? 18.585 74.076 97.784 1.00 36.60 1117 GLU B CA 1
ATOM 3483 C C . GLU B 1 153 ? 18.026 72.671 97.951 1.00 34.34 1117 GLU B C 1
ATOM 3484 O O . GLU B 1 153 ? 18.741 71.755 98.346 1.00 35.21 1117 GLU B O 1
ATOM 3490 N N . ALA B 1 154 ? 16.744 72.508 97.643 1.00 32.71 1118 ALA B N 1
ATOM 3491 C CA . ALA B 1 154 ? 16.090 71.210 97.752 1.00 33.86 1118 ALA B CA 1
ATOM 3492 C C . ALA B 1 154 ? 16.732 70.221 96.786 1.00 32.59 1118 ALA B C 1
ATOM 3493 O O . ALA B 1 154 ? 17.047 69.092 97.154 1.00 32.21 1118 ALA B O 1
ATOM 3495 N N . HIS B 1 155 ? 16.930 70.650 95.545 1.00 31.58 1119 HIS B N 1
ATOM 3496 C CA . HIS B 1 155 ? 17.528 69.771 94.552 1.00 31.59 1119 HIS B CA 1
ATOM 3497 C C . HIS B 1 155 ? 19.000 69.492 94.821 1.00 31.52 1119 HIS B C 1
ATOM 3498 O O . HIS B 1 155 ? 19.507 68.429 94.460 1.00 31.70 1119 HIS B O 1
ATOM 3505 N N . LEU B 1 156 ? 19.693 70.433 95.457 1.00 32.09 1120 LEU B N 1
ATOM 3506 C CA . LEU B 1 156 ? 21.105 70.230 95.760 1.00 34.16 1120 LEU B CA 1
ATOM 3507 C C . LEU B 1 156 ? 21.261 69.101 96.777 1.00 35.14 1120 LEU B C 1
ATOM 3508 O O . LEU B 1 156 ? 22.148 68.255 96.654 1.00 35.33 1120 LEU B O 1
ATOM 3513 N N . ALA B 1 157 ? 20.397 69.100 97.785 1.00 37.81 1121 ALA B N 1
ATOM 3514 C CA . ALA B 1 157 ? 20.423 68.072 98.819 1.00 37.68 1121 ALA B CA 1
ATOM 3515 C C . ALA B 1 157 ? 20.184 66.720 98.153 1.00 38.44 1121 ALA B C 1
ATOM 3516 O O . ALA B 1 157 ? 20.959 65.781 98.337 1.00 38.84 1121 ALA B O 1
ATOM 3518 N N . THR B 1 158 ? 19.108 66.632 97.374 1.00 38.79 1122 THR B N 1
ATOM 3519 C CA . THR B 1 158 ? 18.775 65.406 96.653 1.00 38.56 1122 THR B CA 1
ATOM 3520 C C . THR B 1 158 ? 19.977 64.946 95.842 1.00 37.96 1122 THR B C 1
ATOM 3521 O O . THR B 1 158 ? 20.348 63.773 95.869 1.00 37.43 1122 THR B O 1
ATOM 3525 N N . LEU B 1 159 ? 20.576 65.882 95.113 1.00 37.69 1123 LEU B N 1
ATOM 3526 C CA . LEU B 1 159 ? 21.741 65.583 94.294 1.00 38.01 1123 LEU B CA 1
ATOM 3527 C C . LEU B 1 159 ? 22.837 64.992 95.170 1.00 39.30 1123 LEU B C 1
ATOM 3528 O O . LEU B 1 159 ? 23.443 63.976 94.829 1.00 38.64 1123 LEU B O 1
ATOM 3533 N N . LEU B 1 160 ? 23.081 65.638 96.306 1.00 40.38 1124 LEU B N 1
ATOM 3534 C CA . LEU B 1 160 ? 24.104 65.188 97.239 1.00 41.82 1124 LEU B CA 1
ATOM 3535 C C . LEU B 1 160 ? 23.757 63.828 97.837 1.00 42.16 1124 LEU B C 1
ATOM 3536 O O . LEU B 1 160 ? 24.646 63.079 98.237 1.00 42.55 1124 LEU B O 1
ATOM 3541 N N . GLU B 1 161 ? 22.464 63.516 97.890 1.00 42.83 1125 GLU B N 1
ATOM 3542 C CA . GLU B 1 161 ? 22.004 62.234 98.413 1.00 44.89 1125 GLU B CA 1
ATOM 3543 C C . GLU B 1 161 ? 22.485 61.158 97.445 1.00 45.24 1125 GLU B C 1
ATOM 3544 O O . GLU B 1 161 ? 22.957 60.101 97.855 1.00 45.40 1125 GLU B O 1
ATOM 3550 N N . GLN B 1 162 ? 22.364 61.447 96.152 1.00 44.40 1126 GLN B N 1
ATOM 3551 C CA . GLN B 1 162 ? 22.765 60.515 95.103 1.00 43.61 1126 GLN B CA 1
ATOM 3552 C C . GLN B 1 162 ? 24.276 60.492 94.895 1.00 43.26 1126 GLN B C 1
ATOM 3553 O O . GLN B 1 162 ? 24.889 59.425 94.828 1.00 43.49 1126 GLN B O 1
ATOM 3559 N N . GLN B 1 163 ? 24.869 61.675 94.783 1.00 42.46 1127 GLN B N 1
ATOM 3560 C CA . GLN B 1 163 ? 26.306 61.797 94.567 1.00 42.81 1127 GLN B CA 1
ATOM 3561 C C . GLN B 1 163 ? 26.898 62.889 95.460 1.00 43.38 1127 GLN B C 1
ATOM 3562 O O . GLN B 1 163 ? 26.791 64.080 95.168 1.00 42.54 1127 GLN B O 1
ATOM 3568 N N . PRO B 1 164 ? 27.535 62.489 96.568 1.00 45.07 1128 PRO B N 1
ATOM 3569 C CA . PRO B 1 164 ? 28.144 63.436 97.508 1.00 45.25 1128 PRO B CA 1
ATOM 3570 C C . PRO B 1 164 ? 29.473 64.016 97.027 1.00 45.13 1128 PRO B C 1
ATOM 3571 O O . PRO B 1 164 ? 29.863 65.114 97.425 1.00 45.32 1128 PRO B O 1
ATOM 3575 N N . HIS B 1 165 ? 30.160 63.271 96.169 1.00 45.45 1129 HIS B N 1
ATOM 3576 C CA . HIS B 1 165 ? 31.456 63.688 95.647 1.00 46.39 1129 HIS B CA 1
ATOM 3577 C C . HIS B 1 165 ? 31.404 64.017 94.151 1.00 44.35 1129 HIS B C 1
ATOM 3578 O O . HIS B 1 165 ? 30.661 63.394 93.398 1.00 43.53 1129 HIS B O 1
ATOM 3585 N N . GLY B 1 166 ? 32.198 64.998 93.732 1.00 42.38 1130 GLY B N 1
ATOM 3586 C CA . GLY B 1 166 ? 32.234 65.382 92.330 1.00 41.00 1130 GLY B CA 1
ATOM 3587 C C . GLY B 1 166 ? 33.315 64.627 91.572 1.00 39.40 1130 GLY B C 1
ATOM 3588 O O . GLY B 1 166 ? 33.946 63.736 92.140 1.00 39.89 1130 GLY B O 1
ATOM 3589 N N . PRO B 1 167 ? 33.576 64.968 90.298 1.00 37.05 1131 PRO B N 1
ATOM 3590 C CA . PRO B 1 167 ? 32.933 66.020 89.502 1.00 35.14 1131 PRO B CA 1
ATOM 3591 C C . PRO B 1 167 ? 31.470 65.745 89.186 1.00 33.01 1131 PRO B C 1
ATOM 3592 O O . PRO B 1 167 ? 31.026 64.596 89.182 1.00 32.23 1131 PRO B O 1
ATOM 3596 N N . TYR B 1 168 ? 30.724 66.812 88.920 1.00 30.05 1132 TYR B N 1
ATOM 3597 C CA . TYR B 1 168 ? 29.312 66.688 88.601 1.00 28.84 1132 TYR B CA 1
ATOM 3598 C C . TYR B 1 168 ? 29.011 67.056 87.156 1.00 26.53 1132 TYR B C 1
ATOM 3599 O O . TYR B 1 168 ? 29.630 67.960 86.592 1.00 27.17 1132 TYR B O 1
ATOM 3608 N N . TYR B 1 169 ? 28.047 66.349 86.573 1.00 25.82 1133 TYR B N 1
ATOM 3609 C CA . TYR B 1 169 ? 27.618 66.598 85.198 1.00 23.14 1133 TYR B CA 1
ATOM 3610 C C . TYR B 1 169 ? 26.129 66.894 85.293 1.00 20.01 1133 TYR B C 1
ATOM 3611 O O . TYR B 1 169 ? 25.343 66.022 85.649 1.00 22.00 1133 TYR B O 1
ATOM 3620 N N . LEU B 1 170 ? 25.748 68.126 84.974 1.00 20.02 1134 LEU B N 1
ATOM 3621 C CA . LEU B 1 170 ? 24.355 68.547 85.063 1.00 19.82 1134 LEU B CA 1
ATOM 3622 C C . LEU B 1 170 ? 23.794 69.037 83.729 1.00 20.81 1134 LEU B C 1
ATOM 3623 O O . LEU B 1 170 ? 24.508 69.638 82.929 1.00 22.29 1134 LEU B O 1
ATOM 3628 N N . LEU B 1 171 ? 22.507 68.794 83.510 1.00 19.43 1135 LEU B N 1
ATOM 3629 C CA . LEU B 1 171 ? 21.819 69.215 82.285 1.00 20.17 1135 LEU B CA 1
ATOM 3630 C C . LEU B 1 171 ? 20.407 69.641 82.662 1.00 20.23 1135 LEU B C 1
ATOM 3631 O O . LEU B 1 171 ? 19.720 68.927 83.390 1.00 22.19 1135 LEU B O 1
ATOM 3636 N N . GLY B 1 172 ? 19.981 70.803 82.174 1.00 22.16 1136 GLY B N 1
ATOM 3637 C CA . GLY B 1 172 ? 18.647 71.293 82.481 1.00 21.86 1136 GLY B CA 1
ATOM 3638 C C . GLY B 1 172 ? 17.898 71.837 81.270 1.00 23.10 1136 GLY B C 1
ATOM 3639 O O . GLY B 1 172 ? 18.497 72.422 80.365 1.00 21.71 1136 GLY B O 1
ATOM 3640 N N . TYR B 1 173 ? 16.583 71.641 81.257 1.00 21.38 1137 TYR B N 1
ATOM 3641 C CA . TYR B 1 173 ? 15.730 72.109 80.170 1.00 23.14 1137 TYR B CA 1
ATOM 3642 C C . TYR B 1 173 ? 14.870 73.270 80.663 1.00 24.83 1137 TYR B C 1
ATOM 3643 O O . TYR B 1 173 ? 14.101 73.121 81.608 1.00 24.04 1137 TYR B O 1
ATOM 3652 N N . SER B 1 174 ? 15.028 74.427 80.020 1.00 27.11 1138 SER B N 1
ATOM 3653 C CA . SER B 1 174 ? 14.301 75.654 80.367 1.00 28.90 1138 SER B CA 1
ATOM 3654 C C . SER B 1 174 ? 14.378 75.865 81.884 1.00 27.02 1138 SER B C 1
ATOM 3655 O O . SER B 1 174 ? 15.471 75.967 82.431 1.00 29.78 1138 SER B O 1
ATOM 3658 N N . LEU B 1 175 ? 13.237 75.940 82.566 1.00 26.69 1139 LEU B N 1
ATOM 3659 C CA . LEU B 1 175 ? 13.251 76.112 84.024 1.00 25.70 1139 LEU B CA 1
ATOM 3660 C C . LEU B 1 175 ? 14.311 75.216 84.667 1.00 25.94 1139 LEU B C 1
ATOM 3661 O O . LEU B 1 175 ? 14.985 75.611 85.620 1.00 25.94 1139 LEU B O 1
ATOM 3666 N N . GLY B 1 176 ? 14.455 74.006 84.134 1.00 24.54 1140 GLY B N 1
ATOM 3667 C CA . GLY B 1 176 ? 15.438 73.076 84.662 1.00 23.27 1140 GLY B CA 1
ATOM 3668 C C . GLY B 1 176 ? 16.848 73.593 84.468 1.00 22.75 1140 GLY B C 1
ATOM 3669 O O . GLY B 1 176 ? 17.748 73.248 85.230 1.00 23.74 1140 GLY B O 1
ATOM 3670 N N . GLY B 1 177 ? 17.046 74.406 83.431 1.00 22.09 1141 GLY B N 1
ATOM 3671 C CA . GLY B 1 177 ? 18.355 74.977 83.177 1.00 23.05 1141 GLY B CA 1
ATOM 3672 C C . GLY B 1 177 ? 18.676 76.019 84.233 1.00 23.66 1141 GLY B C 1
ATOM 3673 O O . GLY B 1 177 ? 19.814 76.123 84.697 1.00 21.76 1141 GLY B O 1
ATOM 3674 N N . THR B 1 178 ? 17.668 76.803 84.607 1.00 22.44 1142 THR B N 1
ATOM 3675 C CA . THR B 1 178 ? 17.841 77.828 85.636 1.00 24.32 1142 THR B CA 1
ATOM 3676 C C . THR B 1 178 ? 18.256 77.129 86.929 1.00 24.42 1142 THR B C 1
ATOM 3677 O O . THR B 1 178 ? 19.180 77.562 87.625 1.00 24.75 1142 THR B O 1
ATOM 3681 N N . LEU B 1 179 ? 17.573 76.030 87.235 1.00 23.91 1143 LEU B N 1
ATOM 3682 C CA . LEU B 1 179 ? 17.862 75.262 88.439 1.00 23.33 1143 LEU B CA 1
ATOM 3683 C C . LEU B 1 179 ? 19.253 74.646 88.398 1.00 23.46 1143 LEU B C 1
ATOM 3684 O O . LEU B 1 179 ? 20.005 74.724 89.369 1.00 22.16 1143 LEU B O 1
ATOM 3689 N N . ALA B 1 180 ? 19.600 74.034 87.270 1.00 22.86 1144 ALA B N 1
ATOM 3690 C CA . ALA B 1 180 ? 20.911 73.415 87.126 1.00 22.70 1144 ALA B CA 1
ATOM 3691 C C . ALA B 1 180 ? 22.019 74.467 87.270 1.00 22.93 1144 ALA B C 1
ATOM 3692 O O . ALA B 1 180 ? 23.069 74.203 87.863 1.00 22.19 1144 ALA B O 1
ATOM 3694 N N . GLN B 1 181 ? 21.778 75.657 86.728 1.00 22.96 1145 GLN B N 1
ATOM 3695 C CA . GLN B 1 181 ? 22.753 76.741 86.805 1.00 23.42 1145 GLN B CA 1
ATOM 3696 C C . GLN B 1 181 ? 22.915 77.204 88.258 1.00 24.08 1145 GLN B C 1
ATOM 3697 O O . GLN B 1 181 ? 24.027 77.485 88.703 1.00 25.27 1145 GLN B O 1
ATOM 3703 N N . GLY B 1 182 ? 21.807 77.273 88.993 1.00 25.15 1146 GLY B N 1
ATOM 3704 C CA . GLY B 1 182 ? 21.860 77.686 90.389 1.00 25.46 1146 GLY B CA 1
ATOM 3705 C C . GLY B 1 182 ? 22.563 76.663 91.269 1.00 28.01 1146 GLY B C 1
ATOM 3706 O O . GLY B 1 182 ? 23.318 77.009 92.189 1.00 26.89 1146 GLY B O 1
ATOM 3707 N N . ILE B 1 183 ? 22.306 75.389 90.988 1.00 26.98 1147 ILE B N 1
ATOM 3708 C CA . ILE B 1 183 ? 22.918 74.297 91.731 1.00 25.23 1147 ILE B CA 1
ATOM 3709 C C . ILE B 1 183 ? 24.409 74.260 91.412 1.00 26.87 1147 ILE B C 1
ATOM 3710 O O . ILE B 1 183 ? 25.236 74.043 92.295 1.00 28.75 1147 ILE B O 1
ATOM 3715 N N . ALA B 1 184 ? 24.751 74.489 90.147 1.00 25.76 1148 ALA B N 1
ATOM 3716 C CA . ALA B 1 184 ? 26.145 74.492 89.723 1.00 26.45 1148 ALA B CA 1
ATOM 3717 C C . ALA B 1 184 ? 26.931 75.560 90.482 1.00 27.69 1148 ALA B C 1
ATOM 3718 O O . ALA B 1 184 ? 28.047 75.313 90.945 1.00 25.04 1148 ALA B O 1
ATOM 3720 N N . ALA B 1 185 ? 26.348 76.750 90.593 1.00 28.73 1149 ALA B N 1
ATOM 3721 C CA . ALA B 1 185 ? 26.986 77.853 91.305 1.00 30.27 1149 ALA B CA 1
ATOM 3722 C C . ALA B 1 185 ? 27.224 77.466 92.766 1.00 32.39 1149 ALA B C 1
ATOM 3723 O O . ALA B 1 185 ? 28.299 77.708 93.314 1.00 32.63 1149 ALA B O 1
ATOM 3725 N N . ARG B 1 186 ? 26.215 76.864 93.388 1.00 33.84 1150 ARG B N 1
ATOM 3726 C CA . ARG B 1 186 ? 26.310 76.439 94.782 1.00 35.93 1150 ARG B CA 1
ATOM 3727 C C . ARG B 1 186 ? 27.400 75.384 94.979 1.00 37.19 1150 ARG B C 1
ATOM 3728 O O . ARG B 1 186 ? 28.160 75.441 95.945 1.00 37.81 1150 ARG B O 1
ATOM 3736 N N . LEU B 1 187 ? 27.478 74.422 94.065 1.00 37.46 1151 LEU B N 1
ATOM 3737 C CA . LEU B 1 187 ? 28.492 73.377 94.158 1.00 37.65 1151 LEU B CA 1
ATOM 3738 C C . LEU B 1 187 ? 29.878 74.010 94.094 1.00 38.75 1151 LEU B C 1
ATOM 3739 O O . LEU B 1 187 ? 30.775 73.638 94.849 1.00 38.23 1151 LEU B O 1
ATOM 3744 N N . ARG B 1 188 ? 30.049 74.970 93.188 1.00 39.85 1152 ARG B N 1
ATOM 3745 C CA . ARG B 1 188 ? 31.325 75.660 93.045 1.00 41.77 1152 ARG B CA 1
ATOM 3746 C C . ARG B 1 188 ? 31.666 76.389 94.341 1.00 43.13 1152 ARG B C 1
ATOM 3747 O O . ARG B 1 188 ? 32.835 76.521 94.705 1.00 43.16 1152 ARG B O 1
ATOM 3755 N N . ALA B 1 189 ? 30.636 76.863 95.033 1.00 43.79 1153 ALA B N 1
ATOM 3756 C CA . ALA B 1 189 ? 30.825 77.565 96.296 1.00 45.48 1153 ALA B CA 1
ATOM 3757 C C . ALA B 1 189 ? 31.374 76.576 97.319 1.00 46.62 1153 ALA B C 1
ATOM 3758 O O . ALA B 1 189 ? 32.108 76.953 98.235 1.00 47.04 1153 ALA B O 1
ATOM 3760 N N . ARG B 1 190 ? 31.013 75.307 97.151 1.00 47.27 1154 ARG B N 1
ATOM 3761 C CA . ARG B 1 190 ? 31.464 74.248 98.044 1.00 47.75 1154 ARG B CA 1
ATOM 3762 C C . ARG B 1 190 ? 32.785 73.670 97.565 1.00 47.21 1154 ARG B C 1
ATOM 3763 O O . ARG B 1 190 ? 33.259 72.664 98.091 1.00 48.18 1154 ARG B O 1
ATOM 3771 N N . GLY B 1 191 ? 33.372 74.304 96.557 1.00 45.85 1155 GLY B N 1
ATOM 3772 C CA . GLY B 1 191 ? 34.641 73.835 96.036 1.00 46.02 1155 GLY B CA 1
ATOM 3773 C C . GLY B 1 191 ? 34.521 72.618 95.143 1.00 44.90 1155 GLY B C 1
ATOM 3774 O O . GLY B 1 191 ? 35.530 72.086 94.678 1.00 45.31 1155 GLY B O 1
ATOM 3775 N N . GLU B 1 192 ? 33.293 72.170 94.900 1.00 44.23 1156 GLU B N 1
ATOM 3776 C CA . GLU B 1 192 ? 33.074 71.011 94.042 1.00 42.23 1156 GLU B CA 1
ATOM 3777 C C . GLU B 1 192 ? 33.373 71.375 92.592 1.00 41.31 1156 GLU B C 1
ATOM 3778 O O . GLU B 1 192 ? 33.287 72.539 92.198 1.00 40.22 1156 GLU B O 1
ATOM 3784 N N . GLN B 1 193 ? 33.723 70.364 91.805 1.00 39.77 1157 GLN B N 1
ATOM 3785 C CA . GLN B 1 193 ? 34.041 70.547 90.398 1.00 37.97 1157 GLN B CA 1
ATOM 3786 C C . GLN B 1 193 ? 32.805 70.268 89.551 1.00 35.31 1157 GLN B C 1
ATOM 3787 O O . GLN B 1 193 ? 32.156 69.235 89.717 1.00 33.68 1157 GLN B O 1
ATOM 3793 N N . VAL B 1 194 ? 32.463 71.203 88.669 1.00 32.62 1158 VAL B N 1
ATOM 3794 C CA . VAL B 1 194 ? 31.317 71.025 87.781 1.00 30.35 1158 VAL B CA 1
ATOM 3795 C C . VAL B 1 194 ? 31.895 70.743 86.397 1.00 29.98 1158 VAL B C 1
ATOM 3796 O O . VAL B 1 194 ? 32.220 71.664 85.650 1.00 29.69 1158 VAL B O 1
ATOM 3800 N N . ALA B 1 195 ? 32.040 69.459 86.081 1.00 26.63 1159 ALA B N 1
ATOM 3801 C CA . ALA B 1 195 ? 32.607 69.020 84.812 1.00 26.36 1159 ALA B CA 1
ATOM 3802 C C . ALA B 1 195 ? 31.714 69.325 83.607 1.00 26.31 1159 ALA B C 1
ATOM 3803 O O . ALA B 1 195 ? 32.203 69.431 82.484 1.00 26.23 1159 ALA B O 1
ATOM 3805 N N . PHE B 1 196 ? 30.411 69.452 83.829 1.00 23.53 1160 PHE B N 1
ATOM 3806 C CA . PHE B 1 196 ? 29.509 69.771 82.728 1.00 23.12 1160 PHE B CA 1
ATOM 3807 C C . PHE B 1 196 ? 28.225 70.429 83.188 1.00 21.90 1160 PHE B C 1
ATOM 3808 O O . PHE B 1 196 ? 27.547 69.939 84.098 1.00 22.22 1160 PHE B O 1
ATOM 3816 N N . LEU B 1 197 ? 27.909 71.558 82.566 1.00 20.47 1161 LEU B N 1
ATOM 3817 C CA . LEU B 1 197 ? 26.663 72.260 82.838 1.00 20.27 1161 LEU B CA 1
ATOM 3818 C C . LEU B 1 197 ? 26.045 72.544 81.476 1.00 18.91 1161 LEU B C 1
ATOM 3819 O O . LEU B 1 197 ? 26.504 73.425 80.747 1.00 20.36 1161 LEU B O 1
ATOM 3824 N N . GLY B 1 198 ? 25.025 71.771 81.128 1.00 16.62 1162 GLY B N 1
ATOM 3825 C CA . GLY B 1 198 ? 24.364 71.962 79.850 1.00 17.91 1162 GLY B CA 1
ATOM 3826 C C . GLY B 1 198 ? 23.025 72.639 80.047 1.00 19.05 1162 GLY B C 1
ATOM 3827 O O . GLY B 1 198 ? 22.289 72.317 80.987 1.00 16.63 1162 GLY B O 1
ATOM 3828 N N . LEU B 1 199 ? 22.714 73.579 79.160 1.00 16.86 1163 LEU B N 1
ATOM 3829 C CA . LEU B 1 199 ? 21.465 74.323 79.225 1.00 18.09 1163 LEU B CA 1
ATOM 3830 C C . LEU B 1 199 ? 20.705 74.220 77.900 1.00 19.71 1163 LEU B C 1
ATOM 3831 O O . LEU B 1 199 ? 21.246 74.545 76.840 1.00 19.67 1163 LEU B O 1
ATOM 3836 N N . LEU B 1 200 ? 19.457 73.766 77.967 1.00 19.69 1164 LEU B N 1
ATOM 3837 C CA . LEU B 1 200 ? 18.622 73.646 76.779 1.00 20.07 1164 LEU B CA 1
ATOM 3838 C C . LEU B 1 200 ? 17.687 74.852 76.735 1.00 22.53 1164 LEU B C 1
ATOM 3839 O O . LEU B 1 200 ? 16.726 74.944 77.513 1.00 22.96 1164 LEU B O 1
ATOM 3844 N N . ASP B 1 201 ? 17.998 75.776 75.829 1.00 23.40 1165 ASP B N 1
ATOM 3845 C CA . ASP B 1 201 ? 17.249 77.020 75.628 1.00 26.83 1165 ASP B CA 1
ATOM 3846 C C . ASP B 1 201 ? 16.799 77.659 76.945 1.00 26.43 1165 ASP B C 1
ATOM 3847 O O . ASP B 1 201 ? 15.608 77.889 77.174 1.00 27.07 1165 ASP B O 1
ATOM 3852 N N . THR B 1 202 ? 17.782 77.943 77.798 1.00 24.80 1166 THR B N 1
ATOM 3853 C CA . THR B 1 202 ? 17.566 78.552 79.104 1.00 22.49 1166 THR B CA 1
ATOM 3854 C C . THR B 1 202 ? 18.073 79.992 79.071 1.00 22.33 1166 THR B C 1
ATOM 3855 O O . THR B 1 202 ? 19.125 80.268 78.503 1.00 22.60 1166 THR B O 1
ATOM 3859 N N . TRP B 1 203 ? 17.323 80.902 79.679 1.00 22.13 1167 TRP B N 1
ATOM 3860 C CA . TRP B 1 203 ? 17.718 82.305 79.727 1.00 23.87 1167 TRP B CA 1
ATOM 3861 C C . TRP B 1 203 ? 17.693 82.807 81.167 1.00 25.07 1167 TRP B C 1
ATOM 3862 O O . TRP B 1 203 ? 16.977 82.262 82.008 1.00 23.00 1167 TRP B O 1
ATOM 3873 N N . PRO B 1 204 ? 18.494 83.839 81.481 1.00 25.76 1168 PRO B N 1
ATOM 3874 C CA . PRO B 1 204 ? 18.496 84.360 82.851 1.00 28.14 1168 PRO B CA 1
ATOM 3875 C C . PRO B 1 204 ? 17.116 84.937 83.148 1.00 30.55 1168 PRO B C 1
ATOM 3876 O O . PRO B 1 204 ? 16.510 85.579 82.287 1.00 29.55 1168 PRO B O 1
ATOM 3880 N N . PRO B 1 205 ? 16.595 84.712 84.363 1.00 33.86 1169 PRO B N 1
ATOM 3881 C CA . PRO B 1 205 ? 15.273 85.240 84.718 1.00 36.34 1169 PRO B CA 1
ATOM 3882 C C . PRO B 1 205 ? 15.161 86.749 84.463 1.00 39.29 1169 PRO B C 1
ATOM 3883 O O . PRO B 1 205 ? 14.108 87.244 84.058 1.00 40.79 1169 PRO B O 1
ATOM 3887 N N . GLU B 1 206 ? 16.262 87.462 84.689 1.00 41.24 1170 GLU B N 1
ATOM 3888 C CA . GLU B 1 206 ? 16.315 88.912 84.514 1.00 44.31 1170 GLU B CA 1
ATOM 3889 C C . GLU B 1 206 ? 15.898 89.426 83.142 1.00 47.52 1170 GLU B C 1
ATOM 3890 O O . GLU B 1 206 ? 15.652 90.622 82.985 1.00 49.68 1170 GLU B O 1
ATOM 3896 N N . THR B 1 207 ? 15.838 88.545 82.147 1.00 49.94 1171 THR B N 1
ATOM 3897 C CA . THR B 1 207 ? 15.416 88.956 80.810 1.00 53.69 1171 THR B CA 1
ATOM 3898 C C . THR B 1 207 ? 13.896 88.790 80.738 1.00 56.00 1171 THR B C 1
ATOM 3899 O O . THR B 1 207 ? 13.362 88.293 79.748 1.00 56.44 1171 THR B O 1
ATOM 3903 N N . GLN B 1 208 ? 13.221 89.216 81.807 1.00 59.44 1172 GLN B N 1
ATOM 3904 C CA . GLN B 1 208 ? 11.763 89.134 81.957 1.00 61.35 1172 GLN B CA 1
ATOM 3905 C C . GLN B 1 208 ? 11.367 87.797 82.577 1.00 62.23 1172 GLN B C 1
ATOM 3906 O O . GLN B 1 208 ? 10.742 87.750 83.637 1.00 62.66 1172 GLN B O 1
ATOM 3912 N N . THR B 1 243 ? -5.703 61.660 82.933 1.00 56.77 1207 THR B N 1
ATOM 3913 C CA . THR B 1 243 ? -4.839 61.035 83.927 1.00 55.89 1207 THR B CA 1
ATOM 3914 C C . THR B 1 243 ? -4.325 62.066 84.930 1.00 55.28 1207 THR B C 1
ATOM 3915 O O . THR B 1 243 ? -4.451 63.276 84.715 1.00 55.00 1207 THR B O 1
ATOM 3917 N N . GLU B 1 244 ? -3.752 61.579 86.026 1.00 53.99 1208 GLU B N 1
ATOM 3918 C CA . GLU B 1 244 ? -3.212 62.447 87.065 1.00 52.78 1208 GLU B CA 1
ATOM 3919 C C . GLU B 1 244 ? -1.914 63.092 86.586 1.00 52.56 1208 GLU B C 1
ATOM 3920 O O . GLU B 1 244 ? -1.391 64.011 87.219 1.00 52.34 1208 GLU B O 1
ATOM 3922 N N . LEU B 1 245 ? -1.398 62.602 85.465 1.00 50.93 1209 LEU B N 1
ATOM 3923 C CA . LEU B 1 245 ? -0.163 63.130 84.905 1.00 49.92 1209 LEU B CA 1
ATOM 3924 C C . LEU B 1 245 ? -0.328 64.592 84.509 1.00 50.50 1209 LEU B C 1
ATOM 3925 O O . LEU B 1 245 ? 0.396 65.464 84.994 1.00 50.19 1209 LEU B O 1
ATOM 3930 N N . PHE B 1 246 ? -1.292 64.854 83.634 1.00 50.77 1210 PHE B N 1
ATOM 3931 C CA . PHE B 1 246 ? -1.540 66.205 83.154 1.00 52.00 1210 PHE B CA 1
ATOM 3932 C C . PHE B 1 246 ? -2.037 67.153 84.240 1.00 52.20 1210 PHE B C 1
ATOM 3933 O O . PHE B 1 246 ? -1.874 68.371 84.138 1.00 52.24 1210 PHE B O 1
ATOM 3941 N N . THR B 1 247 ? -2.636 66.598 85.287 1.00 52.32 1211 THR B N 1
ATOM 3942 C CA . THR B 1 247 ? -3.118 67.421 86.387 1.00 52.06 1211 THR B CA 1
ATOM 3943 C C . THR B 1 247 ? -1.903 67.858 87.192 1.00 50.68 1211 THR B C 1
ATOM 3944 O O . THR B 1 247 ? -1.847 68.979 87.694 1.00 49.69 1211 THR B O 1
ATOM 3948 N N . THR B 1 248 ? -0.927 66.961 87.299 1.00 48.65 1212 THR B N 1
ATOM 3949 C CA . THR B 1 248 ? 0.304 67.240 88.027 1.00 47.53 1212 THR B CA 1
ATOM 3950 C C . THR B 1 248 ? 1.096 68.307 87.278 1.00 46.17 1212 THR B C 1
ATOM 3951 O O . THR B 1 248 ? 1.701 69.191 87.883 1.00 45.86 1212 THR B O 1
ATOM 3955 N N . ILE B 1 249 ? 1.082 68.211 85.953 1.00 44.65 1213 ILE B N 1
ATOM 3956 C CA . ILE B 1 249 ? 1.786 69.162 85.103 1.00 43.48 1213 ILE B CA 1
ATOM 3957 C C . ILE B 1 249 ? 1.133 70.538 85.189 1.00 43.40 1213 ILE B C 1
ATOM 3958 O O . ILE B 1 249 ? 1.816 71.549 85.362 1.00 43.28 1213 ILE B O 1
ATOM 3963 N N . GLU B 1 250 ? -0.191 70.570 85.067 1.00 43.31 1214 GLU B N 1
ATOM 3964 C CA . GLU B 1 250 ? -0.934 71.824 85.144 1.00 43.36 1214 GLU B CA 1
ATOM 3965 C C . GLU B 1 250 ? -0.600 72.534 86.453 1.00 42.74 1214 GLU B C 1
ATOM 3966 O O . GLU B 1 250 ? -0.449 73.756 86.494 1.00 42.93 1214 GLU B O 1
ATOM 3968 N N . GLY B 1 251 ? -0.473 71.753 87.519 1.00 42.43 1215 GLY B N 1
ATOM 3969 C CA . GLY B 1 251 ? -0.158 72.317 88.818 1.00 41.23 1215 GLY B CA 1
ATOM 3970 C C . GLY B 1 251 ? 1.251 72.866 88.933 1.00 41.33 1215 GLY B C 1
ATOM 3971 O O . GLY B 1 251 ? 1.444 73.984 89.414 1.00 39.87 1215 GLY B O 1
ATOM 3972 N N . ASN B 1 252 ? 2.239 72.089 88.499 1.00 39.68 1216 ASN B N 1
ATOM 3973 C CA . ASN B 1 252 ? 3.625 72.530 88.578 1.00 39.92 1216 ASN B CA 1
ATOM 3974 C C . ASN B 1 252 ? 3.897 73.782 87.757 1.00 39.31 1216 ASN B C 1
ATOM 3975 O O . ASN B 1 252 ? 4.731 74.601 88.138 1.00 39.15 1216 ASN B O 1
ATOM 3980 N N . TYR B 1 253 ? 3.206 73.933 86.632 1.00 39.49 1217 TYR B N 1
ATOM 3981 C CA . TYR B 1 253 ? 3.395 75.122 85.811 1.00 42.56 1217 TYR B CA 1
ATOM 3982 C C . TYR B 1 253 ? 3.114 76.334 86.688 1.00 42.84 1217 TYR B C 1
ATOM 3983 O O . TYR B 1 253 ? 3.918 77.263 86.760 1.00 42.44 1217 TYR B O 1
ATOM 3992 N N . ALA B 1 254 ? 1.963 76.307 87.356 1.00 43.11 1218 ALA B N 1
ATOM 3993 C CA . ALA B 1 254 ? 1.557 77.395 88.233 1.00 42.32 1218 ALA B CA 1
ATOM 3994 C C . ALA B 1 254 ? 2.718 77.815 89.116 1.00 42.87 1218 ALA B C 1
ATOM 3995 O O . ALA B 1 254 ? 3.104 78.984 89.131 1.00 44.07 1218 ALA B O 1
ATOM 3997 N N . ASP B 1 255 ? 3.274 76.857 89.851 1.00 41.85 1219 ASP B N 1
ATOM 3998 C CA . ASP B 1 255 ? 4.398 77.137 90.733 1.00 42.43 1219 ASP B CA 1
ATOM 3999 C C . ASP B 1 255 ? 5.616 77.643 89.959 1.00 42.25 1219 ASP B C 1
ATOM 4000 O O . ASP B 1 255 ? 6.416 78.416 90.487 1.00 41.27 1219 ASP B O 1
ATOM 4005 N N . ALA B 1 256 ? 5.751 77.209 88.709 1.00 42.51 1220 ALA B N 1
ATOM 4006 C CA . ALA B 1 256 ? 6.877 77.625 87.874 1.00 43.33 1220 ALA B CA 1
A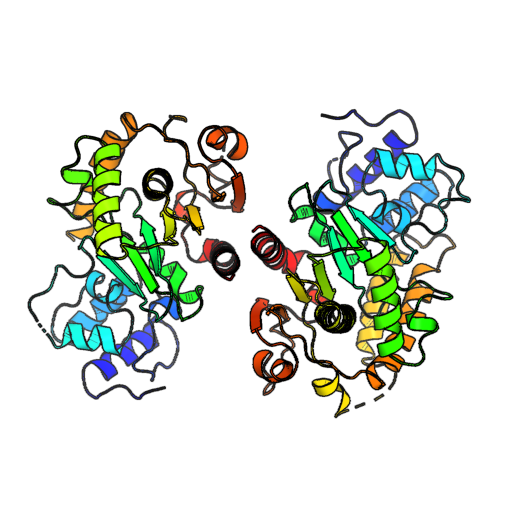TOM 4007 C C . ALA B 1 256 ? 6.814 79.130 87.630 1.00 43.49 1220 ALA B C 1
ATOM 4008 O O . ALA B 1 256 ? 7.811 79.834 87.783 1.00 43.55 1220 ALA B O 1
ATOM 4010 N N . VAL B 1 257 ? 5.634 79.612 87.252 1.00 44.60 1221 VAL B N 1
ATOM 4011 C CA . VAL B 1 257 ? 5.426 81.035 86.997 1.00 45.21 1221 VAL B CA 1
ATOM 4012 C C . VAL B 1 257 ? 5.573 81.858 88.274 1.00 46.15 1221 VAL B C 1
ATOM 4013 O O . VAL B 1 257 ? 6.209 82.911 88.268 1.00 46.86 1221 VAL B O 1
ATOM 4017 N N . ARG B 1 258 ? 4.992 81.379 89.371 1.00 46.05 1222 ARG B N 1
ATOM 4018 C CA . ARG B 1 258 ? 5.070 82.096 90.640 1.00 46.43 1222 ARG B CA 1
ATOM 4019 C C . ARG B 1 258 ? 6.505 82.123 91.167 1.00 46.42 1222 ARG B C 1
ATOM 4020 O O . ARG B 1 258 ? 6.908 83.064 91.853 1.00 46.21 1222 ARG B O 1
ATOM 4028 N N . LEU B 1 259 ? 7.273 81.086 90.847 1.00 45.31 1223 LEU B N 1
ATOM 4029 C CA . LEU B 1 259 ? 8.656 81.000 91.300 1.00 45.40 1223 LEU B CA 1
ATOM 4030 C C . LEU B 1 259 ? 9.605 81.824 90.432 1.00 45.22 1223 LEU B C 1
ATOM 4031 O O . LEU B 1 259 ? 10.604 82.353 90.923 1.00 45.58 1223 LEU B O 1
ATOM 4036 N N . LEU B 1 260 ? 9.285 81.941 89.148 1.00 45.68 1224 LEU B N 1
ATOM 4037 C CA . LEU B 1 260 ? 10.122 82.691 88.218 1.00 47.12 1224 LEU B CA 1
ATOM 4038 C C . LEU B 1 260 ? 9.964 84.204 88.339 1.00 48.03 1224 LEU B C 1
ATOM 4039 O O . LEU B 1 260 ? 10.935 84.949 88.202 1.00 47.45 1224 LEU B O 1
ATOM 4044 N N . THR B 1 261 ? 8.742 84.655 88.599 1.00 49.24 1225 THR B N 1
ATOM 4045 C CA . THR B 1 261 ? 8.480 86.083 88.731 1.00 49.82 1225 THR B CA 1
ATOM 4046 C C . THR B 1 261 ? 9.382 86.710 89.790 1.00 49.92 1225 THR B C 1
ATOM 4047 O O . THR B 1 261 ? 9.586 87.924 89.804 1.00 50.82 1225 THR B O 1
ATOM 4051 N N . THR B 1 262 ? 9.931 85.878 90.669 1.00 49.99 1226 THR B N 1
ATOM 4052 C CA . THR B 1 262 ? 10.807 86.361 91.732 1.00 49.41 1226 THR B CA 1
ATOM 4053 C C . THR B 1 262 ? 12.205 85.756 91.673 1.00 48.43 1226 THR B C 1
ATOM 4054 O O . THR B 1 262 ? 13.030 85.991 92.556 1.00 47.82 1226 THR B O 1
ATOM 4058 N N . ALA B 1 263 ? 12.472 84.983 90.627 1.00 46.97 1227 ALA B N 1
ATOM 4059 C CA . ALA B 1 263 ? 13.772 84.347 90.472 1.00 45.39 1227 ALA B CA 1
ATOM 4060 C C . ALA B 1 263 ? 14.866 85.338 90.092 1.00 44.96 1227 ALA B C 1
ATOM 4061 O O . ALA B 1 263 ? 14.618 86.336 89.416 1.00 44.26 1227 ALA B O 1
ATOM 4063 N N . HIS B 1 264 ? 16.080 85.055 90.544 1.00 44.59 1228 HIS B N 1
ATOM 4064 C CA . HIS B 1 264 ? 17.225 85.892 90.230 1.00 44.88 1228 HIS B CA 1
ATOM 4065 C C . HIS B 1 264 ? 18.381 84.955 89.919 1.00 42.84 1228 HIS B C 1
ATOM 4066 O O . HIS B 1 264 ? 18.456 83.852 90.460 1.00 43.02 1228 HIS B O 1
ATOM 4073 N N . SER B 1 265 ? 19.273 85.383 89.036 1.00 39.57 1229 SER B N 1
ATOM 4074 C CA . SER B 1 265 ? 20.407 84.557 88.664 1.00 36.71 1229 SER B CA 1
ATOM 4075 C C . SER B 1 265 ? 21.518 84.665 89.695 1.00 36.86 1229 SER B C 1
ATOM 4076 O O . SER B 1 265 ? 21.509 85.551 90.547 1.00 35.40 1229 SER B O 1
ATOM 4079 N N . VAL B 1 266 ? 22.474 83.750 89.599 1.00 35.63 1230 VAL B N 1
ATOM 4080 C CA . VAL B 1 266 ? 23.617 83.705 90.494 1.00 36.09 1230 VAL B CA 1
ATOM 4081 C C . VAL B 1 266 ? 24.835 83.389 89.635 1.00 34.47 1230 VAL B C 1
ATOM 4082 O O . VAL B 1 266 ? 24.768 82.542 88.748 1.00 34.87 1230 VAL B O 1
ATOM 4086 N N . PRO B 1 267 ? 25.960 84.075 89.871 1.00 33.93 1231 PRO B N 1
ATOM 4087 C CA . PRO B 1 267 ? 27.154 83.806 89.066 1.00 33.14 1231 PRO B CA 1
ATOM 4088 C C . PRO B 1 267 ? 27.753 82.410 89.232 1.00 32.20 1231 PRO B C 1
ATOM 4089 O O . PRO B 1 267 ? 27.854 81.881 90.337 1.00 30.39 1231 PRO B O 1
ATOM 4093 N N . PHE B 1 268 ? 28.142 81.828 88.104 1.00 30.91 1232 PHE B N 1
ATOM 4094 C CA . PHE B 1 268 ? 28.749 80.504 88.057 1.00 32.33 1232 PHE B CA 1
ATOM 4095 C C . PHE B 1 268 ? 30.122 80.676 87.418 1.00 33.72 1232 PHE B C 1
ATOM 4096 O O . PHE B 1 268 ? 30.224 81.003 86.236 1.00 32.18 1232 PHE B O 1
ATOM 4104 N N . ASP B 1 269 ? 31.179 80.465 88.198 1.00 36.13 1233 ASP B N 1
ATOM 4105 C CA . ASP B 1 269 ? 32.534 80.634 87.683 1.00 39.09 1233 ASP B CA 1
ATOM 4106 C C . ASP B 1 269 ? 33.044 79.404 86.943 1.00 39.22 1233 ASP B C 1
ATOM 4107 O O . ASP B 1 269 ? 34.202 79.016 87.093 1.00 42.04 1233 ASP B O 1
ATOM 4112 N N . GLY B 1 270 ? 32.184 78.797 86.135 1.00 37.79 1234 GLY B N 1
ATOM 4113 C CA . GLY B 1 270 ? 32.599 77.623 85.396 1.00 34.97 1234 GLY B CA 1
ATOM 4114 C C . GLY B 1 270 ? 32.274 77.725 83.919 1.00 34.42 1234 GLY B C 1
ATOM 4115 O O . GLY B 1 270 ? 31.941 78.803 83.417 1.00 32.92 1234 GLY B O 1
ATOM 4116 N N . LYS B 1 271 ? 32.377 76.595 83.226 1.00 30.97 1235 LYS B N 1
ATOM 4117 C CA . LYS B 1 271 ? 32.087 76.530 81.801 1.00 30.14 1235 LYS B CA 1
ATOM 4118 C C . LYS B 1 271 ? 30.711 75.914 81.606 1.00 28.38 1235 LYS B C 1
ATOM 4119 O O . LYS B 1 271 ? 30.332 74.976 82.307 1.00 28.07 1235 LYS B O 1
ATOM 4121 N N . ALA B 1 272 ? 29.953 76.457 80.663 1.00 26.82 1236 ALA B N 1
ATOM 4122 C CA . ALA B 1 272 ? 28.623 75.935 80.384 1.00 24.98 1236 ALA B CA 1
ATOM 4123 C C . ALA B 1 272 ? 28.415 75.846 78.881 1.00 23.75 1236 ALA B C 1
ATOM 4124 O O . ALA B 1 272 ? 29.081 76.538 78.109 1.00 21.99 1236 ALA B O 1
ATOM 4126 N N . THR B 1 273 ? 27.491 74.981 78.484 1.00 22.20 1237 THR B N 1
ATOM 4127 C CA . THR B 1 273 ? 27.151 74.788 77.088 1.00 22.47 1237 THR B CA 1
ATOM 4128 C C . THR B 1 273 ? 25.668 75.090 76.947 1.00 21.35 1237 THR B C 1
ATOM 4129 O O . THR B 1 273 ? 24.831 74.469 77.608 1.00 21.13 1237 THR B O 1
ATOM 4133 N N . LEU B 1 274 ? 25.348 76.058 76.098 1.00 18.96 1238 LEU B N 1
ATOM 4134 C CA . LEU B 1 274 ? 23.963 76.439 75.869 1.00 20.38 1238 LEU B CA 1
ATOM 4135 C C . LEU B 1 274 ? 23.505 76.072 74.467 1.00 19.37 1238 LEU B C 1
ATOM 4136 O O . LEU B 1 274 ? 24.193 76.360 73.479 1.00 19.40 1238 LEU B O 1
ATOM 4141 N N . PHE B 1 275 ? 22.341 75.443 74.387 1.00 16.57 1239 PHE B N 1
ATOM 4142 C CA . PHE B 1 275 ? 21.748 75.080 73.106 1.00 17.62 1239 PHE B CA 1
ATOM 4143 C C . PHE B 1 275 ? 20.575 76.037 72.924 1.00 19.52 1239 PHE B C 1
ATOM 4144 O O . PHE B 1 275 ? 19.607 75.997 73.687 1.00 20.42 1239 PHE B O 1
ATOM 4152 N N . VAL B 1 276 ? 20.678 76.897 71.915 1.00 19.67 1240 VAL B N 1
ATOM 4153 C CA . VAL B 1 276 ? 19.662 77.909 71.637 1.00 22.39 1240 VAL B CA 1
ATOM 4154 C C . VAL B 1 276 ? 18.677 77.571 70.523 1.00 24.04 1240 VAL B C 1
ATOM 4155 O O . VAL B 1 276 ? 19.059 77.062 69.470 1.00 25.12 1240 VAL B O 1
ATOM 4159 N N . ALA B 1 277 ? 17.403 77.858 70.770 1.00 26.44 1241 ALA B N 1
ATOM 4160 C CA . ALA B 1 277 ? 16.351 77.624 69.786 1.00 29.97 1241 ALA B CA 1
ATOM 4161 C C . ALA B 1 277 ? 16.201 78.937 69.004 1.00 32.49 1241 ALA B C 1
ATOM 4162 O O . ALA B 1 277 ? 15.505 79.854 69.443 1.00 33.48 1241 ALA B O 1
ATOM 4164 N N . GLU B 1 278 ? 16.862 79.017 67.852 1.00 34.89 1242 GLU B N 1
ATOM 4165 C CA . GLU B 1 278 ? 16.844 80.219 67.019 1.00 39.25 1242 GLU B CA 1
ATOM 4166 C C . GLU B 1 278 ? 15.480 80.729 66.555 1.00 40.26 1242 GLU B C 1
ATOM 4167 O O . GLU B 1 278 ? 15.251 81.936 66.526 1.00 40.66 1242 GLU B O 1
ATOM 4173 N N . ARG B 1 279 ? 14.585 79.823 66.175 1.00 41.32 1243 ARG B N 1
ATOM 4174 C CA . ARG B 1 279 ? 13.272 80.225 65.678 1.00 43.44 1243 ARG B CA 1
ATOM 4175 C C . ARG B 1 279 ? 12.439 81.044 66.652 1.00 45.04 1243 ARG B C 1
ATOM 4176 O O . ARG B 1 279 ? 11.741 81.970 66.244 1.00 46.12 1243 ARG B O 1
ATOM 4184 N N . THR B 1 280 ? 12.501 80.703 67.934 1.00 46.17 1244 THR B N 1
ATOM 4185 C CA . THR B 1 280 ? 11.754 81.448 68.937 1.00 47.16 1244 THR B CA 1
ATOM 4186 C C . THR B 1 280 ? 12.678 82.488 69.562 1.00 47.87 1244 THR B C 1
ATOM 4187 O O . THR B 1 280 ? 12.363 83.089 70.587 1.00 47.29 1244 THR B O 1
ATOM 4191 N N . LEU B 1 281 ? 13.824 82.691 68.920 1.00 49.35 1245 LEU B N 1
ATOM 4192 C CA . LEU B 1 281 ? 14.813 83.660 69.376 1.00 50.92 1245 LEU B CA 1
ATOM 4193 C C . LEU B 1 281 ? 14.621 84.984 68.640 1.00 51.69 1245 LEU B C 1
ATOM 4194 O O . LEU B 1 281 ? 14.120 85.953 69.209 1.00 52.18 1245 LEU B O 1
ATOM 4199 N N . MET B 1 285 ? 17.355 89.933 71.870 1.00 49.78 1249 MET B N 1
ATOM 4200 C CA . MET B 1 285 ? 18.744 90.116 72.278 1.00 49.88 1249 MET B CA 1
ATOM 4201 C C . MET B 1 285 ? 19.547 88.867 71.940 1.00 46.72 1249 MET B C 1
ATOM 4202 O O . MET B 1 285 ? 19.012 87.911 71.379 1.00 47.68 1249 MET B O 1
ATOM 4207 N N . SER B 1 286 ? 20.830 88.879 72.283 1.00 43.02 1250 SER B N 1
ATOM 4208 C CA . SER B 1 286 ? 21.698 87.745 72.006 1.00 39.28 1250 SER B CA 1
ATOM 4209 C C . SER B 1 286 ? 21.958 86.908 73.251 1.00 36.43 1250 SER B C 1
ATOM 4210 O O . SER B 1 286 ? 21.985 87.424 74.371 1.00 32.97 1250 SER B O 1
ATOM 4213 N N . PRO B 1 287 ? 22.153 85.594 73.065 1.00 34.39 1251 PRO B N 1
ATOM 4214 C CA . PRO B 1 287 ? 22.419 84.666 74.167 1.00 32.75 1251 PRO B CA 1
ATOM 4215 C C . PRO B 1 287 ? 23.739 85.017 74.849 1.00 30.48 1251 PRO B C 1
ATOM 4216 O O . PRO B 1 287 ? 23.854 84.955 76.067 1.00 31.32 1251 PRO B O 1
ATOM 4220 N N . GLU B 1 288 ? 24.734 85.390 74.053 1.00 29.70 1252 GLU B N 1
ATOM 4221 C CA . GLU B 1 288 ? 26.041 85.747 74.589 1.00 30.22 1252 GLU B CA 1
ATOM 4222 C C . GLU B 1 288 ? 25.938 86.907 75.578 1.00 28.85 1252 GLU B C 1
ATOM 4223 O O . GLU B 1 288 ? 26.448 86.827 76.694 1.00 28.77 1252 GLU B O 1
ATOM 4229 N N . ARG B 1 289 ? 25.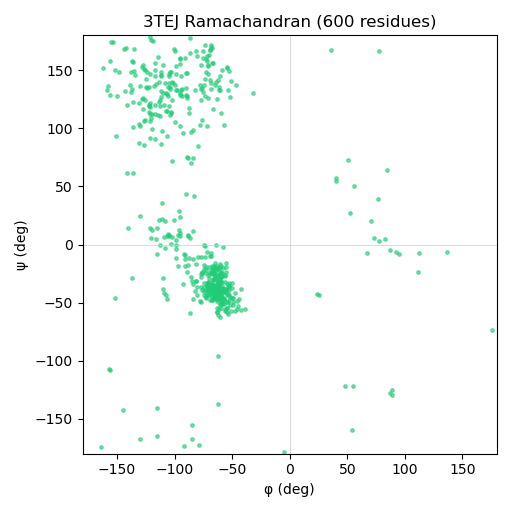279 87.981 75.156 1.00 26.58 1253 ARG B N 1
ATOM 4230 C CA . ARG B 1 289 ? 25.095 89.156 76.002 1.00 27.85 1253 ARG B CA 1
ATOM 4231 C C . ARG B 1 289 ? 24.293 88.860 77.266 1.00 26.17 1253 ARG B C 1
ATOM 4232 O O . ARG B 1 289 ? 24.698 89.229 78.368 1.00 26.26 1253 ARG B O 1
ATOM 4240 N N . ALA B 1 290 ? 23.153 88.194 77.101 1.00 24.93 1254 ALA B N 1
ATOM 4241 C CA . ALA B 1 290 ? 22.271 87.877 78.220 1.00 23.23 1254 ALA B CA 1
ATOM 4242 C C . ALA B 1 290 ? 22.900 87.085 79.364 1.00 23.50 1254 ALA B C 1
ATOM 4243 O O . ALA B 1 290 ? 22.621 87.349 80.539 1.00 20.30 1254 ALA B O 1
ATOM 4245 N N . TRP B 1 291 ? 23.746 86.117 79.029 1.00 20.58 1255 TRP B N 1
ATOM 4246 C CA . TRP B 1 291 ? 24.370 85.277 80.046 1.00 22.22 1255 TRP B CA 1
ATOM 4247 C C . TRP B 1 291 ? 25.702 85.774 80.578 1.00 23.53 1255 TRP B C 1
ATOM 4248 O O . TRP B 1 291 ? 26.194 85.280 81.588 1.00 23.61 1255 TRP B O 1
ATOM 4259 N N . SER B 1 292 ? 26.272 86.760 79.903 1.00 26.04 1256 SER B N 1
ATOM 4260 C CA . SER B 1 292 ? 27.567 87.311 80.272 1.00 26.48 1256 SER B CA 1
ATOM 4261 C C . SER B 1 292 ? 27.852 87.458 81.769 1.00 25.97 1256 SER B C 1
ATOM 4262 O O . SER B 1 292 ? 28.842 86.926 82.270 1.00 26.50 1256 SER B O 1
ATOM 4265 N N . PRO B 1 293 ? 26.976 88.163 82.510 1.00 26.05 1257 PRO B N 1
ATOM 4266 C CA . PRO B 1 293 ? 27.165 88.375 83.950 1.00 24.88 1257 PRO B CA 1
ATOM 4267 C C . PRO B 1 293 ? 27.115 87.145 84.849 1.00 26.45 1257 PRO B C 1
ATOM 4268 O O . PRO B 1 293 ? 27.667 87.160 85.952 1.00 28.09 1257 PRO B O 1
ATOM 4272 N N . TRP B 1 294 ? 26.469 86.079 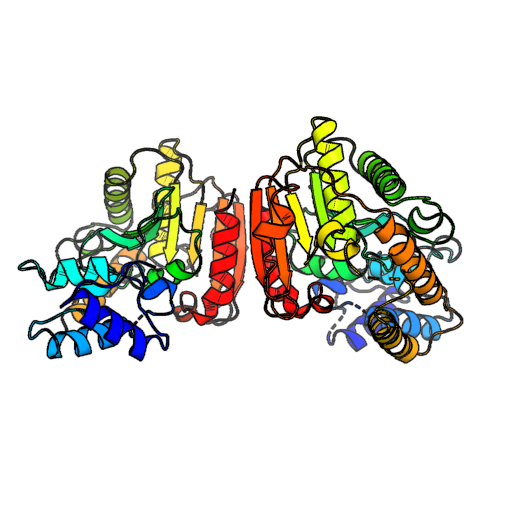84.388 1.00 25.99 1258 TRP B N 1
ATOM 4273 C CA . TRP B 1 294 ? 26.296 84.908 85.238 1.00 25.63 1258 TRP B CA 1
ATOM 4274 C C . TRP B 1 294 ? 26.998 83.601 84.890 1.00 25.73 1258 TRP B C 1
ATOM 4275 O O . TRP B 1 294 ? 26.852 82.611 85.613 1.00 25.79 1258 TRP B O 1
ATOM 4286 N N . ILE B 1 295 ? 27.746 83.585 83.797 1.00 22.66 1259 ILE B N 1
ATOM 4287 C CA . ILE B 1 295 ? 28.483 82.391 83.416 1.00 22.35 1259 ILE B CA 1
ATOM 4288 C C . ILE B 1 295 ? 29.834 82.830 82.861 1.00 23.55 1259 ILE B C 1
ATOM 4289 O O . ILE B 1 295 ? 29.907 83.568 81.880 1.00 24.12 1259 ILE B O 1
ATOM 4294 N N . ALA B 1 296 ? 30.902 82.376 83.506 1.00 24.58 1260 ALA B N 1
ATOM 4295 C CA . ALA B 1 296 ? 32.263 82.725 83.111 1.00 24.75 1260 ALA B CA 1
ATOM 4296 C C . ALA B 1 296 ? 32.565 82.440 81.642 1.00 26.36 1260 ALA B C 1
ATOM 4297 O O . ALA B 1 296 ? 32.931 83.341 80.882 1.00 26.91 1260 ALA B O 1
ATOM 4299 N N . GLU B 1 297 ? 32.431 81.180 81.247 1.00 26.51 1261 GLU B N 1
ATOM 4300 C CA . GLU B 1 297 ? 32.690 80.789 79.867 1.00 29.07 1261 GLU B CA 1
ATOM 4301 C C . GLU B 1 297 ? 31.478 80.027 79.355 1.00 27.70 1261 GLU B C 1
ATOM 4302 O O . GLU B 1 297 ? 31.049 79.050 79.960 1.00 29.15 1261 GLU B O 1
ATOM 4308 N N . LEU B 1 298 ? 30.928 80.475 78.237 1.00 26.11 1262 LEU B N 1
ATOM 4309 C CA . LEU B 1 298 ? 29.754 79.827 77.683 1.00 24.21 1262 LEU B CA 1
ATOM 4310 C C . LEU B 1 298 ? 29.938 79.469 76.215 1.00 24.66 1262 LEU B C 1
ATOM 4311 O O . LEU B 1 298 ? 30.281 80.323 75.405 1.00 22.80 1262 LEU B O 1
ATOM 4316 N N . ASP B 1 299 ? 29.739 78.200 75.880 1.00 22.52 1263 ASP B N 1
ATOM 4317 C CA . ASP B 1 299 ? 29.829 77.777 74.488 1.00 24.40 1263 ASP B CA 1
ATOM 4318 C C . ASP B 1 299 ? 28.388 77.648 74.040 1.00 24.49 1263 ASP B C 1
ATOM 4319 O O . ASP B 1 299 ? 27.594 76.939 74.660 1.00 25.15 1263 ASP B O 1
ATOM 4324 N N . ILE B 1 300 ? 28.054 78.352 72.969 1.00 23.49 1264 ILE B N 1
ATOM 4325 C CA . ILE B 1 300 ? 26.702 78.367 72.452 1.00 22.09 1264 ILE B CA 1
ATOM 4326 C C . ILE B 1 300 ? 26.546 77.650 71.122 1.00 22.30 1264 ILE B C 1
ATOM 4327 O O . ILE B 1 300 ? 27.315 77.881 70.192 1.00 21.35 1264 ILE B O 1
ATOM 4332 N N . TYR B 1 301 ? 25.550 76.770 71.048 1.00 20.37 1265 TYR B N 1
ATOM 4333 C CA . TYR B 1 301 ? 25.258 76.034 69.821 1.00 23.35 1265 TYR B CA 1
ATOM 4334 C C . TYR B 1 301 ? 23.829 76.378 69.395 1.00 23.90 1265 TYR B C 1
ATOM 4335 O O . TYR B 1 301 ? 22.861 76.007 70.071 1.00 22.91 1265 TYR B O 1
ATOM 4344 N N . ARG B 1 302 ? 23.691 77.089 68.280 1.00 25.26 1266 ARG B N 1
ATOM 4345 C CA . ARG B 1 302 ? 22.363 77.473 67.806 1.00 26.22 1266 ARG B CA 1
ATOM 4346 C C . ARG B 1 302 ? 21.701 76.345 67.032 1.00 25.39 1266 ARG B C 1
ATOM 4347 O O . ARG B 1 302 ? 22.316 75.730 66.159 1.00 27.09 1266 ARG B O 1
ATOM 4355 N N . GLN B 1 303 ? 20.444 76.078 67.363 1.00 25.04 1267 GLN B N 1
ATOM 4356 C CA . GLN B 1 303 ? 19.679 75.025 66.707 1.00 26.04 1267 GLN B CA 1
ATOM 4357 C C . GLN B 1 303 ? 18.519 75.685 65.972 1.00 28.07 1267 GLN B C 1
ATOM 4358 O O . GLN B 1 303 ? 17.888 76.596 66.499 1.00 28.70 1267 GLN B O 1
ATOM 4364 N N . ASP B 1 304 ? 18.242 75.235 64.755 1.00 30.45 1268 ASP B N 1
ATOM 4365 C CA . ASP B 1 304 ? 17.154 75.819 63.977 1.00 32.30 1268 ASP B CA 1
ATOM 4366 C C . ASP B 1 304 ? 15.814 75.192 64.355 1.00 33.03 1268 ASP B C 1
ATOM 4367 O O . ASP B 1 304 ? 15.260 74.389 63.601 1.00 32.02 1268 ASP B O 1
ATOM 4372 N N . CYS B 1 305 ? 15.301 75.571 65.526 1.00 32.73 1269 CYS B N 1
ATOM 4373 C CA . CYS B 1 305 ? 14.034 75.044 66.022 1.00 32.56 1269 CYS B CA 1
ATOM 4374 C C . CYS B 1 305 ? 13.371 76.005 67.012 1.00 33.60 1269 CYS B C 1
ATOM 4375 O O . CYS B 1 305 ? 13.951 77.021 67.407 1.00 31.54 1269 CYS B O 1
ATOM 4378 N N . ALA B 1 306 ? 12.154 75.661 67.418 1.00 34.76 1270 ALA B N 1
ATOM 4379 C CA . ALA B 1 306 ? 11.403 76.469 68.366 1.00 36.63 1270 ALA B CA 1
ATOM 4380 C C . ALA B 1 306 ? 11.716 75.978 69.774 1.00 36.58 1270 ALA B C 1
ATOM 4381 O O . ALA B 1 306 ? 12.182 74.852 69.956 1.00 36.03 1270 ALA B O 1
ATOM 4383 N N . HIS B 1 307 ? 11.457 76.829 70.762 1.00 37.84 1271 HIS B N 1
ATOM 4384 C CA . HIS B 1 307 ? 11.712 76.509 72.165 1.00 39.57 1271 HIS B CA 1
ATOM 4385 C C . HIS B 1 307 ? 11.244 75.117 72.596 1.00 40.08 1271 HIS B C 1
ATOM 4386 O O . HIS B 1 307 ? 12.016 74.341 73.162 1.00 40.21 1271 HIS B O 1
ATOM 4393 N N . VAL B 1 308 ? 9.980 74.802 72.336 1.00 38.49 1272 VAL B N 1
ATOM 4394 C CA . VAL B 1 308 ? 9.432 73.511 72.742 1.00 38.84 1272 VAL B CA 1
ATOM 4395 C C . VAL B 1 308 ? 10.007 72.303 71.994 1.00 37.50 1272 VAL B C 1
ATOM 4396 O O . VAL B 1 308 ? 9.769 71.157 72.381 1.00 38.28 1272 VAL B O 1
ATOM 4400 N N . ASP B 1 309 ? 10.771 72.551 70.934 1.00 35.81 1273 ASP B N 1
ATOM 4401 C CA . ASP B 1 309 ? 11.359 71.459 70.163 1.00 33.84 1273 ASP B CA 1
ATOM 4402 C C . ASP B 1 309 ? 12.841 71.225 70.444 1.00 30.74 1273 ASP B C 1
ATOM 4403 O O . ASP B 1 309 ? 13.445 70.325 69.868 1.00 30.39 1273 ASP B O 1
ATOM 4408 N N . ILE B 1 310 ? 13.418 72.018 71.344 1.00 29.31 1274 ILE B N 1
ATOM 4409 C CA . ILE B 1 310 ? 14.839 71.903 71.668 1.00 26.02 1274 ILE B CA 1
ATOM 4410 C C . ILE B 1 310 ? 15.235 70.530 72.241 1.00 24.36 1274 ILE B C 1
ATOM 4411 O O . ILE B 1 310 ? 16.372 70.090 72.087 1.00 24.06 1274 ILE B O 1
ATOM 4416 N N . ILE B 1 311 ? 14.297 69.842 72.876 1.00 21.61 1275 ILE B N 1
ATOM 4417 C CA . ILE B 1 311 ? 14.597 68.540 73.464 1.00 22.28 1275 ILE B CA 1
ATOM 4418 C C . ILE B 1 311 ? 13.997 67.370 72.680 1.00 22.63 1275 ILE B C 1
ATOM 4419 O O . ILE B 1 311 ? 14.080 66.216 73.098 1.00 23.42 1275 ILE B O 1
ATOM 4424 N N . SER B 1 312 ? 13.421 67.663 71.519 1.00 24.48 1276 SER B N 1
ATOM 4425 C CA . SER B 1 312 ? 12.813 66.621 70.695 1.00 24.30 1276 SER B CA 1
ATOM 4426 C C . SER B 1 312 ? 13.872 65.724 70.059 1.00 25.53 1276 SER B C 1
ATOM 4427 O O . SER B 1 312 ? 15.012 66.141 69.852 1.00 23.84 1276 SER B O 1
ATOM 4430 N N . PRO B 1 313 ? 13.506 64.471 69.745 1.00 25.00 1277 PRO B N 1
ATOM 4431 C CA . PRO B 1 313 ? 14.458 63.547 69.122 1.00 24.85 1277 PRO B CA 1
ATOM 4432 C C . PRO B 1 313 ? 15.056 64.150 67.845 1.00 24.70 1277 PRO B C 1
ATOM 4433 O O . PRO B 1 313 ? 16.250 64.000 67.578 1.00 23.41 1277 PRO B O 1
ATOM 4437 N N . GLY B 1 314 ? 14.216 64.838 67.074 1.00 23.48 1278 GLY B N 1
ATOM 4438 C CA . GLY B 1 314 ? 14.667 65.456 65.834 1.00 23.50 1278 GLY B CA 1
ATOM 4439 C C . GLY B 1 314 ? 15.831 66.393 66.085 1.00 23.26 1278 GLY B C 1
ATOM 4440 O O . GLY B 1 314 ? 16.900 66.261 65.487 1.00 23.51 1278 GLY B O 1
ATOM 4441 N N . THR B 1 315 ? 15.625 67.344 66.983 1.00 22.16 1279 THR B N 1
ATOM 4442 C CA . THR B 1 315 ? 16.664 68.300 67.331 1.00 22.10 1279 THR B CA 1
ATOM 4443 C C . THR B 1 315 ? 17.868 67.601 67.954 1.00 21.72 1279 THR B C 1
ATOM 4444 O O . THR B 1 315 ? 19.004 68.024 67.762 1.00 22.85 1279 THR B O 1
ATOM 4448 N N . PHE B 1 316 ? 17.626 66.528 68.698 1.00 20.99 1280 PHE B N 1
ATOM 4449 C CA . PHE B 1 316 ? 18.725 65.827 69.354 1.00 20.24 1280 PHE B CA 1
ATOM 4450 C C . PHE B 1 316 ? 19.633 65.035 68.435 1.00 19.99 1280 PHE B C 1
ATOM 4451 O O . PHE B 1 316 ? 20.663 64.514 68.872 1.00 20.22 1280 PHE B O 1
ATOM 4459 N N . GLU B 1 317 ? 19.262 64.944 67.160 1.00 21.27 1281 GLU B N 1
ATOM 4460 C CA . GLU B 1 317 ? 20.106 64.245 66.207 1.00 22.67 1281 GLU B CA 1
ATOM 4461 C C . GLU B 1 317 ? 21.407 65.033 66.142 1.00 20.45 1281 GLU B C 1
ATOM 4462 O O . GLU B 1 317 ? 22.441 64.503 65.752 1.00 18.84 1281 GLU B O 1
ATOM 4468 N N . LYS B 1 318 ? 21.347 66.302 66.545 1.00 19.73 1282 LYS B N 1
ATOM 4469 C CA . LYS B 1 318 ? 22.522 67.168 66.577 1.00 19.51 1282 LYS B CA 1
ATOM 4470 C C . LYS B 1 318 ? 23.001 67.420 68.008 1.00 20.30 1282 LYS B C 1
ATOM 4471 O O . LYS B 1 318 ? 24.196 67.317 68.297 1.00 20.52 1282 LYS B O 1
ATOM 4477 N N . ILE B 1 319 ? 22.074 67.742 68.907 1.00 17.21 1283 ILE B N 1
ATOM 4478 C CA . ILE B 1 319 ? 22.438 68.007 70.300 1.00 15.76 1283 ILE B CA 1
ATOM 4479 C C . ILE B 1 319 ? 23.023 66.767 70.988 1.00 16.95 1283 ILE B C 1
ATOM 4480 O O . ILE B 1 319 ? 24.014 66.864 71.718 1.00 17.14 1283 ILE B O 1
ATOM 4485 N N . GLY B 1 320 ? 22.410 65.607 70.756 1.00 15.56 1284 GLY B N 1
ATOM 4486 C CA . GLY B 1 320 ? 22.886 64.377 71.375 1.00 17.82 1284 GLY B CA 1
ATOM 4487 C C . GLY B 1 320 ? 24.374 64.122 71.199 1.00 17.51 1284 GLY B C 1
ATOM 4488 O O . GLY B 1 320 ? 25.107 63.959 72.176 1.00 17.03 1284 GLY B O 1
ATOM 4489 N N . PRO B 1 321 ? 24.851 64.062 69.951 1.00 17.67 1285 PRO B N 1
ATOM 4490 C CA . PRO B 1 321 ? 26.271 63.824 69.679 1.00 17.69 1285 PRO B CA 1
ATOM 4491 C C . PRO B 1 321 ? 27.169 64.911 70.271 1.00 16.34 1285 PRO B C 1
ATOM 4492 O O . PRO B 1 321 ? 28.278 64.634 70.722 1.00 15.15 1285 PRO B O 1
ATOM 4496 N N . ILE B 1 322 ? 26.687 66.148 70.264 1.00 16.41 1286 ILE B N 1
ATOM 4497 C CA . ILE B 1 322 ? 27.459 67.250 70.824 1.00 17.21 1286 ILE B CA 1
ATOM 4498 C C . ILE B 1 322 ? 27.640 67.050 72.337 1.00 16.92 1286 ILE B C 1
ATOM 4499 O O . ILE B 1 322 ? 28.728 67.271 72.873 1.00 16.36 1286 ILE B O 1
ATOM 4504 N N . ILE B 1 323 ? 26.576 66.635 73.023 1.00 15.77 1287 ILE B N 1
ATOM 4505 C CA . ILE B 1 323 ? 26.671 66.404 74.468 1.00 16.29 1287 ILE B CA 1
ATOM 4506 C C . ILE B 1 323 ? 27.598 65.217 74.738 1.00 17.63 1287 ILE B C 1
ATOM 4507 O O . ILE B 1 323 ? 28.421 65.254 75.659 1.00 16.49 1287 ILE B O 1
ATOM 4512 N N . ARG B 1 324 ? 27.472 64.163 73.941 1.00 18.08 1288 ARG B N 1
ATOM 4513 C CA . ARG B 1 324 ? 28.360 63.012 74.102 1.00 19.76 1288 ARG B CA 1
ATOM 4514 C C . ARG B 1 324 ? 29.814 63.470 73.978 1.00 20.82 1288 ARG B C 1
ATOM 4515 O O . ARG B 1 324 ? 30.669 63.103 74.787 1.00 22.66 1288 ARG B O 1
ATOM 4523 N N . ALA B 1 325 ? 30.091 64.269 72.955 1.00 19.71 1289 ALA B N 1
ATOM 4524 C CA . ALA B 1 325 ? 31.448 64.751 72.730 1.00 20.28 1289 ALA B CA 1
ATOM 4525 C C . ALA B 1 325 ? 31.944 65.549 73.927 1.00 21.21 1289 ALA B C 1
ATOM 4526 O O . ALA B 1 325 ? 33.076 65.381 74.371 1.00 22.05 1289 ALA B O 1
ATOM 4528 N N . THR B 1 326 ? 31.085 66.408 74.459 1.00 21.04 1290 THR B N 1
ATOM 4529 C CA . THR B 1 326 ? 31.456 67.231 75.599 1.00 22.63 1290 THR B CA 1
ATOM 4530 C C . THR B 1 326 ? 31.753 66.396 76.833 1.00 23.94 1290 THR B C 1
ATOM 4531 O O . THR B 1 326 ? 32.649 66.729 77.607 1.00 24.13 1290 THR B O 1
ATOM 4535 N N . LEU B 1 327 ? 31.018 65.305 77.014 1.00 24.96 1291 LEU B N 1
ATOM 4536 C CA . LEU B 1 327 ? 31.226 64.458 78.185 1.00 26.95 1291 LEU B CA 1
ATOM 4537 C C . LEU B 1 327 ? 32.358 63.443 78.018 1.00 30.44 1291 LEU B C 1
ATOM 4538 O O . LEU B 1 327 ? 32.799 62.846 78.992 1.00 32.21 1291 LEU B O 1
ATOM 4543 N N . ASN B 1 328 ? 32.838 63.257 76.795 1.00 33.87 1292 ASN B N 1
ATOM 4544 C CA . ASN B 1 328 ? 33.894 62.280 76.539 1.00 40.21 1292 ASN B CA 1
ATOM 4545 C C . ASN B 1 328 ? 35.335 62.758 76.674 1.00 44.04 1292 ASN B C 1
ATOM 4546 O O . ASN B 1 328 ? 36.026 62.952 75.676 1.00 46.61 1292 ASN B O 1
ATOM 4551 N N . ARG B 1 329 ? 35.794 62.934 77.908 1.00 48.84 1293 ARG B N 1
ATOM 4552 C CA . ARG B 1 329 ? 37.170 63.360 78.147 1.00 52.18 1293 ARG B CA 1
ATOM 4553 C C . ARG B 1 329 ? 38.056 62.148 78.431 1.00 53.87 1293 ARG B C 1
ATOM 4554 O O . ARG B 1 329 ? 37.504 61.031 78.540 1.00 55.00 1293 ARG B O 1
#

GO terms:
  GO:0016779 nucleotidyltransferase activity (F, IDA)
  GO:0047527 2,3-dihydroxybenzoate-serine ligase activity (F, IDA)
  GO:0005737 cytoplasm (C, EXP)
  GO:0047527 2,3-dihydroxybenzoate-serine ligase activity (F, EXP)
  GO:0005829 cytosol (C, IDA)
  GO:0005886 plasma membrane (C, IDA)
  GO:0043041 amino acid activation for nonribosomal peptide biosynthetic process (P, IDA)
  GO:0031177 phosphopantetheine binding (F, IDA)
  GO:0009366 enterobactin synthetase complex (C, IDA)
  GO:0009239 enterobactin biosynthetic process (P, IMP)